Protein AF-A0A523PSL3-F1 (afdb_monomer_lite)

Foldseek 3Di:
DDDDDDDDDDDDDDDPPPPDDPVVVVVVVVVVLVVLCVVCPLPLVSLVVSLVVCVVVVNLVSSLVSLVSSCVSPVQPVVSLVSQQWDDDPNHTHSHPVRVVVVVVVVVVVVLVVLCWDDDPNDTHHPVCVVLVVVQWDQDPLRDTDHPVVVVQVVQVWDDDAPDTDHPVCVVLVVVQWDCQPPDTHHQVVVLVSCLDQLRFDFHDDSQATEGESHRVVLVVVLSVLQVVLQVLLCLQQVHFQSHHFYEYEHQDLVVLVCLCCDDDPGQRANQNQPCCSVQDQKDWRNQGARLVVLDRPTFIYGYQHPPDPVSNVLSSLGSLLRSLLRGLCSLQPLVVLSVVLSVQSPPCVPPDRSDHPVSVVSRQVSGLDAPLSSLLSSLLSNQQDQQPPPPPDRSRVSLVVLLCVQVVPPHADDLVCLRVLDADPVNPVNVNSSSNSVLLSSCLNPLPLVQLVVLSVVLSVCSSSVHRSNVSVVSNSVSCNVCVVSSCVSSVD

Secondary structure (DSSP, 8-state):
---------------------HHHHHHHHHHHHHHHHHHHTT-HHHHHHHHHHHHHTT-HHHHHHHHHHHHHH-TT-HHHHHHTT-EEETTEEESSHHHHHHHHHHHHHHHHHHTT-EEETTEEE-GGGHHHHHTTEEE-TTS-EEEHHHHHHHHTT-EEETTEEE-GGGHHHHHTT-EEETTEEE-HHHHHHHTTSGGG-EEEE-SSEEEEE-S-HHHHHHHHHHHHHHHHHHHHHHSS--SSPEEEEEESSHHHHHHHHH--TTSS-----SS-GGGTSSEEE-TT-EETTTTEE---EEEE---SSHHHHHHHHHHHHHHHHHHHHHHHS--HHHHHHHHHHHHHHTT-S-S--HHHHHHHHHT-SS-HHHHHHHHHHHHHT---TT-SSS-TTHHHHHHHHHHHTTT-PPPHHHHHH----TTSHHHHHHHHHHHHHHHHHHHS--HHHHHHHHHHHHHHHTT---HHHHHHHHHHHHHTHHHHHHHHT-

Radius of gyration: 36.55 Å; chains: 1; bounding box: 81×122×59 Å

Sequence (494 aa):
MISVFLLLPTLLPAAPHAVLAPALVRALGDEAYEERLARAGEDPEKLWELVIWCESTERDKEARTVLRRLVKLEPGHRRAHEKLGHVEHEDRWFPTRKKLESYLAKEKVRRAEAAGLVKFKGEWVQPEELPYLKRGLVRDDLGLWITKREYRWLSQGYVRQDLRWIPPAEIPQIAAGLWKCGDDWLPLDEANRFHADVDHMWRIPGRNLIVRTTCDRGIALRAIREMEGACDDLARIYGREPTNSIEVTVLRSAKQYDRFAAGRAGTSVPQTDITGLAARHHAFFTEGWVDVEADKYEGMGASFWDDSTEIKTRYGVCSVRHAVGLSFVEALDPSPKAIERALKIASHARGKGPLLDAAWVAVFLAEKRIPRWFRYGAASYVERYYHDNSVGGGDPWWTRKWSTENITSSRGLDTLDTIFEFELDDAGRESKHLLNEVGLVVAFVLDGDCKPVQERHEILMETIRKGEDPRSAFQALEEAIAKADDDLLEFAGL

Structure (mmCIF, N/CA/C/O backbone):
data_AF-A0A523PSL3-F1
#
_entry.id   AF-A0A523PSL3-F1
#
loop_
_atom_site.group_PDB
_atom_site.id
_atom_site.type_symbol
_atom_site.label_atom_id
_atom_site.label_alt_id
_atom_site.label_comp_id
_atom_site.label_asym_id
_atom_site.label_entity_id
_atom_site.label_seq_id
_atom_site.pdbx_PDB_ins_code
_atom_site.Cartn_x
_atom_site.Cartn_y
_atom_site.Cartn_z
_atom_site.occupancy
_atom_site.B_iso_or_equiv
_atom_site.auth_seq_id
_atom_site.auth_comp_id
_atom_site.auth_asym_id
_atom_site.auth_atom_id
_atom_site.pdbx_PDB_model_num
ATOM 1 N N . MET A 1 1 ? -24.666 -92.438 -16.344 1.00 43.53 1 MET A N 1
ATOM 2 C CA . MET A 1 1 ? -24.465 -93.721 -15.630 1.00 43.53 1 MET A CA 1
ATOM 3 C C . MET A 1 1 ? -24.222 -93.415 -14.162 1.00 43.53 1 MET A C 1
ATOM 5 O O . MET A 1 1 ? -23.607 -92.389 -13.911 1.00 43.53 1 MET A O 1
ATOM 9 N N . ILE A 1 2 ? -24.657 -94.311 -13.263 1.00 38.69 2 ILE A N 1
ATOM 10 C CA . ILE A 1 2 ? -24.659 -94.232 -11.781 1.00 38.69 2 ILE A CA 1
ATOM 11 C C . ILE A 1 2 ? -25.938 -93.543 -11.267 1.00 38.69 2 ILE A C 1
ATOM 13 O O . ILE A 1 2 ? -26.069 -92.331 -11.347 1.00 38.69 2 ILE A O 1
ATOM 17 N N . SER A 1 3 ? -27.033 -94.272 -11.037 1.00 35.75 3 SER A N 1
ATOM 18 C CA . SER A 1 3 ? -27.339 -95.278 -9.992 1.00 35.75 3 SER A CA 1
ATOM 19 C C . SER A 1 3 ? -28.017 -94.663 -8.768 1.00 35.75 3 SER A C 1
ATOM 21 O O . SER A 1 3 ? -27.383 -94.124 -7.870 1.00 35.75 3 SER A O 1
ATOM 23 N N . VAL A 1 4 ? -29.344 -94.795 -8.807 1.00 42.38 4 VAL A N 1
ATOM 24 C CA . VAL A 1 4 ? -30.299 -95.083 -7.728 1.00 42.38 4 VAL A CA 1
ATOM 25 C C . VAL A 1 4 ? -29.670 -95.425 -6.371 1.00 42.38 4 VAL A C 1
ATOM 27 O O . VAL A 1 4 ? -28.948 -96.412 -6.265 1.00 42.38 4 VAL A O 1
ATOM 30 N N . PHE A 1 5 ? -30.099 -94.719 -5.321 1.00 38.19 5 PHE A N 1
ATOM 31 C CA . PHE A 1 5 ? -30.348 -95.332 -4.014 1.00 38.19 5 PHE A CA 1
ATOM 32 C C . PHE A 1 5 ? -31.665 -94.803 -3.431 1.00 38.19 5 PHE A C 1
ATOM 34 O O . PHE A 1 5 ? -31.796 -93.641 -3.058 1.00 38.19 5 PHE A O 1
ATOM 41 N N . LEU A 1 6 ? -32.649 -95.702 -3.422 1.00 41.66 6 LEU A N 1
ATOM 42 C CA . LEU A 1 6 ? -33.911 -95.626 -2.696 1.00 41.66 6 LEU A CA 1
ATOM 43 C C . LEU A 1 6 ? -33.649 -95.857 -1.202 1.00 41.66 6 LEU A C 1
ATOM 45 O O . LEU A 1 6 ? -33.078 -96.885 -0.847 1.00 41.66 6 LEU A O 1
ATOM 49 N N . LEU A 1 7 ? -34.143 -94.961 -0.347 1.00 37.47 7 LEU A N 1
ATOM 50 C CA . LEU A 1 7 ? -34.344 -95.189 1.087 1.00 37.47 7 LEU A CA 1
ATOM 51 C C . LEU A 1 7 ? -35.655 -94.499 1.517 1.00 37.47 7 LEU A C 1
ATOM 53 O O . LEU A 1 7 ? -35.707 -93.290 1.713 1.00 37.47 7 LEU A O 1
ATOM 57 N N . LEU A 1 8 ? -36.724 -95.291 1.625 1.00 38.47 8 LEU A N 1
ATOM 58 C CA . LEU A 1 8 ? -37.804 -95.109 2.613 1.00 38.47 8 LEU A CA 1
ATOM 59 C C . LEU A 1 8 ? -37.431 -95.946 3.857 1.00 38.47 8 LEU A C 1
ATOM 61 O O . LEU A 1 8 ? -36.621 -96.862 3.692 1.00 38.47 8 LEU A O 1
ATOM 65 N N . PRO A 1 9 ? -38.065 -95.807 5.044 1.00 50.25 9 PRO A N 1
ATOM 66 C CA . PRO A 1 9 ? -39.075 -94.850 5.528 1.00 50.25 9 PRO A CA 1
ATOM 67 C C . PRO A 1 9 ? -38.649 -94.214 6.885 1.00 50.25 9 PRO A C 1
ATOM 69 O O . PRO A 1 9 ? -37.606 -94.535 7.442 1.00 50.25 9 PRO A O 1
ATOM 72 N N . THR A 1 10 ? -39.382 -93.269 7.472 1.00 39.81 10 THR A N 1
ATOM 73 C CA . THR A 1 10 ? -40.255 -93.552 8.632 1.00 39.81 10 THR A CA 1
ATOM 74 C C . THR A 1 10 ? -41.066 -92.296 8.953 1.00 39.81 10 THR A C 1
ATOM 76 O O . THR A 1 10 ? -40.523 -91.232 9.231 1.00 39.81 10 THR A O 1
ATOM 79 N N . LEU A 1 11 ? -42.390 -92.432 8.889 1.00 41.69 11 LEU A N 1
ATOM 80 C CA . LEU A 1 11 ? -43.350 -91.430 9.335 1.00 41.69 11 LEU A CA 1
ATOM 81 C C . LEU A 1 11 ? -43.453 -91.499 10.864 1.00 41.69 11 LEU A C 1
ATOM 83 O O . LEU A 1 11 ? -44.034 -92.438 11.403 1.00 41.69 11 LEU A O 1
ATOM 87 N N . LEU A 1 12 ? -42.904 -90.499 11.551 1.00 48.78 12 LEU A N 1
ATOM 88 C CA . LEU A 1 12 ? -43.312 -90.138 12.908 1.00 48.78 12 LEU A CA 1
ATOM 89 C C . LEU A 1 12 ? -44.435 -89.092 12.799 1.00 48.78 12 LEU A C 1
ATOM 91 O O . LEU A 1 12 ? -44.276 -88.127 12.047 1.00 48.78 12 LEU A O 1
ATOM 95 N N . PRO A 1 13 ? -45.561 -89.234 13.518 1.00 44.47 13 PRO A N 1
ATOM 96 C CA . PRO A 1 13 ? -46.572 -88.191 13.568 1.00 44.47 13 PRO A CA 1
ATOM 97 C C . PRO A 1 13 ? -46.037 -87.047 14.438 1.00 44.47 13 PRO A C 1
ATOM 99 O O . PRO A 1 13 ? -45.971 -87.162 15.661 1.00 44.47 13 PRO A O 1
ATOM 102 N N . ALA A 1 14 ? -45.632 -85.940 13.815 1.00 44.22 14 ALA A N 1
ATOM 103 C CA . ALA A 1 14 ? -45.429 -84.695 14.540 1.00 44.22 14 ALA A CA 1
ATOM 104 C C . ALA A 1 14 ? -46.801 -84.188 15.002 1.00 44.22 14 ALA A C 1
ATOM 106 O O . ALA A 1 14 ? -47.726 -84.040 14.201 1.00 44.22 14 ALA A O 1
ATOM 107 N N . ALA A 1 15 ? -46.932 -83.980 16.312 1.00 50.09 15 ALA A N 1
ATOM 108 C CA . ALA A 1 15 ? -48.103 -83.394 16.946 1.00 50.09 15 ALA A CA 1
ATOM 109 C C . ALA A 1 15 ? -48.529 -82.099 16.225 1.00 50.09 15 ALA A C 1
ATOM 111 O O . ALA A 1 15 ? -47.663 -81.376 15.726 1.00 50.09 15 ALA A O 1
ATOM 112 N N . PRO A 1 16 ? -49.831 -81.764 16.181 1.00 44.69 16 PRO A N 1
ATOM 113 C CA . PRO A 1 16 ? -50.269 -80.499 15.618 1.00 44.69 16 PRO A CA 1
ATOM 114 C C . PRO A 1 16 ? -49.695 -79.370 16.478 1.00 44.69 16 PRO A C 1
ATOM 116 O O . PRO A 1 16 ? -50.203 -79.061 17.555 1.00 44.69 16 PRO A O 1
ATOM 119 N N . HIS A 1 17 ? -48.614 -78.746 16.014 1.00 43.94 17 HIS A N 1
ATOM 120 C CA . HIS A 1 17 ? -48.268 -77.411 16.463 1.00 43.94 17 HIS A CA 1
ATOM 121 C C . HIS A 1 17 ? -49.416 -76.520 16.016 1.00 43.94 17 HIS A C 1
ATOM 123 O O . HIS A 1 17 ? -49.632 -76.320 14.821 1.00 43.94 17 HIS A O 1
ATOM 129 N N . ALA A 1 18 ? -50.203 -76.062 16.987 1.00 48.94 18 ALA A N 1
ATOM 130 C CA . ALA A 1 18 ? -51.202 -75.037 16.781 1.00 48.94 18 ALA A CA 1
ATOM 131 C C . ALA A 1 18 ? -50.487 -73.803 16.218 1.00 48.94 18 ALA A C 1
ATOM 133 O O . ALA A 1 18 ? -49.919 -73.000 16.956 1.00 48.94 18 ALA A O 1
ATOM 134 N N . VAL A 1 19 ? -50.466 -73.684 14.891 1.00 47.59 19 VAL A N 1
ATOM 135 C CA . VAL A 1 19 ? -50.078 -72.457 14.211 1.00 47.59 19 VAL A CA 1
ATOM 136 C C . VAL A 1 19 ? -51.209 -71.484 14.498 1.00 47.59 19 VAL A C 1
ATOM 138 O O . VAL A 1 19 ? -52.259 -71.512 13.857 1.00 47.59 19 VAL A O 1
ATOM 141 N N . LEU A 1 20 ? -51.018 -70.678 15.542 1.00 49.25 20 LEU A N 1
ATOM 142 C CA . LEU A 1 20 ? -51.844 -69.509 15.796 1.00 49.25 20 LEU A CA 1
ATOM 143 C C . LEU A 1 20 ? -51.926 -68.713 14.494 1.00 49.25 20 LEU A C 1
ATOM 145 O O . LEU A 1 20 ? -50.903 -68.413 13.876 1.00 49.25 20 LEU A O 1
ATOM 149 N N . ALA A 1 21 ? -53.152 -68.423 14.056 1.00 48.91 21 ALA A N 1
ATOM 150 C CA . ALA A 1 21 ? -53.390 -67.677 12.831 1.00 48.91 21 ALA A CA 1
ATOM 151 C C . ALA A 1 21 ? -52.532 -66.390 12.833 1.00 48.91 21 ALA A C 1
ATOM 153 O O . ALA A 1 21 ? -52.488 -65.712 13.864 1.00 48.91 21 ALA A O 1
ATOM 154 N N . PRO A 1 22 ? -51.890 -66.003 11.712 1.00 57.12 22 PRO A N 1
ATOM 155 C CA . PRO A 1 22 ? -51.013 -64.825 11.648 1.00 57.12 22 PRO A CA 1
ATOM 156 C C . PRO A 1 22 ? -51.665 -63.531 12.166 1.00 57.12 22 PRO A C 1
ATOM 158 O O . PRO A 1 22 ? -50.989 -62.651 12.690 1.00 57.12 22 PRO A O 1
ATOM 161 N N . ALA A 1 23 ? -52.994 -63.434 12.069 1.00 53.59 23 ALA A N 1
ATOM 162 C CA . ALA A 1 23 ? -53.783 -62.331 12.609 1.00 53.59 23 ALA A CA 1
ATOM 163 C C . ALA A 1 23 ? -53.839 -62.306 14.152 1.00 53.59 23 ALA A C 1
ATOM 165 O O . ALA A 1 23 ? -53.812 -61.226 14.733 1.00 53.59 23 ALA A O 1
ATOM 166 N N . LEU A 1 24 ? -53.872 -63.469 14.817 1.00 51.62 24 LEU A N 1
ATOM 167 C CA . LEU A 1 24 ? -53.901 -63.564 16.283 1.00 51.62 24 LEU A CA 1
ATOM 168 C C . LEU A 1 24 ? -52.522 -63.272 16.895 1.00 51.62 24 LEU A C 1
ATOM 170 O O . LEU A 1 24 ? -52.435 -62.610 17.922 1.00 51.62 24 LEU A O 1
ATOM 174 N N . VAL A 1 25 ? -51.442 -63.712 16.234 1.00 55.78 25 VAL A N 1
ATOM 175 C CA . VAL A 1 25 ? -50.054 -63.393 16.628 1.00 55.78 25 VAL A CA 1
ATOM 176 C C . VAL A 1 25 ? -49.788 -61.889 16.515 1.00 55.78 25 VAL A C 1
ATOM 178 O O . VAL A 1 25 ? -49.153 -61.304 17.389 1.00 55.78 25 VAL A O 1
ATOM 181 N N . ARG A 1 26 ? -50.332 -61.243 15.477 1.00 57.66 26 ARG A N 1
ATOM 182 C CA . ARG A 1 26 ? -50.249 -59.790 15.296 1.00 57.66 26 ARG A CA 1
ATOM 183 C C . ARG A 1 26 ? -51.057 -59.023 16.350 1.00 57.66 26 ARG A C 1
ATOM 185 O O . ARG A 1 26 ? -50.515 -58.099 16.939 1.00 57.66 26 ARG A O 1
ATOM 192 N N . ALA A 1 27 ? -52.281 -59.464 16.658 1.00 59.97 27 ALA A N 1
ATOM 193 C CA . ALA A 1 27 ? -53.132 -58.849 17.683 1.00 59.97 27 ALA A CA 1
ATOM 194 C C . ALA A 1 27 ? -52.539 -58.946 19.105 1.00 59.97 27 ALA A C 1
ATOM 196 O O . ALA A 1 27 ? -52.483 -57.945 19.814 1.00 59.97 27 ALA A O 1
ATOM 197 N N . LEU A 1 28 ? -52.014 -60.117 19.494 1.00 60.25 28 LEU A N 1
ATOM 198 C CA . LEU A 1 28 ? -51.300 -60.297 20.770 1.00 60.25 28 LEU A CA 1
ATOM 199 C C . LEU A 1 28 ? -50.001 -59.481 20.819 1.00 60.25 28 LEU A C 1
ATOM 201 O O . LEU A 1 28 ? -49.610 -58.971 21.867 1.00 60.25 28 LEU A O 1
ATOM 205 N N . GLY A 1 29 ? -49.331 -59.338 19.674 1.00 63.34 29 GLY A N 1
ATOM 206 C CA . GLY A 1 29 ? -48.199 -58.436 19.532 1.00 63.34 29 GLY A CA 1
ATOM 207 C C . GLY A 1 29 ? -48.597 -56.978 19.762 1.00 63.34 29 GLY A C 1
ATOM 208 O O . GLY A 1 29 ? -47.876 -56.259 20.449 1.00 63.34 29 GLY A O 1
ATOM 209 N N . ASP A 1 30 ? -49.685 -56.498 19.163 1.00 71.19 30 ASP A N 1
ATOM 210 C CA . ASP A 1 30 ? -50.151 -55.105 19.266 1.00 71.19 30 ASP A CA 1
ATOM 211 C C . ASP A 1 30 ? -50.507 -54.734 20.721 1.00 71.19 30 ASP A C 1
ATOM 213 O O . ASP A 1 30 ? -50.021 -53.718 21.217 1.00 71.19 30 ASP A O 1
ATOM 217 N N . GLU A 1 31 ? -51.205 -55.604 21.461 1.00 74.06 31 GLU A N 1
ATOM 218 C CA . GLU A 1 31 ? -51.463 -55.413 22.904 1.00 74.06 31 GLU A CA 1
ATOM 219 C C . GLU A 1 31 ? -50.166 -55.366 23.731 1.00 74.06 31 GLU A C 1
ATOM 221 O O . GLU A 1 31 ? -49.976 -54.493 24.580 1.00 74.06 31 GLU A O 1
ATOM 226 N N . ALA A 1 32 ? -49.224 -56.266 23.435 1.00 78.25 32 ALA A N 1
ATOM 227 C CA . ALA A 1 32 ? -47.922 -56.328 24.092 1.00 78.25 32 ALA A CA 1
ATOM 228 C C . ALA A 1 32 ? -47.040 -55.090 23.825 1.00 78.25 32 ALA A C 1
ATOM 230 O O . ALA A 1 32 ? -46.185 -54.762 24.654 1.00 78.25 32 ALA A O 1
ATOM 231 N N . TYR A 1 33 ? -47.216 -54.421 22.682 1.00 84.38 33 TYR A N 1
ATOM 232 C CA . TYR A 1 33 ? -46.540 -53.165 22.350 1.00 84.38 33 TYR A CA 1
ATOM 233 C C . TYR A 1 33 ? -47.146 -51.989 23.121 1.00 84.38 33 TYR A C 1
ATOM 235 O O . TYR A 1 33 ? -46.399 -51.248 23.757 1.00 84.38 33 TYR A O 1
ATOM 243 N N . GLU A 1 34 ? -48.475 -51.855 23.132 1.00 84.38 34 GLU A N 1
ATOM 244 C CA . GLU A 1 34 ? -49.167 -50.772 23.845 1.00 84.38 34 GLU A CA 1
ATOM 245 C C . GLU A 1 34 ? -48.915 -50.825 25.359 1.00 84.38 34 GLU A C 1
ATOM 247 O O . GLU A 1 34 ? -48.645 -49.797 25.981 1.00 84.38 34 GLU A O 1
ATOM 252 N N . GLU A 1 35 ? -48.889 -52.020 25.961 1.00 85.69 35 GLU A N 1
ATOM 253 C CA . GLU A 1 35 ? -48.562 -52.175 27.384 1.00 85.69 35 GLU A CA 1
ATOM 254 C C . GLU A 1 35 ? -47.123 -51.730 27.694 1.00 85.69 35 GLU A C 1
ATOM 256 O O . GLU A 1 35 ? -46.868 -51.035 28.683 1.00 85.69 35 GLU A O 1
ATOM 261 N N . ARG A 1 36 ? -46.162 -52.097 26.835 1.00 85.94 36 ARG A N 1
ATOM 262 C CA . ARG A 1 36 ? -44.756 -51.695 26.998 1.00 85.94 36 ARG A CA 1
ATOM 263 C C . ARG A 1 36 ? -44.559 -50.206 26.737 1.00 85.94 36 ARG A C 1
ATOM 265 O O . ARG A 1 36 ? -43.778 -49.580 27.447 1.00 85.94 36 ARG A O 1
ATOM 272 N N . LEU A 1 37 ? -45.280 -49.628 25.778 1.00 87.00 37 LEU A N 1
ATOM 273 C CA . LEU A 1 37 ? -45.271 -48.193 25.501 1.00 87.00 37 LEU A CA 1
ATOM 274 C C . LEU A 1 37 ? -45.849 -47.395 26.678 1.00 87.00 37 LEU A C 1
ATOM 276 O O . LEU A 1 37 ? -45.255 -46.396 27.086 1.00 87.00 37 LEU A O 1
ATOM 280 N N . ALA A 1 38 ? -46.953 -47.861 27.267 1.00 85.56 38 ALA A N 1
ATOM 281 C CA . ALA A 1 38 ? -47.537 -47.274 28.471 1.00 85.56 38 ALA A CA 1
ATOM 282 C C . ALA A 1 38 ? -46.586 -47.375 29.675 1.00 85.56 38 ALA A C 1
ATOM 284 O O . ALA A 1 38 ? -46.438 -46.414 30.429 1.00 85.56 38 ALA A O 1
ATOM 285 N N . ARG A 1 39 ? -45.894 -48.512 29.828 1.00 85.75 39 ARG A N 1
ATOM 286 C CA . ARG A 1 39 ? -44.907 -48.742 30.895 1.00 85.75 39 ARG A CA 1
ATOM 287 C C . ARG A 1 39 ? -43.634 -47.907 30.731 1.00 85.75 39 ARG A C 1
ATOM 289 O O . ARG A 1 39 ? -43.052 -47.495 31.732 1.00 85.75 39 ARG A O 1
ATOM 296 N N . ALA A 1 40 ? -43.198 -47.675 29.493 1.00 86.12 40 ALA A N 1
ATOM 297 C CA . ALA A 1 40 ? -42.034 -46.848 29.192 1.00 86.12 40 ALA A CA 1
ATOM 298 C C . ALA A 1 40 ? -42.299 -45.357 29.456 1.00 86.12 40 ALA A C 1
ATOM 300 O O . ALA A 1 40 ? -41.410 -44.654 29.931 1.00 86.12 40 ALA A O 1
ATOM 301 N N . GLY A 1 41 ? -43.523 -44.874 29.213 1.00 87.44 41 GLY A N 1
ATOM 302 C CA . GLY A 1 41 ? -43.913 -43.499 29.534 1.00 87.44 41 GLY A CA 1
ATOM 303 C C . GLY A 1 41 ? -43.021 -42.452 28.853 1.00 87.44 41 GLY A C 1
ATOM 304 O O . GLY A 1 41 ? -42.948 -42.394 27.623 1.00 87.44 41 GLY A O 1
ATOM 305 N N . GLU A 1 42 ? -42.373 -41.605 29.657 1.00 87.75 42 GLU A N 1
ATOM 306 C CA . GLU A 1 42 ? -41.395 -40.591 29.220 1.00 87.75 42 GLU A CA 1
ATOM 307 C C . GLU A 1 42 ? -39.960 -40.909 29.681 1.00 87.75 42 GLU A C 1
ATOM 309 O O . GLU A 1 42 ? -39.096 -40.040 29.652 1.00 87.75 42 GLU A O 1
ATOM 314 N N . ASP A 1 43 ? -39.697 -42.144 30.112 1.00 89.75 43 ASP A N 1
ATOM 315 C CA . ASP A 1 43 ? -38.387 -42.587 30.597 1.00 89.75 43 ASP A CA 1
ATOM 316 C C . ASP A 1 43 ? -37.477 -42.981 29.410 1.00 89.75 43 ASP A C 1
ATOM 318 O O . ASP A 1 43 ? -37.797 -43.947 28.703 1.00 89.75 43 ASP A O 1
ATOM 322 N N . PRO A 1 44 ? -36.365 -42.260 29.150 1.00 86.94 44 PRO A N 1
ATOM 323 C CA . PRO A 1 44 ? -35.502 -42.502 27.992 1.00 86.94 44 PRO A CA 1
ATOM 324 C C . PRO A 1 44 ? -34.930 -43.925 27.917 1.00 86.94 44 PRO A C 1
ATOM 326 O O . PRO A 1 44 ? -34.915 -44.523 26.839 1.00 86.94 44 PRO A O 1
ATOM 329 N N . GLU A 1 45 ? -34.539 -44.504 29.055 1.00 88.44 45 GLU A N 1
ATOM 330 C CA . GLU A 1 45 ? -33.951 -45.849 29.117 1.00 88.44 45 GLU A CA 1
ATOM 331 C C . GLU A 1 45 ? -34.991 -46.921 28.773 1.00 88.44 45 GLU A C 1
ATOM 333 O O . GLU A 1 45 ? -34.756 -47.796 27.938 1.00 88.44 45 GLU A O 1
ATOM 338 N N . LYS A 1 46 ? -36.207 -46.807 29.322 1.00 90.00 46 LYS A N 1
ATOM 339 C CA . LYS A 1 46 ? -37.296 -47.752 29.013 1.00 90.00 46 LYS A CA 1
ATOM 340 C C . LYS A 1 46 ? -37.794 -47.619 27.578 1.00 90.00 46 LYS A C 1
ATOM 342 O O . LYS A 1 46 ? -38.214 -48.606 26.970 1.00 90.00 46 LYS A O 1
ATOM 347 N N . LEU A 1 47 ? -37.755 -46.411 27.015 1.00 89.75 47 LEU A N 1
ATOM 348 C CA . LEU A 1 47 ? -38.039 -46.194 25.597 1.00 89.75 47 LEU A CA 1
ATOM 349 C C . LEU A 1 47 ? -36.963 -46.845 24.718 1.00 89.75 47 LEU A C 1
ATOM 351 O O . LEU A 1 47 ? -37.304 -47.424 23.688 1.00 89.75 47 LEU A O 1
ATOM 355 N N . TRP A 1 48 ? -35.691 -46.820 25.120 1.00 91.62 48 TRP A N 1
ATOM 356 C CA . TRP A 1 48 ? -34.618 -47.525 24.416 1.00 91.62 48 TRP A CA 1
ATOM 357 C C . TRP A 1 48 ? -34.765 -49.054 24.493 1.00 91.62 48 TRP A C 1
ATOM 359 O O . TRP A 1 48 ? -34.650 -49.736 23.471 1.00 91.62 48 TRP A O 1
ATOM 369 N N . GLU A 1 49 ? -35.109 -49.603 25.659 1.00 90.75 49 GLU A N 1
ATOM 370 C CA . GLU A 1 49 ? -35.433 -51.031 25.812 1.00 90.75 49 GLU A CA 1
ATOM 371 C C . GLU A 1 49 ? -36.605 -51.455 24.914 1.00 90.75 49 GLU A C 1
ATOM 373 O O . GLU A 1 49 ? -36.563 -52.511 24.273 1.00 90.75 49 GLU A O 1
ATOM 378 N N . LEU A 1 50 ? -37.633 -50.607 24.802 1.00 90.31 50 LEU A N 1
ATOM 379 C CA . LEU A 1 50 ? -38.757 -50.830 23.896 1.00 90.31 50 LEU A CA 1
ATOM 380 C C . LEU A 1 50 ? -38.319 -50.833 22.424 1.00 90.31 50 LEU A C 1
ATOM 382 O O . LEU A 1 50 ? -38.824 -51.649 21.652 1.00 90.31 50 LEU A O 1
ATOM 386 N N . VAL A 1 51 ? -37.368 -49.981 22.026 1.00 89.38 51 VAL A N 1
ATOM 387 C CA . VAL A 1 51 ? -36.788 -50.008 20.669 1.00 89.38 51 VAL A CA 1
ATOM 388 C C . VAL A 1 51 ? -36.097 -51.344 20.402 1.00 89.38 51 VAL A C 1
ATOM 390 O O . VAL A 1 51 ? -36.366 -51.953 19.369 1.00 89.38 51 VAL A O 1
ATOM 393 N N . ILE A 1 52 ? -35.273 -51.837 21.334 1.00 90.62 52 ILE A N 1
ATOM 394 C CA . ILE A 1 52 ? -34.588 -53.136 21.200 1.00 90.62 52 ILE A CA 1
ATOM 395 C C . ILE A 1 52 ? -35.605 -54.278 21.047 1.00 90.62 52 ILE A C 1
ATOM 397 O O . ILE A 1 52 ? -35.425 -55.170 20.219 1.00 90.62 52 ILE A O 1
ATOM 401 N N . TRP A 1 53 ? -36.698 -54.245 21.814 1.00 90.25 53 TRP A N 1
ATOM 402 C CA . TRP A 1 53 ? -37.770 -55.237 21.704 1.00 90.25 53 TRP A CA 1
ATOM 403 C C . TRP A 1 53 ? -38.544 -55.143 20.381 1.00 90.25 53 TRP A C 1
ATOM 405 O O . TRP A 1 53 ? -38.892 -56.165 19.787 1.00 90.25 53 TRP A O 1
ATOM 415 N N . CYS A 1 54 ? -38.809 -53.931 19.887 1.00 89.00 54 CYS A N 1
ATOM 416 C CA . CYS A 1 54 ? -39.449 -53.753 18.584 1.00 89.00 54 CYS A CA 1
ATOM 417 C C . CYS A 1 54 ? -38.561 -54.298 17.453 1.00 89.00 54 CYS A C 1
ATOM 419 O O . CYS A 1 54 ? -39.071 -54.923 16.529 1.00 89.00 54 CYS A O 1
ATOM 421 N N . GLU A 1 55 ? -37.240 -54.131 17.542 1.00 87.00 55 GLU A N 1
ATOM 422 C CA . GLU A 1 55 ? -36.291 -54.688 16.568 1.00 87.00 55 GLU A CA 1
ATOM 423 C C . GLU A 1 55 ? -36.235 -56.221 16.614 1.00 87.00 55 GLU A C 1
ATOM 425 O O . GLU A 1 55 ? -36.239 -56.864 15.567 1.00 87.00 55 GLU A O 1
ATOM 430 N N . SER A 1 56 ? -36.251 -56.828 17.806 1.00 85.69 56 SER A N 1
ATOM 431 C CA . SER A 1 56 ? -36.237 -58.294 17.944 1.00 85.69 56 SER A CA 1
ATOM 432 C C . SER A 1 56 ? -37.543 -58.974 17.522 1.00 85.69 56 SER A C 1
ATOM 434 O O . SER A 1 56 ? -37.573 -60.191 17.349 1.00 85.69 56 SER A O 1
ATOM 436 N N . THR A 1 57 ? -38.614 -58.197 17.341 1.00 85.88 57 THR A N 1
ATOM 437 C CA . THR A 1 57 ? -39.933 -58.666 16.891 1.00 85.88 57 THR A CA 1
ATOM 438 C C . THR A 1 57 ? -40.277 -58.228 15.462 1.00 85.88 57 THR A C 1
ATOM 440 O O . THR A 1 57 ? -41.421 -58.395 15.045 1.00 85.88 57 THR A O 1
ATOM 443 N N . GLU A 1 58 ? -39.304 -57.695 14.709 1.00 83.69 58 GLU A N 1
ATOM 444 C CA . GLU A 1 58 ? -39.448 -57.226 13.316 1.00 83.69 58 GLU A CA 1
ATOM 445 C C . GLU A 1 58 ? -40.480 -56.085 13.136 1.00 83.69 58 GLU A C 1
ATOM 447 O O . GLU A 1 58 ? -41.186 -55.987 12.129 1.00 83.69 58 GLU A O 1
ATOM 452 N N . ARG A 1 59 ? -40.577 -55.183 14.123 1.00 87.31 59 ARG A N 1
ATOM 453 C CA . ARG A 1 59 ? -41.545 -54.065 14.180 1.00 87.31 59 ARG A CA 1
ATOM 454 C C . ARG A 1 59 ? -40.880 -52.720 13.928 1.00 87.31 59 ARG A C 1
ATOM 456 O O . ARG A 1 59 ? -40.849 -51.821 14.771 1.00 87.31 59 ARG A O 1
ATOM 463 N N . ASP A 1 60 ? -40.336 -52.572 12.727 1.00 85.06 60 ASP A N 1
ATOM 464 C CA . ASP A 1 60 ? -39.502 -51.423 12.357 1.00 85.06 60 ASP A CA 1
ATOM 465 C C . ASP A 1 60 ? -40.239 -50.070 12.397 1.00 85.06 60 ASP A C 1
ATOM 467 O O . ASP A 1 60 ? -39.626 -49.016 12.609 1.00 85.06 60 ASP A O 1
ATOM 471 N N . LYS A 1 61 ? -41.559 -50.054 12.160 1.00 86.06 61 LYS A N 1
ATOM 472 C CA . LYS A 1 61 ? -42.357 -48.812 12.135 1.00 86.06 61 LYS A CA 1
ATOM 473 C C . LYS A 1 61 ? -42.584 -48.273 13.543 1.00 86.06 61 LYS A C 1
ATOM 475 O O . LYS A 1 61 ? -42.459 -47.067 13.781 1.00 86.06 61 LYS A O 1
ATOM 480 N N . GLU A 1 62 ? -42.891 -49.175 14.457 1.00 88.19 62 GLU A N 1
ATOM 481 C CA . GLU A 1 62 ? -43.069 -48.946 15.879 1.00 88.19 62 GLU A CA 1
ATOM 482 C C . GLU A 1 62 ? -41.728 -48.536 16.499 1.00 88.19 62 GLU A C 1
ATOM 484 O O . GLU A 1 62 ? -41.648 -47.463 17.101 1.00 88.19 62 GLU A O 1
ATOM 489 N N . ALA A 1 63 ? -40.643 -49.267 16.205 1.00 88.50 63 ALA A N 1
ATOM 490 C CA . ALA A 1 63 ? -39.280 -48.920 16.621 1.00 88.50 63 ALA A CA 1
ATOM 491 C C . ALA A 1 63 ? -38.900 -47.485 16.214 1.00 88.50 63 ALA A C 1
ATOM 493 O O . ALA A 1 63 ? -38.464 -46.688 17.044 1.00 88.50 63 ALA A O 1
ATOM 494 N N . ARG A 1 64 ? -39.139 -47.098 14.952 1.00 90.06 64 ARG A N 1
ATOM 495 C CA . ARG A 1 64 ? -38.897 -45.723 14.466 1.00 90.06 64 ARG A CA 1
ATOM 496 C C . ARG A 1 64 ? -39.752 -44.669 15.168 1.00 90.06 64 ARG A C 1
ATOM 498 O O . ARG A 1 64 ? -39.308 -43.530 15.312 1.00 90.06 64 ARG A O 1
ATOM 505 N N . THR A 1 65 ? -40.971 -45.008 15.573 1.00 89.88 65 THR A N 1
ATOM 506 C CA . THR A 1 65 ? -41.873 -44.081 16.275 1.00 89.88 65 THR A CA 1
ATOM 507 C C . THR A 1 65 ? -41.394 -43.841 17.703 1.00 89.88 65 THR A C 1
ATOM 509 O O . THR A 1 65 ? -41.289 -42.686 18.124 1.00 89.88 65 THR A O 1
ATOM 512 N N . VAL A 1 66 ? -41.007 -44.909 18.405 1.00 89.69 66 VAL A N 1
ATOM 513 C CA . VAL A 1 66 ? -40.411 -44.838 19.745 1.00 89.69 66 VAL A CA 1
ATOM 514 C C . VAL A 1 66 ? -39.071 -44.093 19.705 1.00 89.69 66 VAL A C 1
ATOM 516 O O . VAL A 1 66 ? -38.863 -43.185 20.504 1.00 89.69 66 VAL A O 1
ATOM 519 N N . LEU A 1 67 ? -38.217 -44.352 18.707 1.00 89.56 67 LEU A N 1
ATOM 520 C CA . LEU A 1 67 ? -36.959 -43.622 18.487 1.00 89.56 67 LEU A CA 1
ATOM 521 C C . LEU A 1 67 ? -37.162 -42.107 18.303 1.00 89.56 67 LEU A C 1
ATOM 523 O O . LEU A 1 67 ? -36.414 -41.311 18.867 1.00 89.56 67 LEU A O 1
ATOM 527 N N . ARG A 1 68 ? -38.177 -41.674 17.539 1.00 91.81 68 ARG A N 1
ATOM 528 C CA . ARG A 1 68 ? -38.497 -40.237 17.391 1.00 91.81 68 ARG A CA 1
ATOM 529 C C . ARG A 1 68 ? -38.974 -39.616 18.701 1.00 91.81 68 ARG A C 1
ATOM 531 O O . ARG A 1 68 ? -38.671 -38.453 18.960 1.00 91.81 68 ARG A O 1
ATOM 538 N N . ARG A 1 69 ? -39.732 -40.367 19.507 1.00 90.75 69 ARG A N 1
ATOM 539 C CA . ARG A 1 69 ? -40.183 -39.925 20.833 1.00 90.75 69 ARG A CA 1
ATOM 540 C C . ARG A 1 69 ? -39.001 -39.777 21.791 1.00 90.75 69 ARG A C 1
ATOM 542 O O . ARG A 1 69 ? -38.912 -38.755 22.461 1.00 90.75 69 ARG A O 1
ATOM 549 N N . LEU A 1 70 ? -38.077 -40.734 21.775 1.00 91.25 70 LEU A N 1
ATOM 550 C CA . LEU A 1 70 ? -36.840 -40.713 22.554 1.00 91.25 70 LEU A CA 1
ATOM 551 C C . LEU A 1 70 ? -35.976 -39.485 22.221 1.00 91.25 70 LEU A C 1
ATOM 553 O O . LEU A 1 70 ? -35.649 -38.719 23.116 1.00 91.25 70 LEU A O 1
ATOM 557 N N . VAL A 1 71 ? -35.719 -39.216 20.936 1.00 91.94 71 VAL A N 1
ATOM 558 C CA . VAL A 1 71 ? -34.966 -38.021 20.491 1.00 91.94 71 VAL A CA 1
ATOM 559 C C . VAL A 1 71 ? -35.648 -36.700 20.879 1.00 91.94 71 VAL A C 1
ATOM 561 O O . VAL A 1 71 ? -34.983 -35.686 21.067 1.00 91.94 71 VAL A O 1
ATOM 564 N N . LYS A 1 72 ? -36.981 -36.678 21.006 1.00 90.88 72 LYS A N 1
ATOM 565 C CA . LYS A 1 72 ? -37.708 -35.480 21.454 1.00 90.88 72 LYS A CA 1
ATOM 566 C C . LYS A 1 72 ? -37.506 -35.202 22.950 1.00 90.88 72 LYS A C 1
ATOM 568 O O . LYS A 1 72 ? -37.498 -34.037 23.334 1.00 90.88 72 LYS A O 1
ATOM 573 N N . LEU A 1 73 ? -37.388 -36.250 23.766 1.00 89.56 73 LEU A N 1
ATOM 574 C CA . LEU A 1 73 ? -37.162 -36.149 25.213 1.00 89.56 73 LEU A CA 1
ATOM 575 C C . LEU A 1 73 ? -35.687 -35.892 25.531 1.00 89.56 73 LEU A C 1
ATOM 577 O O . LEU A 1 73 ? -35.377 -35.064 26.381 1.00 89.56 73 LEU A O 1
ATOM 581 N N . GLU A 1 74 ? -34.788 -36.547 24.797 1.00 89.31 74 GLU A N 1
ATOM 582 C CA . GLU A 1 74 ? -33.343 -36.412 24.946 1.00 89.31 74 GLU A CA 1
ATOM 583 C C . GLU A 1 74 ? -32.688 -36.112 23.583 1.00 89.31 74 GLU A C 1
ATOM 585 O O . GLU A 1 74 ? -32.259 -37.024 22.867 1.00 89.31 74 GLU A O 1
ATOM 590 N N . PRO A 1 75 ? -32.577 -34.822 23.204 1.00 88.12 75 PRO A N 1
ATOM 591 C CA . PRO A 1 75 ? -32.019 -34.407 21.911 1.00 88.12 75 PRO A CA 1
ATOM 592 C C . PRO A 1 75 ? -30.553 -34.804 21.669 1.00 88.12 75 PRO A C 1
ATOM 594 O O . PRO A 1 75 ? -30.072 -34.696 20.544 1.00 88.12 75 PRO A O 1
ATOM 597 N N . GLY A 1 76 ? -29.835 -35.223 22.717 1.00 87.25 76 GLY A N 1
ATOM 598 C CA . GLY A 1 76 ? -28.447 -35.689 22.661 1.00 87.25 76 GLY A CA 1
ATOM 599 C C . GLY A 1 76 ? -28.288 -37.211 22.585 1.00 87.25 76 GLY A C 1
ATOM 600 O O . GLY A 1 76 ? -27.154 -37.689 22.565 1.00 87.25 76 GLY A O 1
ATOM 601 N N . HIS A 1 77 ? -29.378 -37.992 22.538 1.00 90.00 77 HIS A N 1
ATOM 602 C CA . HIS A 1 77 ? -29.321 -39.456 22.608 1.00 90.00 77 HIS A CA 1
ATOM 603 C C . HIS A 1 77 ? -28.745 -40.079 21.318 1.00 90.00 77 HIS A C 1
ATOM 605 O O . HIS A 1 77 ? -29.462 -40.565 20.430 1.00 90.00 77 HIS A O 1
ATOM 611 N N . ARG A 1 78 ? -27.412 -40.096 21.215 1.00 89.12 78 ARG A N 1
ATOM 612 C CA . ARG A 1 78 ? -26.625 -40.470 20.027 1.00 89.12 78 ARG A CA 1
ATOM 613 C C . ARG A 1 78 ? -27.073 -41.770 19.358 1.00 89.12 78 ARG A C 1
ATOM 615 O O . ARG A 1 78 ? -27.305 -41.798 18.152 1.00 89.12 78 ARG A O 1
ATOM 622 N N . ARG A 1 79 ? -27.283 -42.836 20.137 1.00 88.19 79 ARG A N 1
ATOM 623 C CA . ARG A 1 79 ? -27.694 -44.152 19.609 1.00 88.19 79 ARG A CA 1
ATOM 624 C C . ARG A 1 79 ? -29.051 -44.119 18.896 1.00 88.19 79 ARG A C 1
ATOM 626 O O . ARG A 1 79 ? -29.279 -44.875 17.954 1.00 88.19 79 ARG A O 1
ATOM 633 N N . ALA A 1 80 ? -29.955 -43.241 19.333 1.00 89.94 80 ALA A N 1
ATOM 634 C CA . ALA A 1 80 ? -31.276 -43.103 18.727 1.00 89.94 80 ALA A CA 1
ATOM 635 C C . ALA A 1 80 ? -31.194 -42.327 17.409 1.00 89.94 80 ALA A C 1
ATOM 637 O O . ALA A 1 80 ? -31.835 -42.699 16.427 1.00 89.94 80 ALA A O 1
ATOM 638 N N . HIS A 1 81 ? -30.345 -41.302 17.363 1.00 90.94 81 HIS A N 1
ATOM 639 C CA . HIS A 1 81 ? -30.033 -40.573 16.142 1.00 90.94 81 HIS A CA 1
ATOM 640 C C . HIS A 1 81 ? -29.365 -41.455 15.080 1.00 90.94 81 HIS A C 1
ATOM 642 O O . HIS A 1 81 ? -29.807 -41.454 13.930 1.00 90.94 81 HIS A O 1
ATOM 648 N N . GLU A 1 82 ? -28.373 -42.261 15.465 1.00 88.75 82 GLU A N 1
ATOM 649 C CA . GLU A 1 82 ? -27.704 -43.213 14.568 1.00 88.75 82 GLU A CA 1
ATOM 650 C C . GLU A 1 82 ? -28.705 -44.216 13.971 1.00 88.75 82 GLU A C 1
ATOM 652 O O . GLU A 1 82 ? -28.739 -44.406 12.754 1.00 88.75 82 GLU A O 1
ATOM 657 N N . LYS A 1 83 ? -29.603 -44.785 14.793 1.00 88.88 83 LYS A N 1
ATOM 658 C CA . LYS A 1 83 ? -30.659 -45.703 14.322 1.00 88.88 83 LYS A CA 1
ATOM 659 C C . LYS A 1 83 ? -31.711 -45.036 13.429 1.00 88.88 83 LYS A C 1
ATOM 661 O O . LYS A 1 83 ? -32.266 -45.686 12.543 1.00 88.88 83 LYS A O 1
ATOM 666 N N . LEU A 1 84 ? -31.985 -43.746 13.618 1.00 89.69 84 LEU A N 1
ATOM 667 C CA . LEU A 1 84 ? -32.853 -42.972 12.723 1.00 89.69 84 LEU A CA 1
ATOM 668 C C . LEU A 1 84 ? -32.154 -42.560 11.415 1.00 89.69 84 LEU A C 1
ATOM 670 O O . LEU A 1 84 ? -32.810 -42.005 10.531 1.00 89.69 84 LEU A O 1
ATOM 674 N N . GLY A 1 85 ? -30.854 -42.839 11.267 1.00 87.25 85 GLY A N 1
ATOM 675 C CA . GLY A 1 85 ? -30.052 -42.407 10.122 1.00 87.25 85 GLY A CA 1
ATOM 676 C C . GLY A 1 85 ? -29.764 -40.904 10.123 1.00 87.25 85 GLY A C 1
ATOM 677 O O . GLY A 1 85 ? -29.493 -40.325 9.067 1.00 87.25 85 GLY A O 1
ATOM 678 N N . HIS A 1 86 ? -29.861 -40.260 11.289 1.00 91.31 86 HIS A N 1
ATOM 679 C CA . HIS A 1 86 ? -29.473 -38.869 11.462 1.00 91.31 86 HIS A CA 1
ATOM 680 C C . HIS A 1 86 ? -27.943 -38.745 11.407 1.00 91.31 86 HIS A C 1
ATOM 682 O O . HIS A 1 86 ? -27.216 -39.666 11.772 1.00 91.31 86 HIS A O 1
ATOM 688 N N . VAL A 1 87 ? -27.449 -37.597 10.951 1.00 88.94 87 VAL A N 1
ATOM 689 C CA . VAL A 1 87 ? -26.013 -37.310 10.820 1.00 88.94 87 VAL A CA 1
ATOM 690 C C . VAL A 1 87 ? -25.646 -36.171 11.761 1.00 88.94 87 VAL A C 1
ATOM 692 O O . VAL A 1 87 ? -26.319 -35.143 11.752 1.00 88.94 87 VAL A O 1
ATOM 695 N N . GLU A 1 88 ? -24.597 -36.349 12.555 1.00 90.25 88 GLU A N 1
ATOM 696 C CA . GLU A 1 88 ? -24.072 -35.331 13.469 1.00 90.25 88 GLU A CA 1
ATOM 697 C C . GLU A 1 88 ? -23.080 -34.405 12.752 1.00 90.25 88 GLU A C 1
ATOM 699 O O . GLU A 1 88 ? -22.225 -34.864 11.990 1.00 90.25 88 GLU A O 1
ATOM 704 N N . HIS A 1 89 ? -23.200 -33.097 12.977 1.00 85.69 89 HIS A N 1
ATOM 705 C CA . HIS A 1 89 ? -22.253 -32.087 12.509 1.00 85.69 89 HIS A CA 1
ATOM 706 C C . HIS A 1 89 ? -22.308 -30.846 13.411 1.00 85.69 89 HIS A C 1
ATOM 708 O O . HIS A 1 89 ? -23.393 -30.300 13.601 1.00 85.69 89 HIS A O 1
ATOM 714 N N . GLU A 1 90 ? -21.156 -30.400 13.931 1.00 81.19 90 GLU A N 1
ATOM 715 C CA . GLU A 1 90 ? -21.037 -29.245 14.850 1.00 81.19 90 GLU A CA 1
ATOM 716 C C . GLU A 1 90 ? -22.061 -29.311 16.009 1.00 81.19 90 GLU A C 1
ATOM 718 O O . GLU A 1 90 ? -22.857 -28.392 16.204 1.00 81.19 90 GLU A O 1
ATOM 723 N N . ASP A 1 91 ? -22.101 -30.445 16.723 1.00 83.38 91 ASP A N 1
ATOM 724 C CA . ASP A 1 91 ? -22.998 -30.703 17.867 1.00 83.38 91 ASP A CA 1
ATOM 725 C C . ASP A 1 91 ? -24.503 -30.597 17.546 1.00 83.38 91 ASP A C 1
ATOM 727 O O . ASP A 1 91 ? -25.352 -30.393 18.419 1.00 83.38 91 ASP A O 1
ATOM 731 N N . ARG A 1 92 ? -24.864 -30.737 16.263 1.00 86.19 92 ARG A N 1
ATOM 732 C CA . ARG A 1 92 ? -26.249 -30.745 15.781 1.00 86.19 92 ARG A CA 1
ATOM 733 C C . ARG A 1 92 ? -26.540 -31.985 14.956 1.00 86.19 92 ARG A C 1
ATOM 735 O O . ARG A 1 92 ? -25.750 -32.409 14.116 1.00 86.19 92 ARG A O 1
ATOM 742 N N . TRP A 1 93 ? -27.744 -32.517 15.133 1.00 90.00 93 TRP A N 1
ATOM 743 C CA . TRP A 1 93 ? -28.220 -33.678 14.394 1.00 90.00 93 TRP A CA 1
ATOM 744 C C . TRP A 1 93 ? -29.100 -33.294 13.208 1.00 90.00 93 TRP A C 1
ATOM 746 O O . TRP A 1 93 ? -30.088 -32.570 13.337 1.00 90.00 93 TRP A O 1
ATOM 756 N N . PHE A 1 94 ? -28.787 -33.860 12.047 1.00 90.94 94 PHE A N 1
ATOM 757 C CA . PHE A 1 94 ? -29.510 -33.641 10.802 1.00 90.94 94 PHE A CA 1
ATOM 758 C C . PHE A 1 94 ? -30.285 -34.896 10.405 1.00 90.94 94 PHE A C 1
ATOM 760 O O . PHE A 1 94 ? -29.681 -35.959 10.296 1.00 90.94 94 PHE A O 1
ATOM 767 N N . PRO A 1 95 ? -31.593 -34.798 10.093 1.00 87.50 95 PRO A N 1
ATOM 768 C CA . PRO A 1 95 ? -32.418 -35.969 9.791 1.00 87.50 95 PRO A CA 1
ATOM 769 C C . PRO A 1 95 ? -31.942 -36.826 8.614 1.00 87.50 95 PRO A C 1
ATOM 771 O O . PRO A 1 95 ? -32.291 -37.993 8.511 1.00 87.50 95 PRO A O 1
ATOM 774 N N . THR A 1 96 ? -31.202 -36.228 7.678 1.00 89.31 96 THR A N 1
ATOM 775 C CA . THR A 1 96 ? -30.640 -36.911 6.508 1.00 89.31 96 THR A CA 1
ATOM 776 C C . THR A 1 96 ? -29.355 -36.215 6.072 1.00 89.31 96 THR A C 1
ATOM 778 O O . THR A 1 96 ? -29.211 -35.002 6.251 1.00 89.31 96 THR A O 1
ATOM 781 N N . ARG A 1 97 ? -28.476 -36.943 5.374 1.00 83.88 97 ARG A N 1
ATOM 782 C CA . ARG A 1 97 ? -27.290 -36.370 4.715 1.00 83.88 97 ARG A CA 1
ATOM 783 C C . ARG A 1 97 ? -27.637 -35.212 3.769 1.00 83.88 97 ARG A C 1
ATOM 785 O O . ARG A 1 97 ? -26.972 -34.187 3.789 1.00 83.88 97 ARG A O 1
ATOM 792 N N . LYS A 1 98 ? -28.751 -35.309 3.034 1.00 87.12 98 LYS A N 1
ATOM 793 C CA . LYS A 1 98 ? -29.251 -34.232 2.158 1.00 87.12 98 LYS A CA 1
ATOM 794 C C . LYS A 1 98 ? -29.605 -32.952 2.929 1.00 87.12 98 LYS A C 1
ATOM 796 O O . LYS A 1 98 ? -29.418 -31.848 2.421 1.00 87.12 98 LYS A O 1
ATOM 801 N N . LYS A 1 99 ? -30.138 -33.074 4.152 1.00 86.94 99 LYS A N 1
ATOM 802 C CA . LYS A 1 99 ? -30.423 -31.917 5.021 1.00 86.94 99 LYS A CA 1
ATOM 803 C C . LYS A 1 99 ? -29.141 -31.293 5.565 1.00 86.94 99 LYS A C 1
ATOM 805 O O . LYS A 1 99 ? -29.076 -30.068 5.596 1.00 86.94 99 LYS A O 1
ATOM 810 N N . LEU A 1 100 ? -28.141 -32.104 5.913 1.00 86.81 100 LEU A N 1
ATOM 811 C CA . LEU A 1 100 ? -26.808 -31.615 6.265 1.00 86.81 100 LEU A CA 1
ATOM 812 C C . LEU A 1 100 ? -26.165 -30.869 5.087 1.00 86.81 100 LEU A C 1
ATOM 814 O O . LEU A 1 100 ? -25.756 -29.727 5.244 1.00 86.81 100 LEU A O 1
ATOM 818 N N . GLU A 1 101 ? -26.156 -31.447 3.885 1.00 85.81 101 GLU A N 1
ATOM 819 C CA . GLU A 1 101 ? -25.623 -30.791 2.680 1.00 85.81 101 GLU A CA 1
ATOM 820 C C . GLU A 1 101 ? -26.342 -29.470 2.378 1.00 85.81 101 GLU A C 1
ATOM 822 O O . GLU A 1 101 ? -25.702 -28.463 2.082 1.00 85.81 101 GLU A O 1
ATOM 827 N N . SER A 1 102 ? -27.673 -29.432 2.516 1.00 87.38 102 SER A N 1
ATOM 828 C CA . SER A 1 102 ? -28.439 -28.191 2.370 1.00 87.38 102 SER A CA 1
ATOM 829 C C . SER A 1 102 ? -28.112 -27.157 3.451 1.00 87.38 102 SER A C 1
ATOM 831 O O . SER A 1 102 ? -28.167 -25.964 3.151 1.00 87.38 102 SER A O 1
ATOM 833 N N . TYR A 1 103 ? -27.832 -27.580 4.685 1.00 87.88 103 TYR A N 1
ATOM 834 C CA . TYR A 1 103 ? -27.405 -26.692 5.766 1.00 87.88 103 TYR A CA 1
ATOM 835 C C . TYR A 1 103 ? -26.011 -26.135 5.484 1.00 87.88 103 TYR A C 1
ATOM 837 O O . TYR A 1 103 ? -25.852 -24.922 5.444 1.00 87.88 103 TYR A O 1
ATOM 845 N N . LEU A 1 104 ? -25.045 -26.996 5.163 1.00 85.62 104 LEU A N 1
ATOM 846 C CA . LEU A 1 104 ? -23.682 -26.611 4.792 1.00 85.62 104 LEU A CA 1
ATOM 847 C C . LEU A 1 104 ? -23.654 -25.662 3.593 1.00 85.62 104 LEU A C 1
ATOM 849 O O . LEU A 1 104 ? -22.895 -24.700 3.590 1.00 85.62 104 LEU A O 1
ATOM 853 N N . ALA A 1 105 ? -24.499 -25.889 2.584 1.00 85.06 105 ALA A N 1
ATOM 854 C CA . ALA A 1 105 ? -24.608 -24.992 1.438 1.00 85.06 105 ALA A CA 1
ATOM 855 C C . ALA A 1 105 ? -25.122 -23.601 1.842 1.00 85.06 105 ALA A C 1
ATOM 857 O O . ALA A 1 105 ? -24.569 -22.599 1.393 1.00 85.06 105 ALA A O 1
ATOM 858 N N . LYS A 1 106 ? -26.145 -23.528 2.706 1.00 87.12 106 LYS A N 1
ATOM 859 C CA . LYS A 1 106 ? -26.657 -22.255 3.241 1.00 87.12 106 LYS A CA 1
ATOM 860 C C . LYS A 1 106 ? -25.636 -21.563 4.133 1.00 87.12 106 LYS A C 1
ATOM 862 O O . LYS A 1 106 ? -25.466 -20.358 4.020 1.00 87.12 106 LYS A O 1
ATOM 867 N N . GLU A 1 107 ? -24.936 -22.317 4.969 1.00 84.62 107 GLU A N 1
ATOM 868 C CA . GLU A 1 107 ? -23.910 -21.773 5.849 1.00 84.62 107 GLU A CA 1
ATOM 869 C C . GLU A 1 107 ? -22.711 -21.273 5.041 1.00 84.62 107 GLU A C 1
ATOM 871 O O . GLU A 1 107 ? -22.185 -20.206 5.325 1.00 84.62 107 GLU A O 1
ATOM 876 N N . LYS A 1 108 ? -22.336 -21.966 3.959 1.00 80.25 108 LYS A N 1
ATOM 877 C CA . LYS A 1 108 ? -21.315 -21.498 3.014 1.00 80.25 108 LYS A CA 1
ATOM 878 C C . LYS A 1 108 ? -21.728 -20.197 2.323 1.00 80.25 108 LYS A C 1
ATOM 880 O O . LYS A 1 108 ? -20.891 -19.315 2.187 1.00 80.25 108 LYS A O 1
ATOM 885 N N . VAL A 1 109 ? -22.992 -20.069 1.908 1.00 83.06 109 VAL A N 1
ATOM 886 C CA . VAL A 1 109 ? -23.543 -18.815 1.355 1.00 83.06 109 VAL A CA 1
ATOM 887 C C . VAL A 1 109 ? -23.483 -17.710 2.407 1.00 83.06 109 VAL A C 1
ATOM 889 O O . VAL A 1 109 ? -22.895 -16.672 2.149 1.00 83.06 109 VAL A O 1
ATOM 892 N N . ARG A 1 110 ? -23.995 -17.964 3.615 1.00 82.81 110 ARG A N 1
ATOM 893 C CA . ARG A 1 110 ? -24.010 -16.994 4.715 1.00 82.81 110 ARG A CA 1
ATOM 894 C C . ARG A 1 110 ? -22.603 -16.547 5.110 1.00 82.81 110 ARG A C 1
ATOM 896 O O . ARG A 1 110 ? -22.388 -15.363 5.323 1.00 82.81 110 ARG A O 1
ATOM 903 N N . ARG A 1 111 ? -21.646 -17.475 5.205 1.00 77.62 111 ARG A N 1
ATOM 904 C CA . ARG A 1 111 ? -20.236 -17.166 5.491 1.00 77.62 111 ARG A CA 1
ATOM 905 C C . ARG A 1 111 ? -19.610 -16.3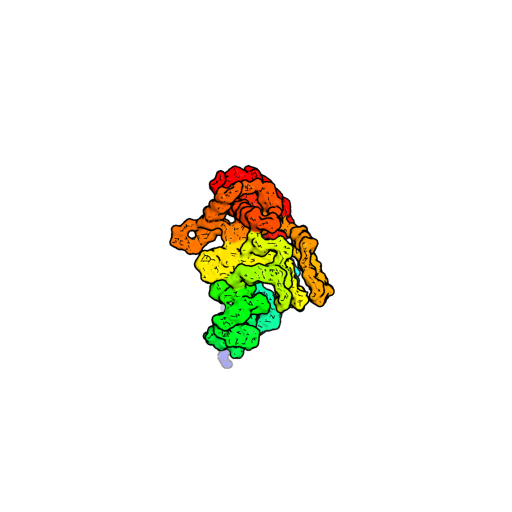50 4.360 1.00 77.62 111 ARG A C 1
ATOM 907 O O . ARG A 1 111 ? -18.870 -15.422 4.647 1.00 77.62 111 ARG A O 1
ATOM 914 N N . ALA A 1 112 ? -19.922 -16.663 3.102 1.00 79.50 112 ALA A N 1
ATOM 915 C CA . ALA A 1 112 ? -19.430 -15.897 1.959 1.00 79.50 112 ALA A CA 1
ATOM 916 C C . ALA A 1 112 ? -20.016 -14.475 1.918 1.00 79.50 112 ALA A C 1
ATOM 918 O O . ALA A 1 112 ? -19.265 -13.520 1.760 1.00 79.50 112 ALA A O 1
ATOM 919 N N . GLU A 1 113 ? -21.324 -14.326 2.134 1.00 79.69 113 GLU A N 1
ATOM 920 C CA . GLU A 1 113 ? -22.004 -13.027 2.216 1.00 79.69 113 GLU A CA 1
ATOM 921 C C . GLU A 1 113 ? -21.503 -12.200 3.409 1.00 79.69 113 GLU A C 1
ATOM 923 O O . GLU A 1 113 ? -21.229 -11.014 3.257 1.00 79.69 113 GLU A O 1
ATOM 928 N N . ALA A 1 114 ? -21.308 -12.823 4.576 1.00 75.94 114 ALA A N 1
ATOM 929 C CA . ALA A 1 114 ? -20.730 -12.167 5.751 1.00 75.94 114 ALA A CA 1
ATOM 930 C C . ALA A 1 114 ? -19.268 -11.737 5.537 1.00 75.94 114 ALA A C 1
ATOM 932 O O . ALA A 1 114 ? -18.827 -10.765 6.139 1.00 75.94 114 ALA A O 1
ATOM 933 N N . ALA A 1 115 ? -18.531 -12.437 4.671 1.00 71.50 115 ALA A N 1
ATOM 934 C CA . ALA A 1 115 ? -17.184 -12.065 4.246 1.00 71.50 115 ALA A CA 1
ATOM 935 C C . ALA A 1 115 ? -17.170 -11.048 3.084 1.00 71.50 115 ALA A C 1
ATOM 937 O O . ALA A 1 115 ? -16.104 -10.770 2.543 1.00 71.50 115 ALA A O 1
ATOM 938 N N . GLY A 1 116 ? -18.333 -10.528 2.668 1.00 78.31 116 GLY A N 1
ATOM 939 C CA . GLY A 1 116 ? -18.449 -9.542 1.589 1.00 78.31 116 GLY A CA 1
ATOM 940 C C . GLY A 1 116 ? -18.255 -10.103 0.175 1.00 78.31 116 GLY A C 1
ATOM 941 O O . GLY A 1 116 ? -18.162 -9.334 -0.780 1.00 78.31 116 GLY A O 1
ATOM 942 N N . LEU A 1 117 ? -18.210 -11.428 0.005 1.00 82.94 117 LEU A N 1
ATOM 943 C CA . LEU A 1 117 ? -17.996 -12.060 -1.296 1.00 82.94 117 LEU A CA 1
ATOM 944 C C . LEU A 1 117 ? -19.250 -11.987 -2.171 1.00 82.94 117 LEU A C 1
ATOM 946 O O . LEU A 1 117 ? -20.384 -12.135 -1.715 1.00 82.94 117 LEU A O 1
ATOM 950 N N . VAL A 1 118 ? -19.036 -11.867 -3.476 1.00 85.19 118 VAL A N 1
ATOM 951 C CA . VAL A 1 118 ? -20.087 -11.837 -4.496 1.00 85.19 118 VAL A CA 1
ATOM 952 C C . VAL A 1 118 ? -19.980 -13.045 -5.414 1.00 85.19 118 VAL A C 1
ATOM 954 O O . VAL A 1 118 ? -18.896 -13.535 -5.723 1.00 85.19 118 VAL A O 1
ATOM 957 N N . LYS A 1 119 ? -21.123 -13.558 -5.870 1.00 87.81 119 LYS A N 1
ATOM 958 C CA . LYS A 1 119 ? -21.149 -14.749 -6.721 1.00 87.81 119 LYS A CA 1
ATOM 959 C C . LYS A 1 119 ? -20.901 -14.386 -8.187 1.00 87.81 119 LYS A C 1
ATOM 961 O O . LYS A 1 119 ? -21.707 -13.684 -8.798 1.00 87.81 119 LYS A O 1
ATOM 966 N N . PHE A 1 120 ? -19.848 -14.931 -8.791 1.00 87.06 120 PHE A N 1
ATOM 967 C CA . PHE A 1 120 ? -19.529 -14.782 -10.212 1.00 87.06 120 PHE A CA 1
ATOM 968 C C . PHE A 1 120 ? -19.305 -16.148 -10.864 1.00 87.06 120 PHE A C 1
ATOM 970 O O . PHE A 1 120 ? -18.480 -16.936 -10.421 1.00 87.06 120 PHE A O 1
ATOM 977 N N . LYS A 1 121 ? -20.072 -16.460 -11.919 1.00 84.56 121 LYS A N 1
ATOM 978 C CA . LYS A 1 121 ? -20.002 -17.741 -12.662 1.00 84.56 121 LYS A CA 1
ATOM 979 C C . LYS A 1 121 ? -20.039 -19.013 -11.790 1.00 84.56 121 LYS A C 1
ATOM 981 O O . LYS A 1 121 ? -19.533 -20.052 -12.190 1.00 84.56 121 LYS A O 1
ATOM 986 N N . GLY A 1 122 ? -20.704 -18.950 -10.636 1.00 82.94 122 GLY A N 1
ATOM 987 C CA . GLY A 1 122 ? -20.847 -20.086 -9.719 1.00 82.94 122 GLY A CA 1
ATOM 988 C C . GLY A 1 122 ? -19.839 -20.107 -8.568 1.00 82.94 122 GLY A C 1
ATOM 989 O O . GLY A 1 122 ? -20.062 -20.852 -7.616 1.00 82.94 122 GLY A O 1
ATOM 990 N N . GLU A 1 123 ? -18.818 -19.253 -8.606 1.00 84.69 123 GLU A N 1
ATOM 991 C CA . GLU A 1 123 ? -17.797 -19.106 -7.566 1.00 84.69 123 GLU A CA 1
ATOM 992 C C . GLU A 1 123 ? -18.034 -17.839 -6.737 1.00 84.69 123 GLU A C 1
ATOM 994 O O . GLU A 1 123 ? -18.699 -16.907 -7.190 1.00 84.69 123 GLU A O 1
ATOM 999 N N . TRP A 1 124 ? -17.531 -17.828 -5.505 1.00 85.12 124 TRP A N 1
ATOM 1000 C CA . TRP A 1 124 ? -17.553 -16.656 -4.631 1.00 85.12 124 TRP A CA 1
ATOM 1001 C C . TRP A 1 124 ? -16.232 -15.916 -4.789 1.00 85.12 124 TRP A C 1
ATOM 1003 O O . TRP A 1 124 ? -15.181 -16.514 -4.576 1.00 85.12 124 TRP A O 1
ATOM 1013 N N . VAL A 1 125 ? -16.299 -14.651 -5.187 1.00 85.50 125 VAL A N 1
ATOM 1014 C CA . VAL A 1 125 ? -15.135 -13.815 -5.498 1.00 85.50 125 VAL A CA 1
ATOM 1015 C C . VAL A 1 125 ? -15.244 -12.490 -4.763 1.00 85.50 125 VAL A C 1
ATOM 1017 O O . VAL A 1 125 ? -16.346 -12.079 -4.387 1.00 85.50 125 VAL A O 1
ATOM 1020 N N . GLN A 1 126 ? -14.117 -11.820 -4.556 1.00 82.06 126 GLN A N 1
ATOM 1021 C CA . GLN A 1 126 ? -14.138 -10.490 -3.955 1.00 82.06 126 GLN A CA 1
ATOM 1022 C C . GLN A 1 126 ? -14.770 -9.484 -4.942 1.00 82.06 126 GLN A C 1
ATOM 1024 O O . GLN A 1 126 ? -14.540 -9.596 -6.156 1.00 82.06 126 GLN A O 1
ATOM 1029 N N . PRO A 1 127 ? -15.584 -8.513 -4.485 1.00 80.25 127 PRO A N 1
ATOM 1030 C CA . PRO A 1 127 ? -16.198 -7.508 -5.359 1.00 80.25 127 PRO A CA 1
ATOM 1031 C C . PRO A 1 127 ? -15.194 -6.785 -6.266 1.00 80.25 127 PRO A C 1
ATOM 1033 O O . PRO A 1 127 ? -15.489 -6.528 -7.437 1.00 80.25 127 PRO A O 1
ATOM 1036 N N . GLU A 1 128 ? -13.989 -6.531 -5.761 1.00 76.44 128 GLU A N 1
ATOM 1037 C CA . GLU A 1 128 ? -12.890 -5.848 -6.449 1.00 76.44 128 GLU A CA 1
ATOM 1038 C C . GLU A 1 128 ? -12.297 -6.681 -7.598 1.00 76.44 128 GLU A C 1
ATOM 1040 O O . GLU A 1 128 ? -11.663 -6.135 -8.502 1.00 76.44 128 GLU A O 1
ATOM 1045 N N . GLU A 1 129 ? -12.524 -7.997 -7.612 1.00 81.38 129 GLU A N 1
ATOM 1046 C CA . GLU A 1 129 ? -12.050 -8.906 -8.663 1.00 81.38 129 GLU A CA 1
ATOM 1047 C C . GLU A 1 129 ? -13.012 -8.982 -9.854 1.00 81.38 129 GLU A C 1
ATOM 1049 O O . GLU A 1 129 ? -12.618 -9.361 -10.965 1.00 81.38 129 GLU A O 1
ATOM 1054 N N . LEU A 1 130 ? -14.278 -8.589 -9.662 1.00 81.69 130 LEU A N 1
ATOM 1055 C CA . LEU A 1 130 ? -15.301 -8.644 -10.707 1.00 81.69 130 LEU A CA 1
ATOM 1056 C C . LEU A 1 130 ? -14.893 -7.940 -12.010 1.00 81.69 130 LEU A C 1
ATOM 1058 O O . LEU A 1 130 ? -15.162 -8.514 -13.070 1.00 81.69 130 LEU A O 1
ATOM 1062 N N . PRO A 1 131 ? -14.273 -6.741 -12.008 1.00 80.12 131 PRO A N 1
ATOM 1063 C CA . PRO A 1 131 ? -13.830 -6.098 -13.243 1.00 80.12 131 PRO A CA 1
ATOM 1064 C C . PRO A 1 131 ? -12.849 -6.966 -14.046 1.00 80.12 131 PRO A C 1
ATOM 1066 O O . PRO A 1 131 ? -12.986 -7.079 -15.266 1.00 80.12 131 PRO A O 1
ATOM 1069 N N . TYR A 1 132 ? -11.910 -7.642 -13.381 1.00 83.44 132 TYR A N 1
ATOM 1070 C CA . TYR A 1 132 ? -10.902 -8.495 -14.022 1.00 83.44 132 TYR A CA 1
ATOM 1071 C C . TYR A 1 132 ? -11.512 -9.796 -14.551 1.00 83.44 132 TYR A C 1
ATOM 1073 O O . TYR A 1 132 ? -11.300 -10.177 -15.706 1.00 83.44 132 TYR A O 1
ATOM 1081 N N . LEU A 1 133 ? -12.357 -10.437 -13.746 1.00 86.44 133 LEU A N 1
ATOM 1082 C CA . LEU A 1 133 ? -13.036 -11.678 -14.116 1.00 86.44 133 LEU A CA 1
ATOM 1083 C C . LEU A 1 133 ? -14.052 -11.475 -15.251 1.00 86.44 133 LEU A C 1
ATOM 1085 O O . LEU A 1 133 ? -14.176 -12.325 -16.141 1.00 86.44 133 LEU A O 1
ATOM 1089 N N . LYS A 1 134 ? -14.747 -10.328 -15.280 1.00 86.44 134 LYS A N 1
ATOM 1090 C CA . LYS A 1 134 ? -15.610 -9.919 -16.404 1.00 86.44 134 LYS A CA 1
ATOM 1091 C C . LYS A 1 134 ? -14.810 -9.722 -17.692 1.00 86.44 134 LYS A C 1
ATOM 1093 O O . LYS A 1 134 ? -15.296 -10.098 -18.755 1.00 86.44 134 LYS A O 1
ATOM 1098 N N . ARG A 1 135 ? -13.572 -9.223 -17.593 1.00 83.56 135 ARG A N 1
ATOM 1099 C CA . ARG A 1 135 ? -12.612 -9.127 -18.711 1.00 83.56 135 ARG A CA 1
ATOM 1100 C C . ARG A 1 135 ? -11.990 -10.477 -19.100 1.00 83.56 135 ARG A C 1
ATOM 1102 O O . ARG A 1 135 ? -11.261 -10.549 -20.083 1.00 83.56 135 ARG A O 1
ATOM 1109 N N . GLY A 1 136 ? -12.298 -11.555 -18.373 1.00 85.31 136 GLY A N 1
ATOM 1110 C CA . GLY A 1 136 ? -11.816 -12.905 -18.665 1.00 85.31 136 GLY A CA 1
ATOM 1111 C C . GLY A 1 136 ? -10.362 -13.153 -18.265 1.00 85.31 136 GLY A C 1
ATOM 1112 O O . GLY A 1 136 ? -9.753 -14.081 -18.802 1.00 85.31 136 GLY A O 1
ATOM 1113 N N . LEU A 1 137 ? -9.823 -12.336 -17.360 1.00 87.88 137 LEU A N 1
ATOM 1114 C CA . LEU A 1 137 ? -8.503 -12.523 -16.765 1.00 87.88 137 LEU A CA 1
ATOM 1115 C C . LEU A 1 137 ? -8.555 -13.610 -15.680 1.00 87.88 137 LEU A C 1
ATOM 1117 O O . LEU A 1 137 ? -9.618 -13.897 -15.125 1.00 87.88 137 LEU A O 1
ATOM 1121 N N . VAL A 1 138 ? -7.409 -14.224 -15.405 1.00 87.88 138 VAL A N 1
ATOM 1122 C CA . VAL A 1 138 ? -7.197 -15.241 -14.366 1.00 87.88 138 VAL A CA 1
ATOM 1123 C C . VAL A 1 138 ? -5.943 -14.883 -13.574 1.00 87.88 138 VAL A C 1
ATOM 1125 O O . VAL A 1 138 ? -5.039 -14.270 -14.137 1.00 87.88 138 VAL A O 1
ATOM 1128 N N . ARG A 1 139 ? -5.877 -15.240 -12.290 1.00 84.06 139 ARG A N 1
ATOM 1129 C CA . ARG A 1 139 ? -4.649 -15.059 -11.504 1.00 84.06 139 ARG A CA 1
ATOM 1130 C C . ARG A 1 139 ? -3.621 -16.138 -11.852 1.00 84.06 139 ARG A C 1
ATOM 1132 O O . ARG A 1 139 ? -3.994 -17.293 -12.067 1.00 84.06 139 ARG A O 1
ATOM 1139 N N . ASP A 1 140 ? -2.354 -15.751 -11.922 1.00 82.56 140 ASP A N 1
ATOM 1140 C CA . ASP A 1 140 ? -1.223 -16.676 -11.989 1.00 82.56 140 ASP A CA 1
ATOM 1141 C C . ASP A 1 140 ? -0.724 -17.083 -10.590 1.00 82.56 140 ASP A C 1
ATOM 1143 O O . ASP A 1 140 ? -1.346 -16.776 -9.570 1.00 82.56 140 ASP A O 1
ATOM 1147 N N . ASP A 1 141 ? 0.381 -17.822 -10.551 1.00 76.31 141 ASP A N 1
ATOM 1148 C CA . ASP A 1 141 ? 1.059 -18.283 -9.337 1.00 76.31 141 ASP A CA 1
ATOM 1149 C C . ASP A 1 141 ? 1.658 -17.147 -8.494 1.00 76.31 141 ASP A C 1
ATOM 1151 O O . ASP A 1 141 ? 1.837 -17.312 -7.289 1.00 76.31 141 ASP A O 1
ATOM 1155 N N . LEU A 1 142 ? 1.904 -15.984 -9.101 1.00 71.44 142 LEU A N 1
ATOM 1156 C CA . LEU A 1 142 ? 2.334 -14.755 -8.432 1.00 71.44 142 LEU A CA 1
ATOM 1157 C C . LEU A 1 142 ? 1.147 -13.863 -8.029 1.00 71.44 142 LEU A C 1
ATOM 1159 O O . LEU A 1 142 ? 1.340 -12.741 -7.568 1.00 71.44 142 LEU A O 1
ATOM 1163 N N . GLY A 1 143 ? -0.091 -14.335 -8.215 1.00 75.75 143 GLY A N 1
ATOM 1164 C CA . GLY A 1 143 ? -1.306 -13.591 -7.890 1.00 75.75 143 GLY A CA 1
ATOM 1165 C C . GLY A 1 143 ? -1.639 -12.460 -8.868 1.00 75.75 143 GLY A C 1
ATOM 1166 O O . GLY A 1 143 ? -2.582 -11.707 -8.601 1.00 75.75 143 GLY A O 1
ATOM 1167 N N . LEU A 1 144 ? -0.924 -12.351 -9.993 1.00 81.81 144 LEU A N 1
ATOM 1168 C CA . LEU A 1 144 ? -1.113 -11.325 -11.017 1.00 81.81 144 LEU A CA 1
ATOM 1169 C C . LEU A 1 144 ? -2.219 -11.718 -11.998 1.00 81.81 144 LEU A C 1
ATOM 1171 O O . LEU A 1 144 ? -2.339 -12.868 -12.418 1.00 81.81 144 LEU A O 1
ATOM 1175 N N . TRP A 1 145 ? -3.020 -10.737 -12.413 1.00 84.38 145 TRP A N 1
ATOM 1176 C CA . TRP A 1 145 ? -4.074 -10.940 -13.405 1.00 84.38 145 TRP A CA 1
ATOM 1177 C C . TRP A 1 145 ? -3.494 -11.053 -14.814 1.00 84.38 145 TRP A C 1
ATOM 1179 O O . TRP A 1 145 ? -3.068 -10.060 -15.403 1.00 84.38 145 TRP A O 1
ATOM 1189 N N . ILE A 1 146 ? -3.552 -12.254 -15.381 1.00 87.19 146 ILE A N 1
ATOM 1190 C CA . ILE A 1 146 ? -3.115 -12.556 -16.742 1.00 87.19 146 ILE A CA 1
ATOM 1191 C C . ILE A 1 146 ? -4.291 -12.977 -17.623 1.00 87.19 146 ILE A C 1
ATOM 1193 O O . ILE A 1 146 ? -5.346 -13.433 -17.175 1.00 87.19 146 ILE A O 1
ATOM 1197 N N . THR A 1 147 ? -4.135 -12.824 -18.928 1.00 89.38 147 THR A N 1
ATOM 1198 C CA . THR A 1 147 ? -5.112 -13.301 -19.905 1.00 89.38 147 THR A CA 1
ATOM 1199 C C . THR A 1 147 ? -5.118 -14.828 -19.967 1.00 89.38 147 THR A C 1
ATOM 1201 O O . THR A 1 147 ? -4.106 -15.494 -19.756 1.00 89.38 147 THR A O 1
ATOM 1204 N N . LYS A 1 148 ? -6.237 -15.427 -20.398 1.00 88.00 148 LYS A N 1
ATOM 1205 C CA . LYS A 1 148 ? -6.277 -16.872 -20.710 1.00 88.00 148 LYS A CA 1
ATOM 1206 C C . LYS A 1 148 ? -5.225 -17.300 -21.734 1.00 88.00 148 LYS A C 1
ATOM 1208 O O . LYS A 1 148 ? -4.849 -18.467 -21.776 1.00 88.00 148 LYS A O 1
ATOM 1213 N N . ARG A 1 149 ? -4.793 -16.383 -22.608 1.00 89.50 149 ARG A N 1
ATOM 1214 C CA . ARG A 1 149 ? -3.729 -16.651 -23.578 1.00 89.50 149 ARG A CA 1
ATOM 1215 C C . ARG A 1 149 ? -2.389 -16.817 -22.869 1.00 89.50 149 ARG A C 1
ATOM 1217 O O . ARG A 1 149 ? -1.737 -17.821 -23.117 1.00 89.50 149 ARG A O 1
ATOM 1224 N N . GLU A 1 150 ? -2.036 -15.887 -21.990 1.00 88.75 150 GLU A N 1
ATOM 1225 C CA . GLU A 1 150 ? -0.828 -15.966 -21.159 1.00 88.75 150 GLU A CA 1
ATOM 1226 C C . GLU A 1 150 ? -0.860 -17.188 -20.245 1.00 88.75 150 GLU A C 1
ATOM 1228 O O . GLU A 1 150 ? 0.125 -17.907 -20.149 1.00 88.75 150 GLU A O 1
ATOM 1233 N N . TYR A 1 151 ? -2.020 -17.524 -19.679 1.00 87.00 151 TYR A N 1
ATOM 1234 C CA . TYR A 1 151 ? -2.155 -18.738 -18.874 1.00 87.00 151 TYR A CA 1
ATOM 1235 C C . TYR A 1 151 ? -1.812 -20.010 -19.672 1.00 87.00 151 TYR A C 1
ATOM 1237 O O . TYR A 1 151 ? -1.208 -20.941 -19.148 1.00 87.00 151 TYR A O 1
ATOM 1245 N N . ARG A 1 152 ? -2.128 -20.053 -20.976 1.00 89.69 152 ARG A N 1
ATOM 1246 C CA . ARG A 1 152 ? -1.712 -21.167 -21.848 1.00 89.69 152 ARG A CA 1
ATOM 1247 C C . ARG A 1 152 ? -0.209 -21.190 -22.114 1.00 89.69 152 ARG A C 1
ATOM 1249 O O . ARG A 1 152 ? 0.311 -22.274 -22.369 1.00 89.69 152 ARG A O 1
ATOM 1256 N N . TRP A 1 153 ? 0.491 -20.058 -22.046 1.00 92.12 153 TRP A N 1
ATOM 1257 C CA . TRP A 1 153 ? 1.944 -20.019 -22.239 1.00 92.12 153 TRP A CA 1
ATOM 1258 C C . TRP A 1 153 ? 2.689 -20.860 -21.199 1.00 92.12 153 TRP A C 1
ATOM 1260 O O . TRP A 1 153 ? 3.665 -21.517 -21.556 1.00 92.12 153 TRP A O 1
ATOM 1270 N N . LEU A 1 154 ? 2.158 -20.968 -19.975 1.00 86.25 154 LEU A N 1
ATOM 1271 C CA . LEU A 1 154 ? 2.672 -21.881 -18.946 1.00 86.25 154 LEU A CA 1
ATOM 1272 C C . LEU A 1 154 ? 2.722 -23.334 -19.445 1.00 86.25 154 LEU A C 1
ATOM 1274 O O . LEU A 1 154 ? 3.756 -23.991 -19.374 1.00 86.25 154 LEU A O 1
ATOM 1278 N N . SER A 1 155 ? 1.629 -23.821 -20.044 1.00 87.94 155 SER A N 1
ATOM 1279 C CA . SER A 1 155 ? 1.575 -25.177 -20.621 1.00 87.94 155 SER A CA 1
ATOM 1280 C C . SER A 1 155 ? 2.465 -25.362 -21.857 1.00 87.94 155 SER A C 1
ATOM 1282 O O . SER A 1 155 ? 2.760 -26.489 -22.243 1.00 87.94 155 SER A O 1
ATOM 1284 N N . GLN A 1 156 ? 2.893 -24.261 -22.478 1.00 92.44 156 GLN A N 1
ATOM 1285 C CA . GLN A 1 156 ? 3.777 -24.243 -23.646 1.00 92.44 156 GLN A CA 1
ATOM 1286 C C . GLN A 1 156 ? 5.255 -24.077 -23.261 1.00 92.44 156 GLN A C 1
ATOM 1288 O O . GLN A 1 156 ? 6.099 -23.953 -24.144 1.00 92.44 156 GLN A O 1
ATOM 1293 N N . GLY A 1 157 ? 5.576 -24.075 -21.963 1.00 92.62 157 GLY A N 1
ATOM 1294 C CA . GLY A 1 157 ? 6.945 -23.988 -21.457 1.00 92.62 157 GLY A CA 1
ATOM 1295 C C . GLY A 1 157 ? 7.537 -22.579 -21.455 1.00 92.62 157 GLY A C 1
ATOM 1296 O O . GLY A 1 157 ? 8.750 -22.446 -21.322 1.00 92.62 157 GLY A O 1
ATOM 1297 N N . TYR A 1 158 ? 6.725 -21.532 -21.622 1.00 94.62 158 TYR A N 1
ATOM 1298 C CA . TYR A 1 158 ? 7.201 -20.167 -21.402 1.00 94.62 158 TYR A CA 1
ATOM 1299 C C . TYR A 1 158 ? 7.526 -19.972 -19.923 1.00 94.62 158 TYR A C 1
ATOM 1301 O O . TYR A 1 158 ? 6.819 -20.473 -19.047 1.00 94.62 158 TYR A O 1
ATOM 1309 N N . VAL A 1 159 ? 8.559 -19.183 -19.655 1.00 93.00 159 VAL A N 1
ATOM 1310 C CA . VAL A 1 159 ? 8.948 -18.782 -18.298 1.00 93.00 159 VAL A CA 1
ATOM 1311 C C . VAL A 1 159 ? 8.883 -17.270 -18.169 1.00 93.00 159 VAL A C 1
ATOM 1313 O O . VAL A 1 159 ? 8.773 -16.559 -19.168 1.00 93.00 159 VAL A O 1
ATOM 1316 N N . ARG A 1 160 ? 8.956 -16.761 -16.942 1.00 91.12 160 ARG A N 1
ATOM 1317 C CA . ARG A 1 160 ? 9.015 -15.323 -16.695 1.00 91.12 160 ARG A CA 1
ATOM 1318 C C . ARG A 1 160 ? 10.421 -14.886 -16.326 1.00 91.12 160 ARG A C 1
ATOM 1320 O O . ARG A 1 160 ? 11.063 -15.499 -15.479 1.00 91.12 160 ARG A O 1
ATOM 1327 N N . GLN A 1 161 ? 10.857 -13.791 -16.935 1.00 92.94 161 GLN A N 1
ATOM 1328 C CA . GLN A 1 161 ? 11.915 -12.942 -16.405 1.00 92.94 161 GLN A CA 1
ATOM 1329 C C . GLN A 1 161 ? 11.230 -11.650 -15.950 1.00 92.94 161 GLN A C 1
ATOM 1331 O O . GLN A 1 161 ? 10.765 -10.860 -16.774 1.00 92.94 161 GLN A O 1
ATOM 1336 N N . ASP A 1 162 ? 11.080 -11.491 -14.634 1.00 91.75 162 ASP A N 1
ATOM 1337 C CA . ASP A 1 162 ? 10.209 -10.487 -14.010 1.00 91.75 162 ASP A CA 1
ATOM 1338 C C . ASP A 1 162 ? 8.771 -10.530 -14.566 1.00 91.75 162 ASP A C 1
ATOM 1340 O O . ASP A 1 162 ? 8.116 -11.574 -14.574 1.00 91.75 162 ASP A O 1
ATOM 1344 N N . LEU A 1 163 ? 8.249 -9.400 -15.054 1.00 90.06 163 LEU A N 1
ATOM 1345 C CA . LEU A 1 163 ? 6.914 -9.346 -15.641 1.00 90.06 163 LEU A CA 1
ATOM 1346 C C . LEU A 1 163 ? 6.856 -9.820 -17.101 1.00 90.06 163 LEU A C 1
ATOM 1348 O O . LEU A 1 163 ? 5.758 -9.910 -17.650 1.00 90.06 163 LEU A O 1
ATOM 1352 N N . ARG A 1 164 ? 7.995 -10.136 -17.730 1.00 91.38 164 ARG A N 1
ATOM 1353 C CA . ARG A 1 164 ? 8.073 -10.477 -19.153 1.00 91.38 164 ARG A CA 1
ATOM 1354 C C . ARG A 1 164 ? 8.047 -11.986 -19.376 1.00 91.38 164 ARG A C 1
ATOM 1356 O O . ARG A 1 164 ? 8.835 -12.727 -18.796 1.00 91.38 164 ARG A O 1
ATOM 1363 N N . TRP A 1 165 ? 7.173 -12.425 -20.277 1.00 92.44 165 TRP A N 1
ATOM 1364 C CA . TRP A 1 165 ? 7.132 -13.806 -20.752 1.00 92.44 165 TRP A CA 1
ATOM 1365 C C . TRP A 1 165 ? 8.248 -14.070 -21.762 1.00 92.44 165 TRP A C 1
ATOM 1367 O O . TRP A 1 165 ? 8.373 -13.354 -22.757 1.00 92.44 165 TRP A O 1
ATOM 1377 N N . ILE A 1 166 ? 9.030 -15.117 -21.514 1.00 95.56 166 ILE A N 1
ATOM 1378 C CA . ILE A 1 166 ? 10.158 -15.552 -22.333 1.00 95.56 166 ILE A CA 1
ATOM 1379 C C . ILE A 1 166 ? 9.810 -16.903 -22.972 1.00 95.56 166 ILE A C 1
ATOM 1381 O O . ILE A 1 166 ? 9.464 -17.847 -22.252 1.00 95.56 166 ILE A O 1
ATOM 1385 N N . PRO A 1 167 ? 9.866 -17.015 -24.312 1.00 95.62 167 PRO A N 1
ATOM 1386 C CA . PRO A 1 167 ? 9.567 -18.262 -25.003 1.00 95.62 167 PRO A CA 1
ATOM 1387 C C . PRO A 1 167 ? 10.623 -19.339 -24.716 1.00 95.62 167 PRO A C 1
ATOM 1389 O O . PRO A 1 167 ? 11.789 -18.999 -24.503 1.00 95.62 167 PRO A O 1
ATOM 1392 N N . PRO A 1 168 ? 10.265 -20.637 -24.815 1.00 96.69 168 PRO A N 1
ATOM 1393 C CA . PRO A 1 168 ? 11.182 -21.753 -24.573 1.00 96.69 168 PRO A CA 1
ATOM 1394 C C . PRO A 1 168 ? 12.532 -21.648 -25.294 1.00 96.69 168 PRO A C 1
ATOM 1396 O O . PRO A 1 168 ? 13.571 -21.969 -24.725 1.00 96.69 168 PRO A O 1
ATOM 1399 N N . ALA A 1 169 ? 12.521 -21.161 -26.538 1.00 96.75 169 ALA A N 1
ATOM 1400 C CA . ALA A 1 169 ? 13.717 -21.018 -27.366 1.00 96.75 169 ALA A CA 1
ATOM 1401 C C . ALA A 1 169 ? 14.723 -19.985 -26.828 1.00 96.75 169 ALA A C 1
ATOM 1403 O O . ALA A 1 169 ? 15.911 -20.086 -27.120 1.00 96.75 169 ALA A O 1
ATOM 1404 N N . GLU A 1 170 ? 14.266 -19.008 -26.042 1.00 96.94 170 GLU A N 1
ATOM 1405 C CA . GLU A 1 170 ? 15.112 -17.953 -25.477 1.00 96.94 170 GLU A CA 1
ATOM 1406 C C . GLU A 1 170 ? 15.501 -18.221 -24.010 1.00 96.94 170 GLU A C 1
ATOM 1408 O O . GLU A 1 170 ? 16.351 -17.521 -23.468 1.00 96.94 170 GLU A O 1
ATOM 1413 N N . ILE A 1 171 ? 14.965 -19.271 -23.371 1.00 96.69 171 ILE A N 1
ATOM 1414 C CA . ILE A 1 171 ? 15.315 -19.661 -21.989 1.00 96.69 171 ILE A CA 1
ATOM 1415 C C . ILE A 1 171 ? 16.827 -19.841 -21.767 1.00 96.69 171 ILE A C 1
ATOM 1417 O O . ILE A 1 171 ? 17.310 -19.406 -20.717 1.00 96.69 171 ILE A O 1
ATOM 1421 N N . PRO A 1 172 ? 17.612 -20.413 -22.707 1.00 97.75 172 PRO A N 1
ATOM 1422 C CA . PRO A 1 172 ? 19.059 -20.514 -22.531 1.00 97.75 172 PRO A CA 1
ATOM 1423 C C . PRO A 1 172 ? 19.753 -19.166 -22.281 1.00 97.75 172 PRO A C 1
ATOM 1425 O O . PRO A 1 172 ? 20.776 -19.139 -21.603 1.00 97.75 172 PRO A O 1
ATOM 1428 N N . GLN A 1 173 ? 19.184 -18.050 -22.753 1.00 97.94 173 GLN A N 1
ATOM 1429 C CA . GLN A 1 173 ? 19.736 -16.713 -22.511 1.00 97.94 173 GLN A CA 1
ATOM 1430 C C . GLN A 1 173 ? 19.614 -16.300 -21.041 1.00 97.94 173 GLN A C 1
ATOM 1432 O O . GLN A 1 173 ? 20.548 -15.733 -20.476 1.00 97.94 173 GLN A O 1
ATOM 1437 N N . ILE A 1 174 ? 18.505 -16.659 -20.385 1.00 96.12 174 ILE A N 1
ATOM 1438 C CA . ILE A 1 174 ? 18.334 -16.452 -18.940 1.00 96.12 174 ILE A CA 1
ATOM 1439 C C . ILE A 1 174 ? 19.376 -17.272 -18.175 1.00 96.12 174 ILE A C 1
ATOM 1441 O O . ILE A 1 174 ? 20.021 -16.758 -17.263 1.00 96.12 174 ILE A O 1
ATOM 1445 N N . ALA A 1 175 ? 19.573 -18.537 -18.562 1.00 94.44 175 ALA A N 1
ATOM 1446 C CA . ALA A 1 175 ? 20.568 -19.411 -17.938 1.00 94.44 175 ALA A CA 1
ATOM 1447 C C . ALA A 1 175 ? 22.009 -18.899 -18.132 1.00 94.44 175 ALA A C 1
ATOM 1449 O O . ALA A 1 175 ? 22.858 -19.127 -17.274 1.00 94.44 175 ALA A O 1
ATOM 1450 N N . ALA A 1 176 ? 22.271 -18.164 -19.218 1.00 96.94 176 ALA A N 1
ATOM 1451 C CA . ALA A 1 176 ? 23.529 -17.461 -19.464 1.00 96.94 176 ALA A CA 1
ATOM 1452 C C . ALA A 1 176 ? 23.676 -16.146 -18.665 1.00 96.94 176 ALA A C 1
ATOM 1454 O O . ALA A 1 176 ? 24.694 -15.468 -18.788 1.00 96.94 176 ALA A O 1
ATOM 1455 N N . GLY A 1 177 ? 22.685 -15.775 -17.846 1.00 96.12 177 GLY A N 1
ATOM 1456 C CA . GLY A 1 177 ? 22.700 -14.560 -17.028 1.00 96.12 177 GLY A CA 1
ATOM 1457 C C . GLY A 1 177 ? 22.337 -13.280 -17.785 1.00 96.12 177 GLY A C 1
ATOM 1458 O O . GLY A 1 177 ? 22.609 -12.187 -17.283 1.00 96.12 177 GLY A O 1
ATOM 1459 N N . LEU A 1 178 ? 21.739 -13.397 -18.975 1.00 97.88 178 LEU A N 1
ATOM 1460 C CA . LEU A 1 178 ? 21.330 -12.259 -19.793 1.00 97.88 178 LEU A CA 1
ATOM 1461 C C . LEU A 1 178 ? 19.906 -11.796 -19.460 1.00 97.88 178 LEU A C 1
ATOM 1463 O O . LEU A 1 178 ? 19.049 -12.560 -19.006 1.00 97.88 178 LEU A O 1
ATOM 1467 N N . TRP A 1 179 ? 19.651 -10.524 -19.740 1.00 97.44 179 TRP A N 1
ATOM 1468 C CA . TRP A 1 179 ? 18.400 -9.825 -19.478 1.00 97.44 179 TRP A CA 1
ATOM 1469 C C . TRP A 1 179 ? 17.794 -9.309 -20.771 1.00 97.44 179 TRP A C 1
ATOM 1471 O O . TRP A 1 179 ? 18.483 -8.704 -21.592 1.00 97.44 179 TRP A O 1
ATOM 1481 N N . LYS A 1 180 ? 16.497 -9.552 -20.957 1.00 96.31 180 LYS A N 1
ATOM 1482 C CA . LYS A 1 180 ? 15.787 -9.128 -22.159 1.00 96.31 180 LYS A CA 1
ATOM 1483 C C . LYS A 1 180 ? 15.415 -7.641 -22.080 1.00 96.31 180 LYS A C 1
ATOM 1485 O O . LYS A 1 180 ? 14.422 -7.280 -21.442 1.00 96.31 180 LYS A O 1
ATOM 1490 N N . CYS A 1 181 ? 16.139 -6.802 -22.812 1.00 95.19 181 CYS A N 1
ATOM 1491 C CA . CYS A 1 181 ? 15.955 -5.351 -22.887 1.00 95.19 181 CYS A CA 1
ATOM 1492 C C . CYS A 1 181 ? 15.486 -4.963 -24.296 1.00 95.19 181 CYS A C 1
ATOM 1494 O O . CYS A 1 181 ? 16.256 -5.016 -25.249 1.00 95.19 181 CYS A O 1
ATOM 1496 N N . GLY A 1 182 ? 14.202 -4.624 -24.461 1.00 90.31 182 GLY A N 1
ATOM 1497 C CA . GLY A 1 182 ? 13.625 -4.475 -25.804 1.00 90.31 182 GLY A CA 1
ATOM 1498 C C . GLY A 1 182 ? 13.721 -5.793 -26.580 1.00 90.31 182 GLY A C 1
ATOM 1499 O O . GLY A 1 182 ? 13.235 -6.820 -26.092 1.00 90.31 182 GLY A O 1
ATOM 1500 N N . ASP A 1 183 ? 14.361 -5.783 -27.744 1.00 92.44 183 ASP A N 1
ATOM 1501 C CA . ASP A 1 183 ? 14.602 -6.989 -28.546 1.00 92.44 183 ASP A CA 1
ATOM 1502 C C . ASP A 1 183 ? 15.938 -7.683 -28.224 1.00 92.44 183 ASP A C 1
ATOM 1504 O O . ASP A 1 183 ? 16.111 -8.863 -28.549 1.00 92.44 183 ASP A O 1
ATOM 1508 N N . ASP A 1 184 ? 16.822 -7.014 -27.485 1.00 96.81 184 ASP A N 1
ATOM 1509 C CA . ASP A 1 184 ? 18.177 -7.475 -27.193 1.00 96.81 184 ASP A CA 1
ATOM 1510 C C . ASP A 1 184 ? 18.270 -8.273 -25.884 1.00 96.81 184 ASP A C 1
ATOM 1512 O O . ASP A 1 184 ? 17.430 -8.167 -24.986 1.00 96.81 184 ASP A O 1
ATOM 1516 N N . TRP A 1 185 ? 19.320 -9.092 -25.782 1.00 97.94 185 TRP A N 1
ATOM 1517 C CA . TRP A 1 185 ? 19.713 -9.809 -24.569 1.00 97.94 185 TRP A CA 1
ATOM 1518 C C . TRP A 1 185 ? 21.038 -9.244 -24.071 1.00 97.94 185 TRP A C 1
ATOM 1520 O O . TRP A 1 185 ? 22.070 -9.438 -24.709 1.00 97.94 185 TRP A O 1
ATOM 1530 N N . LEU A 1 186 ? 21.001 -8.549 -22.940 1.00 98.25 186 LEU A N 1
ATOM 1531 C CA . LEU A 1 186 ? 22.137 -7.799 -22.415 1.00 98.25 186 LEU A CA 1
ATOM 1532 C C . LEU A 1 186 ? 22.656 -8.420 -21.110 1.00 98.25 186 LEU A C 1
ATOM 1534 O O . LEU A 1 186 ? 21.859 -8.916 -20.307 1.00 98.25 186 LEU A O 1
ATOM 1538 N N . PRO A 1 187 ? 23.972 -8.380 -20.841 1.00 98.25 187 PRO A N 1
ATOM 1539 C CA . PRO A 1 187 ? 24.505 -8.615 -19.502 1.00 98.25 187 PRO A CA 1
ATOM 1540 C C . PRO A 1 187 ? 23.892 -7.652 -18.475 1.00 98.25 187 PRO A C 1
ATOM 1542 O O . PRO A 1 187 ? 23.402 -6.578 -18.823 1.00 98.25 187 PRO A O 1
ATOM 1545 N N . LEU A 1 188 ? 23.921 -8.015 -17.189 1.00 97.94 188 LEU A N 1
ATOM 1546 C CA . LEU A 1 188 ? 23.231 -7.252 -16.140 1.00 97.94 188 LEU A CA 1
ATOM 1547 C C . LEU A 1 188 ? 23.662 -5.774 -16.054 1.00 97.94 188 LEU A C 1
ATOM 1549 O O . LEU A 1 188 ? 22.825 -4.915 -15.793 1.00 97.94 188 LEU A O 1
ATOM 1553 N N . ASP A 1 189 ? 24.940 -5.457 -16.255 1.00 98.00 189 ASP A N 1
ATOM 1554 C CA . ASP A 1 189 ? 25.436 -4.078 -16.188 1.00 98.00 189 ASP A CA 1
ATOM 1555 C C . ASP A 1 189 ? 24.954 -3.231 -17.380 1.00 98.00 189 ASP A C 1
ATOM 1557 O O . ASP A 1 189 ? 24.596 -2.065 -17.208 1.00 98.00 189 ASP A O 1
ATOM 1561 N N . GLU A 1 190 ? 24.894 -3.815 -18.577 1.00 98.31 190 GLU A N 1
ATOM 1562 C CA . GLU A 1 190 ? 24.296 -3.199 -19.766 1.00 98.31 190 GLU A CA 1
ATOM 1563 C C . GLU A 1 190 ? 22.783 -3.043 -19.618 1.00 98.31 190 GLU A C 1
ATOM 1565 O O . GLU A 1 190 ? 22.241 -1.981 -19.927 1.00 98.31 190 GLU A O 1
ATOM 1570 N N . ALA A 1 191 ? 22.110 -4.046 -19.057 1.00 98.19 191 ALA A N 1
ATOM 1571 C CA . ALA A 1 191 ? 20.692 -3.973 -18.741 1.00 98.19 191 ALA A CA 1
ATOM 1572 C C . ALA A 1 191 ? 20.399 -2.875 -17.703 1.00 98.19 191 ALA A C 1
ATOM 1574 O O . ALA A 1 191 ? 19.476 -2.087 -17.889 1.00 98.19 191 ALA A O 1
ATOM 1575 N N . ASN A 1 192 ? 21.219 -2.737 -16.654 1.00 98.38 192 ASN A N 1
ATOM 1576 C CA . ASN A 1 192 ? 21.104 -1.627 -15.700 1.00 98.38 192 ASN A CA 1
ATOM 1577 C C . ASN A 1 192 ? 21.254 -0.262 -16.387 1.00 98.38 192 ASN A C 1
ATOM 1579 O O . ASN A 1 192 ? 20.549 0.679 -16.025 1.00 98.38 192 ASN A O 1
ATOM 1583 N N . ARG A 1 193 ? 22.146 -0.140 -17.383 1.00 97.88 193 ARG A N 1
ATOM 1584 C CA . ARG A 1 193 ? 22.283 1.089 -18.184 1.00 97.88 193 ARG A CA 1
ATOM 1585 C C . ARG A 1 193 ? 21.047 1.346 -19.045 1.00 97.88 193 ARG A C 1
ATOM 1587 O O . ARG A 1 193 ? 20.584 2.481 -19.076 1.00 97.88 193 ARG A O 1
ATOM 1594 N N . PHE A 1 194 ? 20.500 0.318 -19.693 1.00 97.31 194 PHE A N 1
ATOM 1595 C CA . PHE A 1 194 ? 19.265 0.416 -20.478 1.00 97.31 194 PHE A CA 1
ATOM 1596 C C . PHE A 1 194 ? 18.082 0.874 -19.614 1.00 97.31 194 PHE A C 1
ATOM 1598 O O . PHE A 1 194 ? 17.375 1.816 -19.962 1.00 97.31 194 PHE A O 1
ATOM 1605 N N . HIS A 1 195 ? 17.915 0.258 -18.444 1.00 97.56 195 HIS A N 1
ATOM 1606 C CA . HIS A 1 195 ? 16.814 0.542 -17.528 1.00 97.56 195 HIS A CA 1
ATOM 1607 C C . HIS A 1 195 ? 17.023 1.797 -16.661 1.00 97.56 195 HIS A C 1
ATOM 1609 O O . HIS A 1 195 ? 16.161 2.139 -15.858 1.00 97.56 195 HIS A O 1
ATOM 1615 N N . ALA A 1 196 ? 18.138 2.519 -16.820 1.00 96.69 196 ALA A N 1
ATOM 1616 C CA . ALA A 1 196 ? 18.411 3.769 -16.106 1.00 96.69 196 ALA A CA 1
ATOM 1617 C C . ALA A 1 196 ? 17.502 4.939 -16.537 1.00 96.69 196 ALA A C 1
ATOM 1619 O O . ALA A 1 196 ? 17.485 5.986 -15.875 1.00 96.69 196 ALA A O 1
ATOM 1620 N N . ASP A 1 197 ? 16.783 4.778 -17.649 1.00 93.19 197 ASP A N 1
ATOM 1621 C CA . ASP A 1 197 ? 15.846 5.752 -18.196 1.00 93.19 197 ASP A CA 1
ATOM 1622 C C . ASP A 1 197 ? 14.420 5.529 -17.664 1.00 93.19 197 ASP A C 1
ATOM 1624 O O . ASP A 1 197 ? 13.968 4.397 -17.495 1.00 93.19 197 ASP A O 1
ATOM 1628 N N . VAL A 1 198 ? 13.694 6.622 -17.421 1.00 91.88 198 VAL A N 1
ATOM 1629 C CA . VAL A 1 198 ? 12.295 6.587 -16.972 1.00 91.88 198 VAL A CA 1
ATOM 1630 C C . VAL A 1 198 ? 11.365 6.003 -18.037 1.00 91.88 198 VAL A C 1
ATOM 1632 O O . VAL A 1 198 ? 10.367 5.383 -17.686 1.00 91.88 198 VAL A O 1
ATOM 1635 N N . ASP A 1 199 ? 11.713 6.114 -19.320 1.00 89.56 199 ASP A N 1
ATOM 1636 C CA . ASP A 1 199 ? 10.926 5.511 -20.405 1.00 89.56 199 ASP A CA 1
ATOM 1637 C C . ASP A 1 199 ? 11.140 3.984 -20.503 1.00 89.56 199 ASP A C 1
ATOM 1639 O O . ASP A 1 199 ? 10.382 3.269 -21.165 1.00 89.56 199 ASP A O 1
ATOM 1643 N N . HIS A 1 200 ? 12.166 3.455 -19.827 1.00 92.88 200 HIS A N 1
ATOM 1644 C CA . HIS A 1 200 ? 12.585 2.056 -19.907 1.00 92.88 200 HIS A CA 1
ATOM 1645 C C . HIS A 1 200 ? 12.811 1.430 -18.533 1.00 92.88 200 HIS A C 1
ATOM 1647 O O . HIS A 1 200 ? 13.648 0.552 -18.400 1.00 92.88 200 HIS A O 1
ATOM 1653 N N . MET A 1 201 ? 12.077 1.836 -17.500 1.00 95.94 201 MET A N 1
ATOM 1654 C CA . MET A 1 201 ? 12.284 1.328 -16.140 1.00 95.94 201 MET A CA 1
ATOM 1655 C C . MET A 1 201 ? 12.231 -0.201 -16.037 1.00 95.94 201 MET A C 1
ATOM 1657 O O . MET A 1 201 ? 11.428 -0.871 -16.695 1.00 95.94 201 MET A O 1
ATOM 1661 N N . TRP A 1 202 ? 13.042 -0.753 -15.134 1.00 97.44 202 TRP A N 1
ATOM 1662 C CA . TRP A 1 202 ? 12.813 -2.100 -14.624 1.00 97.44 202 TRP A CA 1
ATOM 1663 C C . TRP A 1 202 ? 11.397 -2.193 -14.052 1.00 97.44 202 TRP A C 1
ATOM 1665 O O . TRP A 1 202 ? 10.926 -1.251 -13.417 1.00 97.44 202 TRP A O 1
ATOM 1675 N N . ARG A 1 203 ? 10.739 -3.343 -14.222 1.00 96.25 203 ARG A N 1
ATOM 1676 C CA . ARG A 1 203 ? 9.476 -3.668 -13.546 1.00 96.25 203 ARG A CA 1
ATOM 1677 C C . ARG A 1 203 ? 9.640 -4.985 -12.814 1.00 96.25 203 ARG A C 1
ATOM 1679 O O . ARG A 1 203 ? 9.499 -6.044 -13.421 1.00 96.25 203 ARG A O 1
ATOM 1686 N N . ILE A 1 204 ? 9.983 -4.911 -11.535 1.00 96.69 204 ILE A N 1
ATOM 1687 C CA . ILE A 1 204 ? 10.399 -6.073 -10.749 1.00 96.69 204 ILE A CA 1
ATOM 1688 C C . ILE A 1 204 ? 9.279 -6.425 -9.766 1.00 96.69 204 ILE A C 1
ATOM 1690 O O . ILE A 1 204 ? 8.940 -5.587 -8.925 1.00 96.69 204 ILE A O 1
ATOM 1694 N N . PRO A 1 205 ? 8.678 -7.624 -9.864 1.00 95.44 205 PRO A N 1
ATOM 1695 C CA . PRO A 1 205 ? 7.665 -8.059 -8.913 1.00 95.44 205 PRO A CA 1
ATOM 1696 C C . PRO A 1 205 ? 8.291 -8.411 -7.556 1.00 95.44 205 PRO A C 1
ATOM 1698 O O . PRO A 1 205 ? 9.318 -9.088 -7.486 1.00 95.44 205 PRO A O 1
ATOM 1701 N N . GLY A 1 206 ? 7.649 -7.950 -6.488 1.00 93.69 206 GLY A N 1
ATOM 1702 C CA . GLY A 1 206 ? 7.771 -8.449 -5.122 1.00 93.69 206 GLY A CA 1
ATOM 1703 C C . GLY A 1 206 ? 6.635 -9.422 -4.786 1.00 93.69 206 GLY A C 1
ATOM 1704 O O . GLY A 1 206 ? 5.985 -9.970 -5.676 1.00 93.69 206 GLY A O 1
ATOM 1705 N N . ARG A 1 207 ? 6.396 -9.631 -3.491 1.00 89.75 207 ARG A N 1
ATOM 1706 C CA . ARG A 1 207 ? 5.287 -10.437 -2.959 1.00 89.75 207 ARG A CA 1
ATOM 1707 C C . ARG A 1 207 ? 3.974 -9.648 -3.005 1.00 89.75 207 ARG A C 1
ATOM 1709 O O . ARG A 1 207 ? 2.990 -10.143 -3.543 1.00 89.75 207 ARG A O 1
ATOM 1716 N N . ASN A 1 208 ? 3.976 -8.422 -2.487 1.00 90.12 208 ASN A N 1
ATOM 1717 C CA . ASN A 1 208 ? 2.800 -7.557 -2.359 1.00 90.12 208 ASN A CA 1
ATOM 1718 C C . ASN A 1 208 ? 2.823 -6.361 -3.323 1.00 90.12 208 ASN A C 1
ATOM 1720 O O . ASN A 1 208 ? 1.837 -5.632 -3.436 1.00 90.12 208 ASN A O 1
ATOM 1724 N N . LEU A 1 209 ? 3.933 -6.138 -4.026 1.00 95.12 209 LEU A N 1
ATOM 1725 C CA . LEU A 1 209 ? 4.134 -4.939 -4.837 1.00 95.12 209 LEU A CA 1
ATOM 1726 C C . LEU A 1 209 ? 4.901 -5.197 -6.135 1.00 95.12 209 LEU A C 1
ATOM 1728 O O . LEU A 1 209 ? 5.505 -6.247 -6.329 1.00 95.12 209 LEU A O 1
ATOM 1732 N N . ILE A 1 210 ? 4.895 -4.216 -7.031 1.00 97.00 210 ILE A N 1
ATOM 1733 C CA . ILE A 1 210 ? 5.722 -4.159 -8.238 1.00 97.00 210 ILE A CA 1
ATOM 1734 C C . ILE A 1 210 ? 6.528 -2.867 -8.184 1.00 97.00 210 ILE A C 1
ATOM 1736 O O . ILE A 1 210 ? 5.963 -1.778 -8.098 1.00 97.00 210 ILE A O 1
ATOM 1740 N N . VAL A 1 211 ? 7.848 -2.971 -8.304 1.00 98.38 211 VAL A N 1
ATOM 1741 C CA . VAL A 1 211 ? 8.720 -1.796 -8.356 1.00 98.38 211 VAL A CA 1
ATOM 1742 C C . VAL A 1 211 ? 9.003 -1.411 -9.796 1.00 98.38 211 VAL A C 1
ATOM 1744 O O . VAL A 1 211 ? 9.578 -2.202 -10.549 1.00 98.38 211 VAL A O 1
ATOM 1747 N N . ARG A 1 212 ? 8.651 -0.175 -10.154 1.00 98.00 212 ARG A N 1
ATOM 1748 C CA . ARG A 1 212 ? 9.147 0.517 -11.347 1.00 98.00 212 ARG A CA 1
ATOM 1749 C C . ARG A 1 212 ? 10.408 1.278 -10.971 1.00 98.00 212 ARG A C 1
ATOM 1751 O O . ARG A 1 212 ? 10.365 2.120 -10.081 1.00 98.00 212 ARG A O 1
ATOM 1758 N N . THR A 1 213 ? 11.550 0.982 -11.577 1.00 98.56 213 THR A N 1
ATOM 1759 C CA . THR A 1 213 ? 12.797 1.601 -11.111 1.00 98.56 213 THR A CA 1
ATOM 1760 C C . THR A 1 213 ? 13.847 1.809 -12.179 1.00 98.56 213 THR A C 1
ATOM 1762 O O . THR A 1 213 ? 13.993 1.013 -13.103 1.00 98.56 213 THR A O 1
ATOM 1765 N N . THR A 1 214 ? 14.601 2.891 -12.002 1.00 98.50 214 THR A N 1
ATOM 1766 C CA . THR A 1 214 ? 15.813 3.200 -12.767 1.00 98.50 214 THR A CA 1
ATOM 1767 C C . THR A 1 214 ? 17.098 2.900 -12.001 1.00 98.50 214 THR A C 1
ATOM 1769 O O . THR A 1 214 ? 18.202 3.141 -12.504 1.00 98.50 214 THR A O 1
ATOM 1772 N N . CYS A 1 215 ? 16.970 2.426 -10.761 1.00 98.44 215 CYS A N 1
ATOM 1773 C CA . CYS A 1 215 ? 18.092 1.961 -9.972 1.00 98.44 215 CYS A CA 1
ATOM 1774 C C . CYS A 1 215 ? 18.683 0.704 -10.606 1.00 98.44 215 CYS A C 1
ATOM 1776 O O . CYS A 1 215 ? 17.997 -0.090 -11.253 1.00 98.44 215 CYS A O 1
ATOM 1778 N N . ASP A 1 216 ? 19.961 0.481 -10.334 1.00 98.25 216 ASP A N 1
ATOM 1779 C CA . ASP A 1 216 ? 20.591 -0.793 -10.623 1.00 98.25 216 ASP A CA 1
ATOM 1780 C C . ASP A 1 216 ? 19.848 -1.924 -9.895 1.00 98.25 216 ASP A C 1
ATOM 1782 O O . ASP A 1 216 ? 19.400 -1.773 -8.751 1.00 98.25 216 ASP A O 1
ATOM 1786 N N . ARG A 1 217 ? 19.738 -3.088 -10.543 1.00 97.12 217 ARG A N 1
ATOM 1787 C CA . ARG A 1 217 ? 18.891 -4.191 -10.066 1.00 97.12 217 ARG A CA 1
ATOM 1788 C C . ARG A 1 217 ? 19.176 -4.615 -8.621 1.00 97.12 217 ARG A C 1
ATOM 1790 O O . ARG A 1 217 ? 18.254 -4.937 -7.878 1.00 97.12 217 ARG A O 1
ATOM 1797 N N . GLY A 1 218 ? 20.442 -4.599 -8.202 1.00 97.06 218 GLY A N 1
ATOM 1798 C CA . GLY A 1 218 ? 20.823 -4.925 -6.825 1.00 97.06 218 GLY A CA 1
ATOM 1799 C C . GLY A 1 218 ? 20.173 -3.992 -5.799 1.00 97.06 218 GLY A C 1
ATOM 1800 O O . GLY A 1 218 ? 19.655 -4.461 -4.788 1.00 97.06 218 GLY A O 1
ATOM 1801 N N . ILE A 1 219 ? 20.135 -2.689 -6.087 1.00 97.81 219 ILE A N 1
ATOM 1802 C CA . ILE A 1 219 ? 19.481 -1.671 -5.254 1.00 97.81 219 ILE A CA 1
ATOM 1803 C C . ILE A 1 219 ? 17.972 -1.873 -5.260 1.00 97.81 219 ILE A C 1
ATOM 1805 O O . ILE A 1 219 ? 17.361 -1.877 -4.194 1.00 97.81 219 ILE A O 1
ATOM 1809 N N . ALA A 1 220 ? 17.389 -2.127 -6.432 1.00 98.12 220 ALA A N 1
ATOM 1810 C CA . ALA A 1 220 ? 15.964 -2.397 -6.567 1.00 98.12 220 ALA A CA 1
ATOM 1811 C C . ALA A 1 220 ? 15.505 -3.584 -5.704 1.00 98.12 220 ALA A C 1
ATOM 1813 O O . ALA A 1 220 ? 14.498 -3.495 -5.008 1.00 98.12 220 ALA A O 1
ATOM 1814 N N . LEU A 1 221 ? 16.278 -4.675 -5.671 1.00 97.94 221 LEU A N 1
ATOM 1815 C CA . LEU A 1 221 ? 15.974 -5.833 -4.824 1.00 97.94 221 LEU A CA 1
ATOM 1816 C C . LEU A 1 221 ? 16.091 -5.526 -3.323 1.00 97.94 221 LEU A C 1
ATOM 1818 O O . LEU A 1 221 ? 15.399 -6.157 -2.526 1.00 97.94 221 LEU A O 1
ATOM 1822 N N . ARG A 1 222 ? 16.955 -4.584 -2.914 1.00 97.38 222 ARG A N 1
ATOM 1823 C CA . ARG A 1 222 ? 16.982 -4.089 -1.523 1.00 97.38 222 ARG A CA 1
ATOM 1824 C C . ARG A 1 222 ? 15.742 -3.254 -1.226 1.00 97.38 222 ARG A C 1
ATOM 1826 O O . ARG A 1 222 ? 15.083 -3.517 -0.231 1.00 97.38 222 ARG A O 1
ATOM 1833 N N . ALA A 1 223 ? 15.394 -2.333 -2.124 1.00 98.19 223 ALA A N 1
ATOM 1834 C CA . ALA A 1 223 ? 14.198 -1.508 -2.009 1.00 98.19 223 ALA A CA 1
ATOM 1835 C C . ALA A 1 223 ? 12.925 -2.350 -1.868 1.00 98.19 223 ALA A C 1
ATOM 1837 O O . ALA A 1 223 ? 12.115 -2.074 -0.991 1.00 98.19 223 ALA A O 1
ATOM 1838 N N . ILE A 1 224 ? 12.787 -3.415 -2.667 1.00 98.06 224 ILE A N 1
ATOM 1839 C CA . ILE A 1 224 ? 11.672 -4.364 -2.548 1.00 98.06 224 ILE A CA 1
ATOM 1840 C C . ILE A 1 224 ? 11.606 -4.948 -1.139 1.00 98.06 224 ILE A C 1
ATOM 1842 O O . ILE A 1 224 ? 10.539 -4.930 -0.545 1.00 98.06 224 ILE A O 1
ATOM 1846 N N . ARG A 1 225 ? 12.721 -5.425 -0.571 1.00 96.25 225 ARG A N 1
ATOM 1847 C CA . ARG A 1 225 ? 12.706 -6.007 0.783 1.00 96.25 225 ARG A CA 1
ATOM 1848 C C . ARG A 1 225 ? 12.265 -5.009 1.850 1.00 96.25 225 ARG A C 1
ATOM 1850 O O . ARG A 1 225 ? 11.465 -5.376 2.702 1.00 96.25 225 ARG A O 1
ATOM 1857 N N . GLU A 1 226 ? 12.751 -3.771 1.781 1.00 96.88 226 GLU A N 1
ATOM 1858 C CA . GLU A 1 226 ? 12.342 -2.718 2.720 1.00 96.88 226 GLU A CA 1
ATOM 1859 C C . GLU A 1 226 ? 10.849 -2.396 2.601 1.00 96.88 226 GLU A C 1
ATOM 1861 O O . GLU A 1 226 ? 10.149 -2.292 3.606 1.00 96.88 226 GLU A O 1
ATOM 1866 N N . MET A 1 227 ? 10.342 -2.281 1.371 1.00 98.12 227 MET A N 1
ATOM 1867 C CA . MET A 1 227 ? 8.929 -1.996 1.128 1.00 98.12 227 MET A CA 1
ATOM 1868 C C . MET A 1 227 ? 8.013 -3.166 1.504 1.00 98.12 227 MET A C 1
ATOM 1870 O O . MET A 1 227 ? 6.940 -2.941 2.047 1.00 98.12 227 MET A O 1
ATOM 1874 N N . GLU A 1 228 ? 8.431 -4.409 1.263 1.00 95.75 228 GLU A N 1
ATOM 1875 C CA . GLU A 1 228 ? 7.679 -5.602 1.671 1.00 95.75 228 GLU A CA 1
ATOM 1876 C C . GLU A 1 228 ? 7.550 -5.705 3.190 1.00 95.75 228 GLU A C 1
ATOM 1878 O O . GLU A 1 228 ? 6.473 -6.039 3.677 1.00 95.75 228 GLU A O 1
ATOM 1883 N N . GLY A 1 229 ? 8.614 -5.376 3.934 1.00 93.81 229 GLY A N 1
ATOM 1884 C CA . GLY A 1 229 ? 8.545 -5.282 5.392 1.00 93.81 229 GLY A CA 1
ATOM 1885 C C . GLY A 1 229 ? 7.592 -4.176 5.855 1.00 93.81 229 GLY A C 1
ATOM 1886 O O . GLY A 1 229 ? 6.817 -4.380 6.782 1.00 93.81 229 GLY A O 1
ATOM 1887 N N . ALA A 1 230 ? 7.587 -3.029 5.170 1.00 97.75 230 ALA A N 1
ATOM 1888 C CA . ALA A 1 230 ? 6.645 -1.947 5.453 1.00 97.75 230 ALA A CA 1
ATOM 1889 C C . ALA A 1 230 ? 5.182 -2.316 5.136 1.00 97.75 230 ALA A C 1
ATOM 1891 O O . ALA A 1 230 ? 4.285 -1.856 5.838 1.00 97.75 230 ALA A O 1
ATOM 1892 N N . CYS A 1 231 ? 4.913 -3.155 4.129 1.00 97.50 231 CYS A N 1
ATOM 1893 C CA . CYS A 1 231 ? 3.556 -3.635 3.837 1.00 97.50 231 CYS A CA 1
ATOM 1894 C C . CYS A 1 231 ? 2.931 -4.388 5.019 1.00 97.50 231 CYS A C 1
ATOM 1896 O O . CYS A 1 231 ? 1.741 -4.209 5.272 1.00 97.50 231 CYS A O 1
ATOM 1898 N N . ASP A 1 232 ? 3.718 -5.178 5.755 1.00 93.75 232 ASP A N 1
ATOM 1899 C CA . ASP A 1 232 ? 3.222 -5.918 6.922 1.00 93.75 232 ASP A CA 1
ATOM 1900 C C . ASP A 1 232 ? 2.782 -4.945 8.042 1.00 93.75 232 ASP A C 1
ATOM 1902 O O . ASP A 1 232 ? 1.710 -5.103 8.634 1.00 93.75 232 ASP A O 1
ATOM 1906 N N . ASP A 1 233 ? 3.556 -3.879 8.283 1.00 96.62 233 ASP A N 1
ATOM 1907 C CA . ASP A 1 233 ? 3.187 -2.807 9.220 1.00 96.62 233 ASP A CA 1
ATOM 1908 C C . ASP A 1 233 ? 1.953 -2.022 8.745 1.00 96.62 233 ASP A C 1
ATOM 1910 O O . ASP A 1 233 ? 1.045 -1.750 9.531 1.00 96.62 233 ASP A O 1
ATOM 1914 N N . LEU A 1 234 ? 1.865 -1.700 7.452 1.00 98.50 234 LEU A N 1
ATOM 1915 C CA . LEU A 1 234 ? 0.700 -1.018 6.874 1.00 98.50 234 LEU A CA 1
ATOM 1916 C C . LEU A 1 234 ? -0.567 -1.873 7.000 1.00 98.50 234 LEU A C 1
ATOM 1918 O O . LEU A 1 234 ? -1.636 -1.349 7.316 1.00 98.50 234 LEU A O 1
ATOM 1922 N N . ALA A 1 235 ? -0.461 -3.192 6.832 1.00 96.88 235 ALA A N 1
ATOM 1923 C CA . ALA A 1 235 ? -1.573 -4.110 7.056 1.00 96.88 235 ALA A CA 1
ATOM 1924 C C . ALA A 1 235 ? -2.042 -4.099 8.519 1.00 96.88 235 ALA A C 1
ATOM 1926 O O . ALA A 1 235 ? -3.249 -4.157 8.768 1.00 96.88 235 ALA A O 1
ATOM 1927 N N . ARG A 1 236 ? -1.117 -3.964 9.481 1.00 96.19 236 ARG A N 1
ATOM 1928 C CA . ARG A 1 236 ? -1.439 -3.772 10.906 1.00 96.19 236 ARG A CA 1
ATOM 1929 C C . ARG A 1 236 ? -2.100 -2.417 11.174 1.00 96.19 236 ARG A C 1
ATOM 1931 O O . ARG A 1 236 ? -3.004 -2.354 11.996 1.00 96.19 236 ARG A O 1
ATOM 1938 N N . ILE A 1 237 ? -1.712 -1.357 10.466 1.00 98.31 237 ILE A N 1
ATOM 1939 C CA . ILE A 1 237 ? -2.319 -0.021 10.603 1.00 98.31 237 ILE A CA 1
ATOM 1940 C C . ILE A 1 237 ? -3.742 0.018 10.040 1.00 98.31 237 ILE A C 1
ATOM 1942 O O . ILE A 1 237 ? -4.649 0.550 10.679 1.00 98.31 237 ILE A O 1
ATOM 1946 N N . TYR A 1 238 ? -3.958 -0.537 8.849 1.00 98.12 238 TYR A N 1
ATOM 1947 C CA . TYR A 1 238 ? -5.248 -0.451 8.155 1.00 98.12 238 TYR A CA 1
ATOM 1948 C C . TYR A 1 238 ? -6.178 -1.641 8.423 1.00 98.12 238 TYR A C 1
ATOM 1950 O O . TYR A 1 238 ? -7.350 -1.611 8.047 1.00 98.12 238 TYR A O 1
ATOM 1958 N N . GLY A 1 239 ? -5.675 -2.704 9.049 1.00 96.12 239 GLY A N 1
ATOM 1959 C CA . GLY A 1 239 ? -6.423 -3.925 9.348 1.00 96.12 239 GLY A CA 1
ATOM 1960 C C . GLY A 1 239 ? -6.605 -4.881 8.164 1.00 96.12 239 GLY A C 1
ATOM 1961 O O . GLY A 1 239 ? -7.268 -5.915 8.328 1.00 96.12 239 GLY A O 1
ATOM 1962 N N . ARG A 1 240 ? -6.053 -4.558 6.985 1.00 94.19 240 ARG A N 1
ATOM 1963 C CA . ARG A 1 240 ? -6.057 -5.394 5.773 1.00 94.19 240 ARG A CA 1
ATOM 1964 C C . ARG A 1 240 ? -4.965 -4.980 4.784 1.00 94.19 240 ARG A C 1
ATOM 1966 O O . ARG A 1 240 ? -4.538 -3.829 4.769 1.00 94.19 240 ARG A O 1
ATOM 1973 N N . GLU A 1 241 ? -4.613 -5.901 3.894 1.00 93.69 241 GLU A N 1
ATOM 1974 C CA . GLU A 1 241 ? -3.789 -5.637 2.711 1.00 93.69 241 GLU A CA 1
ATOM 1975 C C . GLU A 1 241 ? -4.650 -5.260 1.485 1.00 93.69 241 GLU A C 1
ATOM 1977 O O . GLU A 1 241 ? -5.825 -5.659 1.389 1.00 93.69 241 GLU A O 1
ATOM 1982 N N . PRO A 1 242 ? -4.083 -4.518 0.515 1.00 92.38 242 PRO A N 1
ATOM 1983 C CA . PRO A 1 242 ? -4.641 -4.392 -0.822 1.00 92.38 242 PRO A CA 1
ATOM 1984 C C . PRO A 1 242 ? -4.821 -5.758 -1.492 1.00 92.38 242 PRO A C 1
ATOM 1986 O O . PRO A 1 242 ? -3.972 -6.638 -1.418 1.00 92.38 242 PRO A O 1
ATOM 1989 N N . THR A 1 243 ? -5.933 -5.937 -2.203 1.00 85.06 243 THR A N 1
ATOM 1990 C CA . THR A 1 243 ? -6.266 -7.216 -2.861 1.00 85.06 243 THR A CA 1
ATOM 1991 C C . THR A 1 243 ? -5.428 -7.495 -4.119 1.00 85.06 243 THR A C 1
ATOM 1993 O O . THR A 1 243 ? -5.345 -8.639 -4.581 1.00 85.06 243 THR A O 1
ATOM 1996 N N . ASN A 1 244 ? -4.838 -6.448 -4.696 1.00 85.12 244 ASN A N 1
ATOM 1997 C CA . ASN A 1 244 ? -3.964 -6.509 -5.862 1.00 85.12 244 ASN A CA 1
ATOM 1998 C C . ASN A 1 244 ? -2.599 -5.930 -5.490 1.00 85.12 244 ASN A C 1
ATOM 2000 O O . ASN A 1 244 ? -2.529 -5.044 -4.639 1.00 85.12 244 ASN A O 1
ATOM 2004 N N . SER A 1 245 ? -1.545 -6.383 -6.170 1.00 89.50 245 SER A N 1
ATOM 2005 C CA . SER A 1 245 ? -0.210 -5.825 -5.980 1.00 89.50 245 SER A CA 1
ATOM 2006 C C . SER A 1 245 ? -0.205 -4.325 -6.259 1.00 89.50 245 SER A C 1
ATOM 2008 O O . SER A 1 245 ? -0.715 -3.880 -7.292 1.00 89.50 245 SER A O 1
ATOM 2010 N N . ILE A 1 246 ? 0.388 -3.559 -5.351 1.00 95.25 246 ILE A N 1
ATOM 2011 C CA . ILE A 1 246 ? 0.559 -2.114 -5.515 1.00 95.25 246 ILE A CA 1
ATOM 2012 C C . ILE A 1 246 ? 1.803 -1.825 -6.356 1.00 95.25 246 ILE A C 1
ATOM 2014 O O . ILE A 1 246 ? 2.793 -2.547 -6.275 1.00 95.25 246 ILE A O 1
ATOM 2018 N N . GLU A 1 247 ? 1.773 -0.789 -7.187 1.00 96.50 247 GLU A N 1
ATOM 2019 C CA . GLU A 1 247 ? 2.966 -0.346 -7.917 1.00 96.50 247 GLU A CA 1
ATOM 2020 C C . GLU A 1 247 ? 3.660 0.771 -7.123 1.00 96.50 247 GLU A C 1
ATOM 2022 O O . GLU A 1 247 ? 2.985 1.567 -6.478 1.00 96.50 247 GLU A O 1
ATOM 2027 N N . VAL A 1 248 ? 4.995 0.818 -7.143 1.00 98.56 248 VAL A N 1
ATOM 2028 C CA . VAL A 1 248 ? 5.801 1.885 -6.518 1.00 98.56 248 VAL A CA 1
ATOM 2029 C C . VAL A 1 248 ? 6.941 2.262 -7.458 1.00 98.56 248 VAL A C 1
ATOM 2031 O O . VAL A 1 248 ? 7.582 1.384 -8.040 1.00 98.56 248 VAL A O 1
ATOM 2034 N N . THR A 1 249 ? 7.227 3.555 -7.600 1.00 98.62 249 THR A N 1
ATOM 2035 C CA . THR A 1 249 ? 8.354 4.048 -8.403 1.00 98.62 249 THR A CA 1
ATOM 2036 C C . THR A 1 249 ? 9.563 4.382 -7.531 1.00 98.62 249 THR A C 1
ATOM 2038 O O . THR A 1 249 ? 9.451 5.142 -6.575 1.00 98.62 249 THR A O 1
ATOM 2041 N N . VAL A 1 250 ? 10.743 3.861 -7.880 1.00 98.69 250 VAL A N 1
ATOM 2042 C CA . VAL A 1 250 ? 12.009 4.147 -7.184 1.00 98.69 250 VAL A CA 1
ATOM 2043 C C . VAL A 1 250 ? 13.060 4.609 -8.187 1.00 98.69 250 VAL A C 1
ATOM 2045 O O . VAL A 1 250 ? 13.541 3.841 -9.017 1.00 98.69 250 VAL A O 1
ATOM 2048 N N . LEU A 1 251 ? 13.437 5.877 -8.118 1.00 98.38 251 LEU A N 1
ATOM 2049 C CA . LEU A 1 251 ? 14.378 6.497 -9.046 1.00 98.38 251 LEU A CA 1
ATOM 2050 C C . LEU A 1 251 ? 15.806 6.444 -8.497 1.00 98.38 251 LEU A C 1
ATOM 2052 O O . LEU A 1 251 ? 16.033 6.434 -7.291 1.00 98.38 251 LEU A O 1
ATOM 2056 N N . ARG A 1 252 ? 16.809 6.447 -9.374 1.00 97.50 252 ARG A N 1
ATOM 2057 C CA . ARG A 1 252 ? 18.208 6.235 -8.957 1.00 97.50 252 ARG A CA 1
ATOM 2058 C C . ARG A 1 252 ? 18.883 7.425 -8.280 1.00 97.50 252 ARG A C 1
ATOM 2060 O O . ARG A 1 252 ? 20.014 7.319 -7.826 1.00 97.50 252 ARG A O 1
ATOM 2067 N N . SER A 1 253 ? 18.264 8.603 -8.321 1.00 96.31 253 SER A N 1
ATOM 2068 C CA . SER A 1 253 ? 18.863 9.832 -7.792 1.00 96.31 253 SER A CA 1
ATOM 2069 C C . SER A 1 253 ? 17.819 10.914 -7.559 1.00 96.31 253 SER A C 1
ATOM 2071 O O . SER A 1 253 ? 16.824 10.976 -8.285 1.00 96.31 253 SER A O 1
ATOM 2073 N N . ALA A 1 254 ? 18.122 11.840 -6.646 1.00 95.25 254 ALA A N 1
ATOM 2074 C CA . ALA A 1 254 ? 17.324 13.046 -6.420 1.00 95.25 254 ALA A CA 1
ATOM 2075 C C . ALA A 1 254 ? 17.104 13.846 -7.721 1.00 95.25 254 ALA A C 1
ATOM 2077 O O . ALA A 1 254 ? 15.988 14.211 -8.056 1.00 95.25 254 ALA A O 1
ATOM 2078 N N . LYS A 1 255 ? 18.142 13.997 -8.558 1.00 94.75 255 LYS A N 1
ATOM 2079 C CA . LYS A 1 255 ? 18.021 14.694 -9.854 1.00 94.75 255 LYS A CA 1
ATOM 2080 C C . LYS A 1 255 ? 17.016 14.034 -10.806 1.00 94.75 255 LYS A C 1
ATOM 2082 O O . LYS A 1 255 ? 16.439 14.699 -11.666 1.00 94.75 255 LYS A O 1
ATOM 2087 N N . GLN A 1 256 ? 16.887 12.710 -10.778 1.00 95.19 256 GLN A N 1
ATOM 2088 C CA . GLN A 1 256 ? 15.889 12.029 -11.603 1.00 95.19 256 GLN A CA 1
ATOM 2089 C C . GLN A 1 256 ? 14.500 12.136 -10.984 1.00 95.19 256 GLN A C 1
ATOM 2091 O O . GLN A 1 256 ? 13.552 12.337 -11.729 1.00 95.19 256 GLN A O 1
ATOM 2096 N N . TYR A 1 257 ? 14.414 12.084 -9.659 1.00 96.62 257 TYR A N 1
ATOM 2097 C CA . TYR A 1 257 ? 13.199 12.336 -8.894 1.00 96.62 257 TYR A CA 1
ATOM 2098 C C . TYR A 1 257 ? 12.593 13.712 -9.164 1.00 96.62 257 TYR A C 1
ATOM 2100 O O . TYR A 1 257 ? 11.452 13.774 -9.610 1.00 96.62 257 TYR A O 1
ATOM 2108 N N . ASP A 1 258 ? 13.376 14.786 -9.070 1.00 94.75 258 ASP A N 1
ATOM 2109 C CA . ASP A 1 258 ? 12.890 16.144 -9.352 1.00 94.75 258 ASP A CA 1
ATOM 2110 C C . ASP A 1 258 ? 12.386 16.281 -10.799 1.00 94.75 258 ASP A C 1
ATOM 2112 O O . ASP A 1 258 ? 11.355 16.895 -11.069 1.00 94.75 258 ASP A O 1
ATOM 2116 N N . ARG A 1 259 ? 13.103 15.671 -11.756 1.00 93.12 259 ARG A N 1
ATOM 2117 C CA . ARG A 1 259 ? 12.703 15.664 -13.175 1.00 93.12 259 ARG A CA 1
ATOM 2118 C C . ARG A 1 259 ? 11.432 14.862 -13.420 1.00 93.12 259 ARG A C 1
ATOM 2120 O O . ARG A 1 259 ? 10.648 15.230 -14.286 1.00 93.12 259 ARG A O 1
ATOM 2127 N N . PHE A 1 260 ? 11.270 13.754 -12.712 1.00 94.12 260 PHE A N 1
ATOM 2128 C CA . PHE A 1 260 ? 10.105 12.893 -12.823 1.00 94.12 260 PHE A CA 1
ATOM 2129 C C . PHE A 1 260 ? 8.864 13.573 -12.230 1.00 94.12 260 PHE A C 1
ATOM 2131 O O . PHE A 1 260 ? 7.816 13.583 -12.870 1.00 94.12 260 PHE A O 1
ATOM 2138 N N . ALA A 1 261 ? 9.009 14.232 -11.076 1.00 94.44 261 ALA A N 1
ATOM 2139 C CA . ALA A 1 261 ? 7.972 15.046 -10.445 1.00 94.44 261 ALA A CA 1
ATOM 2140 C C . ALA A 1 261 ? 7.491 16.182 -11.364 1.00 94.44 261 ALA A C 1
ATOM 2142 O O . ALA A 1 261 ? 6.300 16.285 -11.664 1.00 94.44 261 ALA A O 1
ATOM 2143 N N . ALA A 1 262 ? 8.428 16.984 -11.881 1.00 91.12 262 ALA A N 1
ATOM 2144 C CA . ALA A 1 262 ? 8.123 18.112 -12.762 1.00 91.12 262 ALA A CA 1
ATOM 2145 C C . ALA A 1 262 ? 7.579 17.695 -14.142 1.00 91.12 262 ALA A C 1
ATOM 2147 O O . ALA A 1 262 ? 6.937 18.496 -14.823 1.00 91.12 262 ALA A O 1
ATOM 2148 N N . GLY A 1 263 ? 7.852 16.459 -14.570 1.00 85.81 263 GLY A N 1
ATOM 2149 C CA . GLY A 1 263 ? 7.705 16.043 -15.960 1.00 85.81 263 GLY A CA 1
ATOM 2150 C C . GLY A 1 263 ? 8.750 16.704 -16.866 1.00 85.81 263 GLY A C 1
ATOM 2151 O O . GLY A 1 263 ? 9.380 17.713 -16.528 1.00 85.81 263 GLY A O 1
ATOM 2152 N N . ARG A 1 264 ? 8.971 16.141 -18.057 1.00 72.50 264 ARG A N 1
ATOM 2153 C CA . ARG A 1 264 ? 9.925 16.702 -19.023 1.00 72.50 264 ARG A CA 1
ATOM 2154 C C . ARG A 1 264 ? 9.342 16.732 -20.428 1.00 72.50 264 ARG A C 1
ATOM 2156 O O . ARG A 1 264 ? 8.807 15.749 -20.923 1.00 72.50 264 ARG A O 1
ATOM 2163 N N . ALA A 1 265 ? 9.537 17.854 -21.121 1.00 62.88 265 ALA A N 1
ATOM 2164 C CA . ALA A 1 265 ? 9.265 17.929 -22.551 1.00 62.88 265 ALA A CA 1
ATOM 2165 C C . ALA A 1 265 ? 10.119 16.892 -23.309 1.00 62.88 265 ALA A C 1
ATOM 2167 O O . ALA A 1 265 ? 11.351 16.941 -23.251 1.00 62.88 265 ALA A O 1
ATOM 2168 N N . GLY A 1 266 ? 9.458 15.970 -24.013 1.00 65.12 266 GLY A N 1
ATOM 2169 C CA . GLY A 1 266 ? 10.096 14.934 -24.830 1.00 65.12 266 GLY A CA 1
ATOM 2170 C C . GLY A 1 266 ? 10.265 13.560 -24.170 1.00 65.12 266 GLY A C 1
ATOM 2171 O O . GLY A 1 266 ? 10.811 12.683 -24.829 1.00 65.12 266 GLY A O 1
ATOM 2172 N N . THR A 1 267 ? 9.816 13.357 -22.926 1.00 71.12 267 THR A N 1
ATOM 2173 C CA . THR A 1 267 ? 9.652 12.015 -22.319 1.00 71.12 267 THR A CA 1
ATOM 2174 C C . THR A 1 267 ? 8.186 11.591 -22.362 1.00 71.12 267 THR A C 1
ATOM 2176 O O . THR A 1 267 ? 7.316 12.454 -22.509 1.00 71.12 267 THR A O 1
ATOM 2179 N N . SER A 1 268 ? 7.887 10.299 -22.187 1.00 73.12 268 SER A N 1
ATOM 2180 C CA . SER A 1 268 ? 6.488 9.839 -22.080 1.00 73.12 268 SER A CA 1
ATOM 2181 C C . SER A 1 268 ? 5.848 10.201 -20.733 1.00 73.12 268 SER A C 1
ATOM 2183 O O . SER A 1 268 ? 4.626 10.224 -20.601 1.00 73.12 268 SER A O 1
ATOM 2185 N N . VAL A 1 269 ? 6.674 10.528 -19.735 1.00 80.25 269 VAL A N 1
ATOM 2186 C CA . VAL A 1 269 ? 6.226 10.887 -18.388 1.00 80.25 269 VAL A CA 1
ATOM 2187 C C . VAL A 1 269 ? 5.713 12.341 -18.345 1.00 80.25 269 VAL A C 1
ATOM 2189 O O . VAL A 1 269 ? 6.498 13.262 -18.609 1.00 80.25 269 VAL A O 1
ATOM 2192 N N . PRO A 1 270 ? 4.429 12.574 -17.997 1.00 85.38 270 PRO A N 1
ATOM 2193 C CA . PRO A 1 270 ? 3.873 13.914 -17.804 1.00 85.38 270 PRO A CA 1
ATOM 2194 C C . PRO A 1 270 ? 4.379 14.549 -16.497 1.00 85.38 270 PRO A C 1
ATOM 2196 O O . PRO A 1 270 ? 5.188 13.967 -15.781 1.00 85.38 270 PRO A O 1
ATOM 2199 N N . GLN A 1 271 ? 3.897 15.746 -16.152 1.00 89.50 271 GLN A N 1
ATOM 2200 C CA . GLN A 1 271 ? 4.047 16.238 -14.780 1.00 89.50 271 GLN A CA 1
ATOM 2201 C C . GLN A 1 271 ? 3.328 15.270 -13.831 1.00 89.50 271 GLN A C 1
ATOM 2203 O O . GLN A 1 271 ? 2.128 15.042 -13.988 1.00 89.50 271 GLN A O 1
ATOM 2208 N N . THR A 1 272 ? 4.056 14.687 -12.878 1.00 92.75 272 THR A N 1
ATOM 2209 C CA . THR A 1 272 ? 3.510 13.658 -11.978 1.00 92.75 272 THR A CA 1
ATOM 2210 C C . THR A 1 272 ? 3.174 14.197 -10.595 1.00 92.75 272 THR A C 1
ATOM 2212 O O . THR A 1 272 ? 2.236 13.694 -9.982 1.00 92.75 272 THR A O 1
ATOM 2215 N N . ASP A 1 273 ? 3.882 15.228 -10.131 1.00 93.50 273 ASP A N 1
ATOM 2216 C CA . ASP A 1 273 ? 3.620 15.912 -8.865 1.00 93.50 273 ASP A CA 1
ATOM 2217 C C . ASP A 1 273 ? 2.838 17.205 -9.119 1.00 93.50 273 ASP A C 1
ATOM 2219 O O . ASP A 1 273 ? 3.377 18.196 -9.628 1.00 93.50 273 ASP A O 1
ATOM 2223 N N . ILE A 1 274 ? 1.546 17.188 -8.798 1.00 90.94 274 ILE A N 1
ATOM 2224 C CA . ILE A 1 274 ? 0.689 18.376 -8.927 1.00 90.94 274 ILE A CA 1
ATOM 2225 C C . ILE A 1 274 ? 0.680 19.166 -7.615 1.00 90.94 274 ILE A C 1
ATOM 2227 O O . ILE A 1 274 ? 0.527 20.387 -7.630 1.00 90.94 274 ILE A O 1
ATOM 2231 N N . THR A 1 275 ? 0.844 18.479 -6.483 1.00 88.44 275 THR A N 1
ATOM 2232 C CA . THR A 1 275 ? 0.775 19.080 -5.144 1.00 88.44 275 THR A CA 1
ATOM 2233 C C . THR A 1 275 ? 2.081 19.752 -4.720 1.00 88.44 275 THR A C 1
ATOM 2235 O O . THR A 1 275 ? 2.087 20.546 -3.781 1.00 88.44 275 THR A O 1
ATOM 2238 N N . GLY A 1 276 ? 3.180 19.481 -5.425 1.00 89.25 276 GLY A N 1
ATOM 2239 C CA . GLY A 1 276 ? 4.501 20.036 -5.138 1.00 89.25 276 GLY A CA 1
ATOM 2240 C C . GLY A 1 276 ? 5.195 19.351 -3.960 1.00 89.25 276 GLY A C 1
ATOM 2241 O O . GLY A 1 276 ? 6.138 19.913 -3.392 1.00 89.25 276 GLY A O 1
ATOM 2242 N N . LEU A 1 277 ? 4.733 18.162 -3.562 1.00 90.44 277 LEU A N 1
ATOM 2243 C CA . LEU A 1 277 ? 5.272 17.430 -2.422 1.00 90.44 277 LEU A CA 1
ATOM 2244 C C . LEU A 1 277 ? 6.704 16.940 -2.675 1.00 90.44 277 LEU A C 1
ATOM 2246 O O . LEU A 1 277 ? 7.492 16.866 -1.732 1.00 90.44 277 LEU A O 1
ATOM 2250 N N . ALA A 1 278 ? 7.091 16.689 -3.925 1.00 92.75 278 ALA A N 1
ATOM 2251 C CA . ALA A 1 278 ? 8.435 16.243 -4.272 1.00 92.75 278 ALA A CA 1
ATOM 2252 C C . ALA A 1 278 ? 9.518 17.263 -3.887 1.00 92.75 278 ALA A C 1
ATOM 2254 O O . ALA A 1 278 ? 10.624 16.888 -3.510 1.00 92.75 278 ALA A O 1
ATOM 2255 N N . ALA A 1 279 ? 9.203 18.560 -3.901 1.00 89.88 279 ALA A N 1
ATOM 2256 C CA . ALA A 1 279 ? 10.133 19.592 -3.440 1.00 89.88 279 ALA A CA 1
ATOM 2257 C C . ALA A 1 279 ? 10.292 19.617 -1.905 1.00 89.88 279 ALA A C 1
ATOM 2259 O O . ALA A 1 279 ? 11.280 20.141 -1.384 1.00 89.88 279 ALA A O 1
ATOM 2260 N N . ARG A 1 280 ? 9.317 19.067 -1.172 1.00 87.81 280 ARG A N 1
ATOM 2261 C CA . ARG A 1 280 ? 9.204 19.147 0.294 1.00 87.81 280 ARG A CA 1
ATOM 2262 C C . ARG A 1 280 ? 9.627 17.845 0.964 1.00 87.81 280 ARG A C 1
ATOM 2264 O O . ARG A 1 280 ? 10.154 17.871 2.073 1.00 87.81 280 ARG A O 1
ATOM 2271 N N . HIS A 1 281 ? 9.457 16.717 0.286 1.00 93.00 281 HIS A N 1
ATOM 2272 C CA . HIS A 1 281 ? 9.729 15.386 0.803 1.00 93.00 281 HIS A CA 1
ATOM 2273 C C . HIS A 1 281 ? 10.470 14.520 -0.221 1.00 93.00 281 HIS A C 1
ATOM 2275 O O . HIS A 1 281 ? 10.467 14.781 -1.419 1.00 93.00 281 HIS A O 1
ATOM 2281 N N . HIS A 1 282 ? 11.119 13.461 0.253 1.00 94.31 282 HIS A N 1
ATOM 2282 C CA . HIS A 1 282 ? 11.881 12.523 -0.578 1.00 94.31 282 HIS A CA 1
ATOM 2283 C C . HIS A 1 282 ? 11.012 11.381 -1.157 1.00 94.31 282 HIS A C 1
ATOM 2285 O O . HIS A 1 282 ? 11.528 10.430 -1.752 1.00 94.31 282 HIS A O 1
ATOM 2291 N N . ALA A 1 283 ? 9.697 11.478 -0.962 1.00 97.25 283 ALA A N 1
ATOM 2292 C CA . ALA A 1 283 ? 8.675 10.636 -1.559 1.00 97.25 283 ALA A CA 1
ATOM 2293 C C . ALA A 1 283 ? 7.393 11.458 -1.768 1.00 97.25 283 ALA A C 1
ATOM 2295 O O . ALA A 1 283 ? 7.109 12.347 -0.965 1.00 97.25 283 ALA A O 1
ATOM 2296 N N . PHE A 1 284 ? 6.620 11.147 -2.806 1.00 96.75 284 PHE A N 1
ATOM 2297 C CA . PHE A 1 284 ? 5.317 11.759 -3.086 1.00 96.75 284 PHE A CA 1
ATOM 2298 C C . PHE A 1 284 ? 4.387 10.761 -3.781 1.00 96.75 284 PHE A C 1
ATOM 2300 O O . PHE A 1 284 ? 4.832 9.696 -4.213 1.00 96.75 284 PHE A O 1
ATOM 2307 N N . PHE A 1 285 ? 3.099 11.081 -3.891 1.00 97.12 285 PHE A N 1
ATOM 2308 C CA . PHE A 1 285 ? 2.161 10.305 -4.697 1.00 97.12 285 PHE A CA 1
ATOM 2309 C C . PHE A 1 285 ? 2.023 10.947 -6.080 1.00 97.12 285 PHE A C 1
ATOM 2311 O O . PHE A 1 285 ? 1.866 12.151 -6.195 1.00 97.12 285 PHE A O 1
ATOM 2318 N N . THR A 1 286 ? 2.098 10.161 -7.148 1.00 95.62 286 THR A N 1
ATOM 2319 C CA . THR A 1 286 ? 2.126 10.671 -8.530 1.00 95.62 286 THR A CA 1
ATOM 2320 C C . THR A 1 286 ? 0.724 10.986 -9.053 1.00 95.62 286 THR A C 1
ATOM 2322 O O . THR A 1 286 ? 0.222 10.342 -9.976 1.00 95.62 286 THR A O 1
ATOM 2325 N N . GLU A 1 287 ? 0.071 11.995 -8.470 1.00 93.12 287 GLU A N 1
ATOM 2326 C CA . GLU A 1 287 ? -1.300 12.385 -8.818 1.00 93.12 287 GLU A CA 1
ATOM 2327 C C . GLU A 1 287 ? -1.500 12.603 -10.321 1.00 93.12 287 GLU A C 1
ATOM 2329 O O . GLU A 1 287 ? -2.546 12.244 -10.861 1.00 93.12 287 GLU A O 1
ATOM 2334 N N . GLY A 1 288 ? -0.501 13.192 -10.984 1.00 89.88 288 GLY A N 1
ATOM 2335 C CA . GLY A 1 288 ? -0.568 13.621 -12.378 1.00 89.88 288 GLY A CA 1
ATOM 2336 C C . GLY A 1 288 ? -0.267 12.544 -13.416 1.00 89.88 288 GLY A C 1
ATOM 2337 O O . GLY A 1 288 ? -0.332 12.820 -14.617 1.00 89.88 288 GLY A O 1
ATOM 2338 N N . TRP A 1 289 ? 0.071 11.322 -13.000 1.00 91.25 289 TRP A N 1
ATOM 2339 C CA . TRP A 1 289 ? 0.565 10.319 -13.938 1.00 91.25 289 TRP A CA 1
ATOM 2340 C C . TRP A 1 289 ? -0.567 9.586 -14.664 1.00 91.25 289 TRP A C 1
ATOM 2342 O O . TRP A 1 289 ? -1.123 8.597 -14.188 1.00 91.25 289 TRP A O 1
ATOM 2352 N N . VAL A 1 290 ? -0.898 10.074 -15.859 1.00 87.94 290 VAL A N 1
ATOM 2353 C CA . VAL A 1 290 ? -1.826 9.427 -16.796 1.00 87.94 290 VAL A CA 1
ATOM 2354 C C . VAL A 1 290 ? -1.063 9.011 -18.048 1.00 87.94 290 VAL A C 1
ATOM 2356 O O . VAL A 1 290 ? -0.481 9.855 -18.728 1.00 87.94 290 VAL A O 1
ATOM 2359 N N . ASP A 1 291 ? -1.105 7.723 -18.375 1.00 84.69 291 ASP A N 1
ATOM 2360 C CA . ASP A 1 291 ? -0.670 7.196 -19.663 1.00 84.69 291 ASP A CA 1
ATOM 2361 C C . ASP A 1 291 ? -1.832 7.300 -20.660 1.00 84.69 291 ASP A C 1
ATOM 2363 O O . ASP A 1 291 ? -2.807 6.544 -20.617 1.00 84.69 291 ASP A O 1
ATOM 2367 N N . VAL A 1 292 ? -1.735 8.293 -21.542 1.00 78.06 292 VAL A N 1
ATOM 2368 C CA . VAL A 1 292 ? -2.766 8.591 -22.544 1.00 78.06 292 VAL A CA 1
ATOM 2369 C C . VAL A 1 292 ? -2.829 7.517 -23.627 1.00 78.06 292 VAL A C 1
ATOM 2371 O O . VAL A 1 292 ? -3.910 7.240 -24.142 1.00 78.06 292 VAL A O 1
ATOM 2374 N N . GLU A 1 293 ? -1.695 6.913 -23.984 1.00 79.81 293 GLU A N 1
ATOM 2375 C CA . GLU A 1 293 ? -1.643 5.894 -25.036 1.00 79.81 293 GLU A CA 1
ATOM 2376 C C . GLU A 1 293 ? -2.238 4.575 -24.546 1.00 79.81 293 GLU A C 1
ATOM 2378 O O . GLU A 1 293 ? -2.958 3.901 -25.288 1.00 79.81 293 GLU A O 1
ATOM 2383 N N . ALA A 1 294 ? -1.988 4.234 -23.281 1.00 81.62 294 ALA A N 1
ATOM 2384 C CA . ALA A 1 294 ? -2.542 3.047 -22.644 1.00 81.62 294 ALA A CA 1
ATOM 2385 C C . ALA A 1 294 ? -3.958 3.244 -22.068 1.00 81.62 294 ALA A C 1
ATOM 2387 O O . ALA A 1 294 ? -4.525 2.272 -21.563 1.00 81.62 294 ALA A O 1
ATOM 2388 N N . ASP A 1 295 ? -4.518 4.462 -22.121 1.00 82.19 295 ASP A N 1
ATOM 2389 C CA . ASP A 1 295 ? -5.771 4.851 -21.447 1.00 82.19 295 ASP A CA 1
ATOM 2390 C C . ASP A 1 295 ? -5.777 4.410 -19.970 1.00 82.19 295 ASP A C 1
ATOM 2392 O O . ASP A 1 295 ? -6.709 3.772 -19.469 1.00 82.19 295 ASP A O 1
ATOM 2396 N N . LYS A 1 296 ? -4.664 4.683 -19.276 1.00 86.94 296 LYS A N 1
ATOM 2397 C CA . LYS A 1 296 ? -4.395 4.162 -17.934 1.00 86.94 296 LYS A CA 1
ATOM 2398 C C . LYS A 1 296 ? -3.947 5.265 -16.982 1.00 86.94 296 LYS A C 1
ATOM 2400 O O . LYS A 1 296 ? -3.076 6.069 -17.287 1.00 86.94 296 LYS A O 1
ATOM 2405 N N . TYR A 1 297 ? -4.519 5.258 -15.782 1.00 90.31 297 TYR A N 1
ATOM 2406 C CA . TYR A 1 297 ? -3.996 6.026 -14.659 1.00 90.31 297 TYR A CA 1
ATOM 2407 C C . TYR A 1 297 ? -2.883 5.235 -13.971 1.00 90.31 297 TYR A C 1
ATOM 2409 O O . TYR A 1 297 ? -3.083 4.072 -13.616 1.00 90.31 297 TYR A O 1
ATOM 2417 N N . GLU A 1 298 ? -1.724 5.860 -13.808 1.00 91.44 298 GLU A N 1
ATOM 2418 C CA . GLU A 1 298 ? -0.495 5.261 -13.277 1.00 91.44 298 GLU A CA 1
ATOM 2419 C C . GLU A 1 298 ? -0.127 5.829 -11.898 1.00 91.44 298 GLU A C 1
ATOM 2421 O O . GLU A 1 298 ? 1.015 5.708 -11.465 1.00 91.44 298 GLU A O 1
ATOM 2426 N N . GLY A 1 299 ? -1.085 6.446 -11.197 1.00 93.12 299 GLY A N 1
ATOM 2427 C CA . GLY A 1 299 ? -0.859 7.016 -9.872 1.00 93.12 299 GLY A CA 1
ATOM 2428 C C . GLY A 1 299 ? -0.336 5.984 -8.874 1.00 93.12 299 GLY A C 1
ATOM 2429 O O . GLY A 1 299 ? -0.977 4.971 -8.593 1.00 93.12 299 GLY A O 1
ATOM 2430 N N . MET A 1 300 ? 0.843 6.269 -8.339 1.00 96.94 300 MET A N 1
ATOM 2431 C CA . MET A 1 300 ? 1.565 5.476 -7.350 1.00 96.94 300 MET A CA 1
ATOM 2432 C C . MET A 1 300 ? 2.506 6.347 -6.517 1.00 96.94 300 MET A C 1
ATOM 2434 O O . MET A 1 300 ? 2.877 7.449 -6.922 1.00 96.94 300 MET A O 1
ATOM 2438 N N . GLY A 1 301 ? 2.950 5.840 -5.375 1.00 98.38 301 GLY A N 1
ATOM 2439 C CA . GLY A 1 301 ? 4.051 6.439 -4.633 1.00 98.38 301 GLY A CA 1
ATOM 2440 C C . GLY A 1 301 ? 5.343 6.408 -5.447 1.00 98.38 301 GLY A C 1
ATOM 2441 O O . GLY A 1 301 ? 5.676 5.404 -6.081 1.00 98.38 301 GLY A O 1
ATOM 2442 N N . ALA A 1 302 ? 6.076 7.512 -5.425 1.00 98.50 302 ALA A N 1
ATOM 2443 C CA . ALA A 1 302 ? 7.368 7.667 -6.065 1.00 98.50 302 ALA A CA 1
ATOM 2444 C C . ALA A 1 302 ? 8.399 8.173 -5.058 1.00 98.50 302 ALA A C 1
ATOM 2446 O O . ALA A 1 302 ? 8.112 9.048 -4.244 1.00 98.50 302 ALA A O 1
ATOM 2447 N N . SER A 1 303 ? 9.611 7.639 -5.134 1.00 98.56 303 SER A N 1
ATOM 2448 C CA . SER A 1 303 ? 10.757 8.068 -4.336 1.00 98.56 303 SER A CA 1
ATOM 2449 C C . SER A 1 303 ? 12.064 7.852 -5.091 1.00 98.56 303 SER A C 1
ATOM 2451 O O . SER A 1 303 ? 12.071 7.564 -6.292 1.00 98.56 303 SER A O 1
ATOM 2453 N N . PHE A 1 304 ? 13.197 8.009 -4.406 1.00 98.25 304 PHE A N 1
ATOM 2454 C CA . PHE A 1 304 ? 14.503 7.672 -4.951 1.00 98.25 304 PHE A CA 1
ATOM 2455 C C . PHE A 1 304 ? 15.405 6.973 -3.936 1.00 98.25 304 PHE A C 1
ATOM 2457 O O . PHE A 1 304 ? 15.304 7.192 -2.729 1.00 98.25 304 PHE A O 1
ATOM 2464 N N . TRP A 1 305 ? 16.341 6.182 -4.456 1.00 98.19 305 TRP A N 1
ATOM 2465 C CA . TRP A 1 305 ? 17.428 5.580 -3.695 1.00 98.19 305 TRP A CA 1
ATOM 2466 C C . TRP A 1 305 ? 18.757 5.924 -4.370 1.00 98.19 305 TRP A C 1
ATOM 2468 O O . TRP A 1 305 ? 19.139 5.311 -5.366 1.00 98.19 305 TRP A O 1
ATOM 2478 N N . ASP A 1 306 ? 19.453 6.921 -3.820 1.00 94.94 306 ASP A N 1
ATOM 2479 C CA . ASP A 1 306 ? 20.788 7.327 -4.269 1.00 94.94 306 ASP A CA 1
ATOM 2480 C C . ASP A 1 306 ? 21.848 6.527 -3.498 1.00 94.94 306 ASP A C 1
ATOM 2482 O O . ASP A 1 306 ? 22.046 6.720 -2.297 1.00 94.94 306 ASP A O 1
ATOM 2486 N N . ASP A 1 307 ? 22.515 5.607 -4.189 1.00 94.19 307 ASP A N 1
ATOM 2487 C CA . ASP A 1 307 ? 23.531 4.718 -3.627 1.00 94.19 307 ASP A CA 1
ATOM 2488 C C . ASP A 1 307 ? 24.969 5.240 -3.787 1.00 94.19 307 ASP A C 1
ATOM 2490 O O . ASP A 1 307 ? 25.926 4.533 -3.473 1.00 94.19 307 ASP A O 1
ATOM 2494 N N . SER A 1 308 ? 25.141 6.500 -4.209 1.00 94.12 308 SER A N 1
ATOM 2495 C CA . SER A 1 308 ? 26.468 7.098 -4.439 1.00 94.12 308 SER A CA 1
ATOM 2496 C C . SER A 1 308 ? 27.311 7.267 -3.174 1.00 94.12 308 SER A C 1
ATOM 2498 O O . SER A 1 308 ? 28.532 7.388 -3.262 1.00 94.12 308 SER A O 1
ATOM 2500 N N . THR A 1 309 ? 26.684 7.295 -1.996 1.00 94.38 309 THR A N 1
ATOM 2501 C CA . THR A 1 309 ? 27.374 7.315 -0.701 1.00 94.38 309 THR A CA 1
ATOM 2502 C C . THR A 1 309 ? 26.643 6.443 0.314 1.00 94.38 309 THR A C 1
ATOM 2504 O O . THR A 1 309 ? 25.443 6.181 0.190 1.00 94.38 309 THR A O 1
ATOM 2507 N N . GLU A 1 310 ? 27.350 6.022 1.364 1.00 91.62 310 GLU A N 1
ATOM 2508 C CA . GLU A 1 310 ? 26.753 5.240 2.451 1.00 91.62 310 GLU A CA 1
ATOM 2509 C C . GLU A 1 310 ? 25.634 6.013 3.165 1.00 91.62 310 GLU A C 1
ATOM 2511 O O . GLU A 1 310 ? 24.565 5.464 3.420 1.00 91.62 310 GLU A O 1
ATOM 2516 N N . ILE A 1 311 ? 25.841 7.309 3.425 1.00 90.69 311 ILE A N 1
ATOM 2517 C CA . ILE A 1 311 ? 24.843 8.166 4.080 1.00 90.69 311 ILE A CA 1
ATOM 2518 C C . ILE A 1 311 ? 23.561 8.227 3.244 1.00 90.69 311 ILE A C 1
ATOM 2520 O O . ILE A 1 311 ? 22.476 7.985 3.764 1.00 90.69 311 ILE A O 1
ATOM 2524 N N . LYS A 1 312 ? 23.671 8.507 1.941 1.00 91.25 312 LYS A N 1
ATOM 2525 C CA . LYS A 1 312 ? 22.504 8.578 1.052 1.00 91.25 312 LYS A CA 1
ATOM 2526 C C . LYS A 1 312 ? 21.811 7.225 0.894 1.00 91.25 312 LYS A C 1
ATOM 2528 O O . LYS A 1 312 ? 20.585 7.173 0.872 1.00 91.25 312 LYS A O 1
ATOM 2533 N N . THR A 1 313 ? 22.586 6.138 0.882 1.00 91.88 313 THR A N 1
ATOM 2534 C CA . THR A 1 313 ? 22.050 4.772 0.855 1.00 91.88 313 THR A CA 1
ATOM 2535 C C . THR A 1 313 ? 21.133 4.506 2.046 1.00 91.88 313 THR A C 1
ATOM 2537 O O . THR A 1 313 ? 20.091 3.885 1.860 1.00 91.88 313 THR A O 1
ATOM 2540 N N . ARG A 1 314 ? 21.486 4.982 3.249 1.00 90.38 314 ARG A N 1
ATOM 2541 C CA . ARG A 1 314 ? 20.649 4.815 4.451 1.00 90.38 314 ARG A CA 1
ATOM 2542 C C . ARG A 1 314 ? 19.322 5.568 4.329 1.00 90.38 314 ARG A C 1
ATOM 2544 O O . ARG A 1 314 ? 18.283 5.007 4.652 1.00 90.38 314 ARG A O 1
ATOM 2551 N N . TYR A 1 315 ? 19.336 6.787 3.787 1.00 92.56 315 TYR A N 1
ATOM 2552 C CA . TYR A 1 315 ? 18.103 7.548 3.547 1.00 92.56 315 TYR A CA 1
ATOM 2553 C C . TYR A 1 315 ? 17.209 6.930 2.465 1.00 92.56 315 TYR A C 1
ATOM 2555 O O . TYR A 1 315 ? 15.996 7.090 2.529 1.00 92.56 315 TYR A O 1
ATOM 2563 N N . GLY A 1 316 ? 17.773 6.177 1.514 1.00 96.06 316 GLY A N 1
ATOM 2564 C CA . GLY A 1 316 ? 16.989 5.432 0.525 1.00 96.06 316 GLY A CA 1
ATOM 2565 C C . GLY A 1 316 ? 15.975 4.469 1.154 1.00 96.06 316 GLY A C 1
ATOM 2566 O O . GLY A 1 316 ? 14.878 4.328 0.619 1.00 96.06 316 GLY A O 1
ATOM 2567 N N . VAL A 1 317 ? 16.299 3.883 2.316 1.00 95.62 317 VAL A N 1
ATOM 2568 C CA . VAL A 1 317 ? 15.382 3.028 3.094 1.00 95.62 317 VAL A CA 1
ATOM 2569 C C . VAL A 1 317 ? 14.140 3.810 3.515 1.00 95.62 317 VAL A C 1
ATOM 2571 O O . VAL A 1 317 ? 13.025 3.368 3.252 1.00 95.62 317 VAL A O 1
ATOM 2574 N N . CYS A 1 318 ? 14.331 4.995 4.104 1.00 95.69 318 CYS A N 1
ATOM 2575 C CA . CYS A 1 318 ? 13.233 5.879 4.505 1.00 95.69 318 CYS A CA 1
ATOM 2576 C C . CYS A 1 318 ? 12.359 6.200 3.281 1.00 95.69 318 CYS A C 1
ATOM 2578 O O . CYS A 1 318 ? 11.151 5.957 3.277 1.00 95.69 318 CYS A O 1
ATOM 2580 N N . SER A 1 319 ? 12.997 6.608 2.181 1.00 97.69 319 SER A N 1
ATOM 2581 C CA . SER A 1 319 ? 12.282 7.054 0.992 1.00 97.69 319 SER A CA 1
ATOM 2582 C C . SER A 1 319 ? 11.384 6.009 0.353 1.00 97.69 319 SER A C 1
ATOM 2584 O O . SER A 1 319 ? 10.266 6.320 -0.069 1.00 97.69 319 SER A O 1
ATOM 2586 N N . VAL A 1 320 ? 11.842 4.764 0.255 1.00 98.56 320 VAL A N 1
ATOM 2587 C CA . VAL A 1 320 ? 11.021 3.707 -0.346 1.00 98.56 320 VAL A CA 1
ATOM 2588 C C . VAL A 1 320 ? 9.904 3.254 0.586 1.00 98.56 320 VAL A C 1
ATOM 2590 O O . VAL A 1 320 ? 8.801 2.991 0.107 1.00 98.56 320 VAL A O 1
ATOM 2593 N N . ARG A 1 321 ? 10.142 3.237 1.905 1.00 98.44 321 ARG A N 1
ATOM 2594 C CA . ARG A 1 321 ? 9.123 2.875 2.901 1.00 98.44 321 ARG A CA 1
ATOM 2595 C C . ARG A 1 321 ? 7.981 3.896 2.932 1.00 98.44 321 ARG A C 1
ATOM 2597 O O . ARG A 1 321 ? 6.817 3.501 2.923 1.00 98.44 321 ARG A O 1
ATOM 2604 N N . HIS A 1 322 ? 8.282 5.191 2.825 1.00 98.69 322 HIS A N 1
ATOM 2605 C CA . HIS A 1 322 ? 7.237 6.211 2.695 1.00 98.69 322 HIS A CA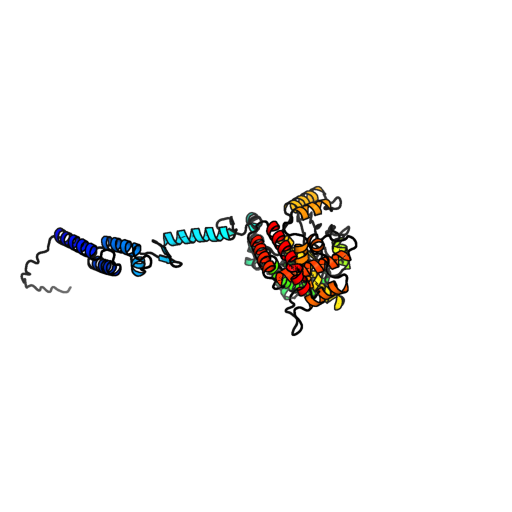 1
ATOM 2606 C C . HIS A 1 322 ? 6.427 6.045 1.394 1.00 98.69 322 HIS A C 1
ATOM 2608 O O . HIS A 1 322 ? 5.195 6.044 1.410 1.00 98.69 322 HIS A O 1
ATOM 2614 N N . ALA A 1 323 ? 7.099 5.854 0.251 1.00 98.75 323 ALA A N 1
ATOM 2615 C CA . ALA A 1 323 ? 6.427 5.712 -1.045 1.00 98.75 323 ALA A CA 1
ATOM 2616 C C . ALA A 1 323 ? 5.498 4.488 -1.121 1.00 98.75 323 ALA A C 1
ATOM 2618 O O . ALA A 1 323 ? 4.412 4.574 -1.708 1.00 98.75 323 ALA A O 1
ATOM 2619 N N . VAL A 1 324 ? 5.880 3.357 -0.516 1.00 98.81 324 VAL A N 1
ATOM 2620 C CA . VAL A 1 324 ? 4.972 2.203 -0.441 1.00 98.81 324 VAL A CA 1
ATOM 2621 C C . VAL A 1 324 ? 3.768 2.502 0.450 1.00 98.81 324 VAL A C 1
ATOM 2623 O O . VAL A 1 324 ? 2.662 2.141 0.063 1.00 98.81 324 VAL A O 1
ATOM 2626 N N . GLY A 1 325 ? 3.931 3.252 1.548 1.00 98.69 325 GLY A N 1
ATOM 2627 C CA . GLY A 1 325 ? 2.817 3.724 2.380 1.00 98.69 325 GLY A CA 1
ATOM 2628 C C . GLY A 1 325 ? 1.769 4.508 1.589 1.00 98.69 325 GLY A C 1
ATOM 2629 O O . GLY A 1 325 ? 0.577 4.199 1.657 1.00 98.69 325 GLY A O 1
ATOM 2630 N N . LEU A 1 326 ? 2.214 5.451 0.752 1.00 98.50 326 LEU A N 1
ATOM 2631 C CA . LEU A 1 326 ? 1.327 6.228 -0.124 1.00 98.50 326 LEU A CA 1
ATOM 2632 C C . LEU A 1 326 ? 0.599 5.348 -1.153 1.00 98.50 326 LEU A C 1
ATOM 2634 O O . LEU A 1 326 ? -0.595 5.521 -1.392 1.00 98.50 326 LEU A O 1
ATOM 2638 N N . SER A 1 327 ? 1.300 4.378 -1.742 1.00 98.62 327 SER A N 1
ATOM 2639 C CA . SER A 1 327 ? 0.716 3.451 -2.727 1.00 98.62 327 SER A CA 1
ATOM 2640 C C . SER A 1 327 ? -0.283 2.485 -2.087 1.00 98.62 327 SER A C 1
ATOM 2642 O O . SER A 1 327 ? -1.320 2.172 -2.671 1.00 98.62 327 SER A O 1
ATOM 2644 N N . PHE A 1 328 ? 0.019 2.027 -0.874 1.00 98.56 328 PHE A N 1
ATOM 2645 C CA . PHE A 1 328 ? -0.801 1.095 -0.112 1.00 98.56 328 PHE A CA 1
ATOM 2646 C C . PHE A 1 328 ? -2.144 1.721 0.247 1.00 98.56 328 PHE A C 1
ATOM 2648 O O . PHE A 1 328 ? -3.191 1.139 -0.038 1.00 98.56 328 PHE A O 1
ATOM 2655 N N . VAL A 1 329 ? -2.131 2.928 0.822 1.00 97.94 329 VAL A N 1
ATOM 2656 C CA . VAL A 1 329 ? -3.374 3.600 1.212 1.00 97.94 329 VAL A CA 1
ATOM 2657 C C . VAL A 1 329 ? -4.210 4.006 0.004 1.00 97.94 329 VAL A C 1
ATOM 2659 O O . VAL A 1 329 ? -5.437 3.928 0.057 1.00 97.94 329 VAL A O 1
ATOM 2662 N N . GLU A 1 330 ? -3.576 4.366 -1.113 1.00 97.25 330 GLU A N 1
ATOM 2663 C CA . GLU A 1 330 ? -4.312 4.641 -2.344 1.00 97.25 330 GLU A CA 1
ATOM 2664 C C . GLU A 1 330 ? -5.014 3.395 -2.890 1.00 97.25 330 GLU A C 1
ATOM 2666 O O . GLU A 1 330 ? -6.147 3.481 -3.359 1.00 97.25 330 GLU A O 1
ATOM 2671 N N . ALA A 1 331 ? -4.384 2.225 -2.790 1.00 95.81 331 ALA A N 1
ATOM 2672 C CA . ALA A 1 331 ? -5.005 0.976 -3.210 1.00 95.81 331 ALA A CA 1
ATOM 2673 C C . ALA A 1 331 ? -6.194 0.563 -2.320 1.00 95.81 331 ALA A C 1
ATOM 2675 O O . ALA A 1 331 ? -7.090 -0.138 -2.795 1.00 95.81 331 ALA A O 1
ATOM 2676 N N . LEU A 1 332 ? -6.221 0.996 -1.054 1.00 95.50 332 LEU A N 1
ATOM 2677 C CA . LEU A 1 332 ? -7.347 0.776 -0.138 1.00 95.50 332 LEU A CA 1
ATOM 2678 C C . LEU A 1 332 ? -8.478 1.798 -0.306 1.00 95.50 332 LEU A C 1
ATOM 2680 O O . LEU A 1 332 ? -9.648 1.449 -0.153 1.00 95.50 332 LEU A O 1
ATOM 2684 N N . ASP A 1 333 ? -8.138 3.048 -0.611 1.00 96.06 333 ASP A N 1
ATOM 2685 C CA . ASP A 1 333 ? -9.071 4.173 -0.710 1.00 96.06 333 ASP A CA 1
ATOM 2686 C C . ASP A 1 333 ? -8.833 4.962 -2.020 1.00 96.06 333 ASP A C 1
ATOM 2688 O O . ASP A 1 333 ? -8.343 6.104 -2.005 1.00 96.06 333 ASP A O 1
ATOM 2692 N N . PRO A 1 334 ? -9.129 4.338 -3.182 1.00 94.44 334 PRO A N 1
ATOM 2693 C CA . PRO A 1 334 ? -8.916 4.945 -4.492 1.00 94.44 334 PRO A CA 1
ATOM 2694 C C . PRO A 1 334 ? -9.963 6.027 -4.794 1.00 94.44 334 PRO A C 1
ATOM 2696 O O . PRO A 1 334 ? -11.046 6.037 -4.213 1.00 94.44 334 PRO A O 1
ATOM 2699 N N . SER A 1 335 ? -9.684 6.896 -5.773 1.00 95.19 335 SER A N 1
ATOM 2700 C CA . SER A 1 335 ? -10.642 7.911 -6.271 1.00 95.19 335 SER A CA 1
ATOM 2701 C C . SER A 1 335 ? -11.181 7.562 -7.664 1.00 95.19 335 SER A C 1
ATOM 2703 O O . SER A 1 335 ? -10.759 8.158 -8.661 1.00 95.19 335 SER A O 1
ATOM 2705 N N . PRO A 1 336 ? -12.085 6.572 -7.797 1.00 93.44 336 PRO A N 1
ATOM 2706 C CA . PRO A 1 336 ? -12.488 6.051 -9.099 1.00 93.44 336 PRO A CA 1
ATOM 2707 C C . PRO A 1 336 ? -13.157 7.100 -9.996 1.00 93.44 336 PRO A C 1
ATOM 2709 O O . PRO A 1 336 ? -12.954 7.054 -11.210 1.00 93.44 336 PRO A O 1
ATOM 2712 N N . LYS A 1 337 ? -13.918 8.063 -9.450 1.00 93.44 337 LYS A N 1
ATOM 2713 C CA . LYS A 1 337 ? -14.592 9.080 -10.280 1.00 93.44 337 LYS A CA 1
ATOM 2714 C C . LYS A 1 337 ? -13.602 10.131 -10.780 1.00 93.44 337 LYS A C 1
ATOM 2716 O O . LYS A 1 337 ? -13.690 10.551 -11.935 1.00 93.44 337 LYS A O 1
ATOM 2721 N N . ALA A 1 338 ? -12.651 10.543 -9.946 1.00 93.44 338 ALA A N 1
ATOM 2722 C CA . ALA A 1 338 ? -11.569 11.444 -10.318 1.00 93.44 338 ALA A CA 1
ATOM 2723 C C . ALA A 1 338 ? -10.670 10.805 -11.383 1.00 93.44 338 ALA A C 1
ATOM 2725 O O . ALA A 1 338 ? -10.334 11.467 -12.367 1.00 93.44 338 ALA A O 1
ATOM 2726 N N . ILE A 1 339 ? -10.360 9.513 -11.241 1.00 92.50 339 ILE A N 1
ATOM 2727 C CA . ILE A 1 339 ? -9.600 8.733 -12.226 1.00 92.50 339 ILE A CA 1
ATOM 2728 C C . ILE A 1 339 ? -10.368 8.625 -13.550 1.00 92.50 339 ILE A C 1
ATOM 2730 O O . ILE A 1 339 ? -9.816 8.935 -14.604 1.00 92.50 339 ILE A O 1
ATOM 2734 N N . GLU A 1 340 ? -11.657 8.272 -13.525 1.00 90.56 340 GLU A N 1
ATOM 2735 C CA . GLU A 1 340 ? -12.487 8.232 -14.739 1.00 90.56 340 GLU A CA 1
ATOM 2736 C C . GLU A 1 340 ? -12.516 9.602 -15.439 1.00 90.56 340 GLU A C 1
ATOM 2738 O O . GLU A 1 340 ? -12.427 9.698 -16.666 1.00 90.56 340 GLU A O 1
ATOM 2743 N N . ARG A 1 341 ? -12.603 10.686 -14.661 1.00 89.06 341 ARG A N 1
ATOM 2744 C CA . ARG A 1 341 ? -12.530 12.053 -15.181 1.00 89.06 341 ARG A CA 1
ATOM 2745 C C . ARG A 1 341 ? -11.160 12.363 -15.788 1.00 89.06 341 ARG A C 1
ATOM 2747 O O . ARG A 1 341 ? -11.130 12.971 -16.855 1.00 89.06 341 ARG A O 1
ATOM 2754 N N . ALA A 1 342 ? -10.062 11.952 -15.156 1.00 87.38 342 ALA A N 1
ATOM 2755 C CA . ALA A 1 342 ? -8.709 12.128 -15.687 1.00 87.38 342 ALA A CA 1
ATOM 2756 C C . ALA A 1 342 ? -8.545 11.442 -17.050 1.00 87.38 342 ALA A C 1
ATOM 2758 O O . ALA A 1 342 ? -8.106 12.083 -18.003 1.00 87.38 342 ALA A O 1
ATOM 2759 N N . LEU A 1 343 ? -8.988 10.188 -17.181 1.00 87.69 343 LEU A N 1
ATOM 2760 C CA . LEU A 1 343 ? -8.938 9.438 -18.445 1.00 87.69 343 LEU A CA 1
ATOM 2761 C C . LEU A 1 343 ? -9.798 10.090 -19.541 1.00 87.69 343 LEU A C 1
ATOM 2763 O O . LEU A 1 343 ? -9.379 10.236 -20.694 1.00 87.69 343 LEU A O 1
ATOM 2767 N N . LYS A 1 344 ? -10.986 10.594 -19.182 1.00 86.06 344 LYS A N 1
ATOM 2768 C CA . LYS A 1 344 ? -11.810 11.390 -20.106 1.00 86.06 344 LYS A CA 1
ATOM 2769 C C . LYS A 1 344 ? -11.093 12.662 -20.553 1.00 86.06 344 LYS A C 1
ATOM 2771 O O . LYS A 1 344 ? -11.106 12.959 -21.741 1.00 86.06 344 LYS A O 1
ATOM 2776 N N . ILE A 1 345 ? -10.453 13.407 -19.655 1.00 82.75 345 ILE A N 1
ATOM 2777 C CA . ILE A 1 345 ? -9.702 14.616 -20.033 1.00 82.75 345 ILE A CA 1
ATOM 2778 C C . ILE A 1 345 ? -8.538 14.250 -20.966 1.00 82.75 345 ILE A C 1
ATOM 2780 O O . ILE A 1 345 ? -8.400 14.849 -22.035 1.00 82.75 345 ILE A O 1
ATOM 2784 N N . ALA A 1 346 ? -7.767 13.221 -20.615 1.00 79.75 346 ALA A N 1
ATOM 2785 C CA . ALA A 1 346 ? -6.636 12.732 -21.397 1.00 79.75 346 ALA A CA 1
ATOM 2786 C C . ALA A 1 346 ? -7.022 12.331 -22.828 1.00 79.75 346 ALA A C 1
ATOM 2788 O O . ALA A 1 346 ? -6.408 12.803 -23.789 1.00 79.75 346 ALA A O 1
ATOM 2789 N N . SER A 1 347 ? -8.095 11.551 -22.989 1.00 79.06 347 SER A N 1
ATOM 2790 C CA . SER A 1 347 ? -8.599 11.144 -24.310 1.00 79.06 347 SER A CA 1
ATOM 2791 C C . SER A 1 347 ? -9.046 12.327 -25.187 1.00 79.06 347 SER A C 1
ATOM 2793 O O . SER A 1 347 ? -8.913 12.273 -26.412 1.00 79.06 347 SER A O 1
ATOM 2795 N N . HIS A 1 348 ? -9.525 13.427 -24.592 1.00 77.50 348 HIS A N 1
ATOM 2796 C CA . HIS A 1 348 ? -9.939 14.626 -25.333 1.00 77.50 348 HIS A CA 1
ATOM 2797 C C . HIS A 1 348 ? -8.776 15.575 -25.647 1.00 77.50 348 HIS A C 1
ATOM 2799 O O . HIS A 1 348 ? -8.813 16.265 -26.669 1.00 77.50 348 HIS A O 1
ATOM 2805 N N . ALA A 1 349 ? -7.744 15.611 -24.802 1.00 72.44 349 ALA A N 1
ATOM 2806 C CA . ALA A 1 349 ? -6.648 16.569 -24.914 1.00 72.44 349 ALA A CA 1
ATOM 2807 C C . ALA A 1 349 ? -5.775 16.366 -26.167 1.00 72.44 349 ALA A C 1
ATOM 2809 O O . ALA A 1 349 ? -5.165 17.329 -26.632 1.00 72.44 349 ALA A O 1
ATOM 2810 N N . ARG A 1 350 ? -5.715 15.154 -26.748 1.00 65.75 350 ARG A N 1
ATOM 2811 C CA . ARG A 1 350 ? -4.888 14.821 -27.937 1.00 65.75 350 ARG A CA 1
ATOM 2812 C C . ARG A 1 350 ? -3.450 15.383 -27.859 1.00 65.75 350 ARG A C 1
ATOM 2814 O O . ARG A 1 350 ? -2.929 15.883 -28.855 1.00 65.75 350 ARG A O 1
ATOM 2821 N N . GLY A 1 351 ? -2.841 15.373 -26.671 1.00 58.69 351 GLY A N 1
ATOM 2822 C CA . GLY A 1 351 ? -1.486 15.895 -26.443 1.00 58.69 351 GLY A CA 1
ATOM 2823 C C . GLY A 1 351 ? -1.362 17.421 -26.299 1.00 58.69 351 GLY A C 1
ATOM 2824 O O . GLY A 1 351 ? -0.261 17.951 -26.428 1.00 58.69 351 GLY A O 1
ATOM 2825 N N . LYS A 1 352 ? -2.456 18.158 -26.056 1.00 55.06 352 LYS A N 1
ATOM 2826 C CA . LYS A 1 352 ? -2.425 19.614 -25.829 1.00 55.06 352 LYS A CA 1
ATOM 2827 C C . LYS A 1 352 ? -2.447 19.957 -24.331 1.00 55.06 352 LYS A C 1
ATOM 2829 O O . LYS A 1 352 ? -3.512 19.948 -23.726 1.00 55.06 352 LYS A O 1
ATOM 2834 N N . GLY A 1 353 ? -1.295 20.355 -23.786 1.00 56.66 353 GLY A N 1
ATOM 2835 C CA . GLY A 1 353 ? -1.165 20.991 -22.462 1.00 56.66 353 GLY A CA 1
ATOM 2836 C C . GLY A 1 353 ? -1.115 20.036 -21.256 1.00 56.66 353 GLY A C 1
ATOM 2837 O O . GLY A 1 353 ? -1.238 18.823 -21.433 1.00 56.66 353 GLY A O 1
ATOM 2838 N N . PRO A 1 354 ? -0.897 20.573 -20.035 1.00 61.22 354 PRO A N 1
ATOM 2839 C CA . PRO A 1 354 ? -0.942 19.784 -18.806 1.00 61.22 354 PRO A CA 1
ATOM 2840 C C . PRO A 1 354 ? -2.344 19.191 -18.621 1.00 61.22 354 PRO A C 1
ATOM 2842 O O . PRO A 1 354 ? -3.344 19.901 -18.705 1.00 61.22 354 PRO A O 1
ATOM 2845 N N . LEU A 1 355 ? -2.404 17.873 -18.423 1.00 72.69 355 LEU A N 1
ATOM 2846 C CA . LEU A 1 355 ? -3.656 17.110 -18.412 1.00 72.69 355 LEU A CA 1
ATOM 2847 C C . LEU A 1 355 ? -4.479 17.334 -17.143 1.00 72.69 355 LEU A C 1
ATOM 2849 O O . LEU A 1 355 ? -5.706 17.309 -17.199 1.00 72.69 355 LEU A O 1
ATOM 2853 N N . LEU A 1 356 ? -3.802 17.513 -16.011 1.00 84.56 356 LEU A N 1
ATOM 2854 C CA . LEU A 1 356 ? -4.388 17.562 -14.677 1.00 84.56 356 LEU A CA 1
ATOM 2855 C C . LEU A 1 356 ? -3.823 18.771 -13.921 1.00 84.56 356 LEU A C 1
ATOM 2857 O O . LEU A 1 356 ? -2.666 19.142 -14.113 1.00 84.56 356 LEU A O 1
ATOM 2861 N N . ASP A 1 357 ? -4.652 19.387 -13.082 1.00 86.50 357 ASP A N 1
ATOM 2862 C CA . ASP A 1 357 ? -4.346 20.612 -12.343 1.00 86.50 357 ASP A CA 1
ATOM 2863 C C . ASP A 1 357 ? -4.813 20.526 -10.877 1.00 86.50 357 ASP A C 1
ATOM 2865 O O . ASP A 1 357 ? -5.347 19.510 -10.422 1.00 86.50 357 ASP A O 1
ATOM 2869 N N . ALA A 1 358 ? -4.634 21.614 -10.123 1.00 87.06 358 ALA A N 1
ATOM 2870 C CA . ALA A 1 358 ? -5.045 21.695 -8.722 1.00 87.06 358 ALA A CA 1
ATOM 2871 C C . ALA A 1 358 ? -6.559 21.475 -8.516 1.00 87.06 358 ALA A C 1
ATOM 2873 O O . ALA A 1 358 ? -6.971 20.920 -7.496 1.00 87.06 358 ALA A O 1
ATOM 2874 N N . ALA A 1 359 ? -7.402 21.860 -9.482 1.00 89.19 359 ALA A N 1
ATOM 2875 C CA . ALA A 1 359 ? -8.844 21.643 -9.389 1.00 89.19 359 ALA A CA 1
ATOM 2876 C C . ALA A 1 359 ? -9.193 20.156 -9.523 1.00 89.19 359 ALA A C 1
ATOM 2878 O O . ALA A 1 359 ? -10.094 19.665 -8.837 1.00 89.19 359 ALA A O 1
ATOM 2879 N N . TRP A 1 360 ? -8.473 19.417 -10.371 1.00 90.75 360 TRP A N 1
ATOM 2880 C CA . TRP A 1 360 ? -8.586 17.962 -10.413 1.00 90.75 360 TRP A CA 1
ATOM 2881 C C . TRP A 1 360 ? -8.116 17.320 -9.103 1.00 90.75 360 TRP A C 1
ATOM 2883 O O . TRP A 1 360 ? -8.829 16.466 -8.575 1.00 90.75 360 TRP A O 1
ATOM 2893 N N . VAL A 1 361 ? -6.988 17.767 -8.539 1.00 90.62 361 VAL A N 1
ATOM 2894 C CA . VAL A 1 361 ? -6.481 17.248 -7.254 1.00 90.62 361 VAL A CA 1
ATOM 2895 C C . VAL A 1 361 ? -7.503 17.440 -6.136 1.00 90.62 361 VAL A C 1
ATOM 2897 O O . VAL A 1 361 ? -7.735 16.516 -5.364 1.00 90.62 361 VAL A O 1
ATOM 2900 N N . ALA A 1 362 ? -8.183 18.586 -6.075 1.00 90.56 362 ALA A N 1
ATOM 2901 C CA . ALA A 1 362 ? -9.244 18.805 -5.092 1.00 90.56 362 ALA A CA 1
ATOM 2902 C C . ALA A 1 362 ? -10.376 17.766 -5.213 1.00 90.56 362 ALA A C 1
ATOM 2904 O O . ALA A 1 362 ? -10.865 17.262 -4.205 1.00 90.56 362 ALA A O 1
ATOM 2905 N N . VAL A 1 363 ? -10.763 17.389 -6.437 1.00 92.88 363 VAL A N 1
ATOM 2906 C CA . VAL A 1 363 ? -11.761 16.329 -6.676 1.00 92.88 363 VAL A CA 1
ATOM 2907 C C . VAL A 1 363 ? -11.215 14.955 -6.293 1.00 92.88 363 VAL A C 1
ATOM 2909 O O . VAL A 1 363 ? -11.929 14.172 -5.672 1.00 92.88 363 VAL A O 1
ATOM 2912 N N . PHE A 1 364 ? -9.957 14.671 -6.635 1.00 94.12 364 PHE A N 1
ATOM 2913 C CA . PHE A 1 364 ? -9.274 13.439 -6.247 1.00 94.12 364 PHE A CA 1
ATOM 2914 C C . PHE A 1 364 ? -9.235 13.278 -4.724 1.00 94.12 364 PHE A C 1
ATOM 2916 O O . PHE A 1 364 ? -9.570 12.207 -4.217 1.00 94.12 364 PHE A O 1
ATOM 2923 N N . LEU A 1 365 ? -8.896 14.343 -3.996 1.00 92.75 365 LEU A N 1
ATOM 2924 C CA . LEU A 1 365 ? -8.833 14.348 -2.537 1.00 92.75 365 LEU A CA 1
ATOM 2925 C C . LEU A 1 365 ? -10.221 14.309 -1.880 1.00 92.75 365 LEU A C 1
ATOM 2927 O O . LEU A 1 365 ? -10.384 13.671 -0.845 1.00 92.75 365 LEU A O 1
ATOM 2931 N N . ALA A 1 366 ? -11.239 14.921 -2.489 1.00 94.56 366 ALA A N 1
ATOM 2932 C CA . ALA A 1 366 ? -12.604 14.929 -1.956 1.00 94.56 366 ALA A CA 1
ATOM 2933 C C . ALA A 1 366 ? -13.283 13.546 -1.950 1.00 94.56 366 ALA A C 1
ATOM 2935 O O . ALA A 1 366 ? -14.255 13.344 -1.222 1.00 94.56 366 ALA A O 1
ATOM 2936 N N . GLU A 1 367 ? -12.804 12.594 -2.757 1.00 95.94 367 GLU A N 1
ATOM 2937 C CA . GLU A 1 367 ? -13.285 11.207 -2.715 1.00 95.94 367 GLU A CA 1
ATOM 2938 C C . GLU A 1 367 ? -12.675 10.385 -1.575 1.00 95.94 367 GLU A C 1
ATOM 2940 O O . GLU A 1 367 ? -13.199 9.310 -1.277 1.00 95.94 367 GLU A O 1
ATOM 2945 N N . LYS A 1 368 ? -11.600 10.867 -0.934 1.00 96.38 368 LYS A N 1
ATOM 2946 C CA . LYS A 1 368 ? -10.902 10.090 0.091 1.00 96.38 368 LYS A CA 1
ATOM 2947 C C . LYS A 1 368 ? -11.762 9.930 1.331 1.00 96.38 368 LYS A C 1
ATOM 2949 O O . LYS A 1 368 ? -12.350 10.884 1.843 1.00 96.38 368 LYS A O 1
ATOM 2954 N N . ARG A 1 369 ? -11.806 8.702 1.832 1.00 97.31 369 ARG A N 1
ATOM 2955 C CA . ARG A 1 369 ? -12.473 8.342 3.086 1.00 97.31 369 ARG A CA 1
ATOM 2956 C C . ARG A 1 369 ? -11.496 8.290 4.253 1.00 97.31 369 ARG A C 1
ATOM 2958 O O . ARG A 1 369 ? -11.921 8.453 5.393 1.00 97.31 369 ARG A O 1
ATOM 2965 N N . ILE A 1 370 ? -10.216 8.056 3.971 1.00 98.06 370 ILE A N 1
ATOM 2966 C CA . ILE A 1 370 ? -9.135 8.072 4.960 1.00 98.06 370 ILE A CA 1
ATOM 2967 C C . ILE A 1 370 ? -8.562 9.499 5.028 1.00 98.06 370 ILE A C 1
ATOM 2969 O O . ILE A 1 370 ? -8.132 10.010 3.986 1.00 98.06 370 ILE A O 1
ATOM 2973 N N . PRO A 1 371 ? -8.538 10.145 6.211 1.00 97.56 371 PRO A N 1
ATOM 2974 C CA . PRO A 1 371 ? -8.081 11.523 6.359 1.00 97.56 371 PRO A CA 1
ATOM 2975 C C . PRO A 1 371 ? -6.586 11.656 6.062 1.00 97.56 371 PRO A C 1
ATOM 2977 O O . PRO A 1 371 ? -5.808 10.710 6.217 1.00 97.56 371 PRO A O 1
ATOM 2980 N N . ARG A 1 372 ? -6.171 12.853 5.627 1.00 95.94 372 ARG A N 1
ATOM 2981 C CA . ARG A 1 372 ? -4.792 13.106 5.182 1.00 95.94 372 ARG A CA 1
ATOM 2982 C C . ARG A 1 372 ? -3.769 12.832 6.282 1.00 95.94 372 ARG A C 1
ATOM 2984 O O . ARG A 1 372 ? -2.789 12.152 5.989 1.00 95.94 372 ARG A O 1
ATOM 2991 N N . TRP A 1 373 ? -4.018 13.281 7.514 1.00 98.00 373 TRP A N 1
ATOM 2992 C CA . TRP A 1 373 ? -3.102 13.054 8.635 1.00 98.00 373 TRP A CA 1
ATOM 2993 C C . TRP A 1 373 ? -2.809 11.561 8.830 1.00 98.00 373 TRP A C 1
ATOM 2995 O O . TRP A 1 373 ? -1.662 11.185 9.022 1.00 98.00 373 TRP A O 1
ATOM 3005 N N . PHE A 1 374 ? -3.808 10.684 8.671 1.00 98.56 374 PHE A N 1
ATOM 3006 C CA . PHE A 1 374 ? -3.621 9.241 8.828 1.00 98.56 374 PHE A CA 1
ATOM 3007 C C . PHE A 1 374 ? -2.991 8.589 7.591 1.00 98.56 374 PHE A C 1
ATOM 3009 O O . PHE A 1 374 ? -2.183 7.672 7.722 1.00 98.56 374 PHE A O 1
ATOM 3016 N N . ARG A 1 375 ? -3.313 9.064 6.375 1.00 97.88 375 ARG A N 1
ATOM 3017 C CA . ARG A 1 375 ? -2.655 8.618 5.127 1.00 97.88 375 ARG A CA 1
ATOM 3018 C C . ARG A 1 375 ? -1.145 8.840 5.190 1.00 97.88 375 ARG A C 1
ATOM 3020 O O . ARG A 1 375 ? -0.368 7.915 4.972 1.00 97.88 375 ARG A O 1
ATOM 3027 N N . TYR A 1 376 ? -0.750 10.073 5.490 1.00 98.06 376 TYR A N 1
ATOM 3028 C CA . TYR A 1 376 ? 0.653 10.462 5.571 1.00 98.06 376 TYR A CA 1
ATOM 3029 C C . TYR A 1 376 ? 1.299 9.987 6.872 1.00 98.06 376 TYR A C 1
ATOM 3031 O O . TYR A 1 376 ? 2.450 9.579 6.846 1.00 98.06 376 TYR A O 1
ATOM 3039 N N . GLY A 1 377 ? 0.554 9.932 7.976 1.00 98.56 377 GLY A N 1
ATOM 3040 C CA . GLY A 1 377 ? 1.016 9.376 9.246 1.00 98.56 377 GLY A CA 1
ATOM 3041 C C . GLY A 1 377 ? 1.381 7.903 9.150 1.00 98.56 377 GLY A C 1
ATOM 3042 O O . GLY A 1 377 ? 2.431 7.512 9.644 1.00 98.56 377 GLY A O 1
ATOM 3043 N N . ALA A 1 378 ? 0.596 7.086 8.443 1.00 98.75 378 ALA A N 1
ATOM 3044 C CA . ALA A 1 378 ? 0.944 5.686 8.211 1.00 98.75 378 ALA A CA 1
ATOM 3045 C C . ALA A 1 378 ? 2.202 5.535 7.340 1.00 98.75 378 ALA A C 1
ATOM 3047 O O . ALA A 1 378 ? 3.059 4.705 7.642 1.00 98.75 378 ALA A O 1
ATOM 3048 N N . ALA A 1 379 ? 2.343 6.355 6.292 1.00 98.62 379 ALA A N 1
ATOM 3049 C CA . ALA A 1 379 ? 3.547 6.381 5.460 1.00 98.62 379 ALA A CA 1
ATOM 3050 C C . ALA A 1 379 ? 4.788 6.824 6.259 1.00 98.62 379 ALA A C 1
ATOM 3052 O O . ALA A 1 379 ? 5.829 6.169 6.198 1.00 98.62 379 ALA A O 1
ATOM 3053 N N . SER A 1 380 ? 4.655 7.867 7.079 1.00 98.38 380 SER A N 1
ATOM 3054 C CA . SER A 1 380 ? 5.692 8.331 8.001 1.00 98.38 380 SER A CA 1
ATOM 3055 C C . SER A 1 380 ? 5.992 7.317 9.106 1.00 98.38 380 SER A C 1
ATOM 3057 O O . SER A 1 380 ? 7.144 7.187 9.506 1.00 98.38 380 SER A O 1
ATOM 3059 N N . TYR A 1 381 ? 5.006 6.557 9.590 1.00 98.69 381 TYR A N 1
ATOM 3060 C CA . TYR A 1 381 ? 5.227 5.497 10.575 1.00 98.69 381 TYR A CA 1
ATOM 3061 C C . TYR A 1 381 ? 6.183 4.448 10.015 1.00 98.69 381 TYR A C 1
ATOM 3063 O O . TYR A 1 381 ? 7.229 4.174 10.605 1.00 98.69 381 TYR A O 1
ATOM 3071 N N . VAL A 1 382 ? 5.869 3.903 8.836 1.00 98.19 382 VAL A N 1
ATOM 3072 C CA . VAL A 1 382 ? 6.724 2.877 8.232 1.00 98.19 382 VAL A CA 1
ATOM 3073 C C . VAL A 1 382 ? 8.051 3.428 7.734 1.00 98.19 382 VAL A C 1
ATOM 3075 O O . VAL A 1 382 ? 8.981 2.653 7.554 1.00 98.19 382 VAL A O 1
ATOM 3078 N N . GLU A 1 383 ? 8.177 4.736 7.540 1.00 97.56 383 GLU A N 1
ATOM 3079 C CA . GLU A 1 383 ? 9.447 5.406 7.262 1.00 97.56 383 GLU A CA 1
ATOM 3080 C C . GLU A 1 383 ? 10.306 5.584 8.526 1.00 97.56 383 GLU A C 1
ATOM 3082 O O . GLU A 1 383 ? 11.515 5.361 8.479 1.00 97.56 383 GLU A O 1
ATOM 3087 N N . ARG A 1 384 ? 9.701 6.009 9.643 1.00 96.44 384 ARG A N 1
ATOM 3088 C CA . ARG A 1 384 ? 10.414 6.676 10.749 1.00 96.44 384 ARG A CA 1
ATOM 3089 C C . ARG A 1 384 ? 10.192 6.082 12.135 1.00 96.44 384 ARG A C 1
ATOM 3091 O O . ARG A 1 384 ? 10.976 6.367 13.034 1.00 96.44 384 ARG A O 1
ATOM 3098 N N . TYR A 1 385 ? 9.158 5.271 12.314 1.00 97.44 385 TYR A N 1
ATOM 3099 C CA . TYR A 1 385 ? 8.727 4.742 13.612 1.00 97.44 385 TYR A CA 1
ATOM 3100 C C . TYR A 1 385 ? 8.628 3.215 13.640 1.00 97.44 385 TYR A C 1
ATOM 3102 O O . TYR A 1 385 ? 8.191 2.663 14.644 1.00 97.44 385 TYR A O 1
ATOM 3110 N N . TYR A 1 386 ? 9.036 2.536 12.567 1.00 94.81 386 TYR A N 1
ATOM 3111 C CA . TYR A 1 386 ? 8.954 1.084 12.439 1.00 94.81 386 TYR A CA 1
ATOM 3112 C C . TYR A 1 386 ? 9.915 0.342 13.377 1.00 94.81 386 TYR A C 1
ATOM 3114 O O . TYR A 1 386 ? 10.986 0.845 13.721 1.00 94.81 386 TYR A O 1
ATOM 3122 N N . HIS A 1 387 ? 9.558 -0.897 13.716 1.00 92.94 387 HIS A N 1
ATOM 3123 C CA . HIS A 1 387 ? 10.432 -1.812 14.446 1.00 92.94 387 HIS A CA 1
ATOM 3124 C C . HIS A 1 387 ? 11.460 -2.441 13.496 1.00 92.94 387 HIS A C 1
ATOM 3126 O O . HIS A 1 387 ? 11.115 -3.230 12.609 1.00 92.94 387 HIS A O 1
ATOM 3132 N N . ASP A 1 388 ? 12.738 -2.124 13.672 1.00 91.12 388 ASP A N 1
ATOM 3133 C CA . ASP A 1 388 ? 13.805 -2.649 12.827 1.00 91.12 388 ASP A CA 1
ATOM 3134 C C . ASP A 1 388 ? 14.254 -4.040 13.297 1.00 91.12 388 ASP A C 1
ATOM 3136 O O . ASP A 1 388 ? 15.091 -4.189 14.183 1.00 91.12 388 ASP A O 1
ATOM 3140 N N . ASN A 1 389 ? 13.718 -5.088 12.669 1.00 85.81 389 ASN A N 1
ATOM 3141 C CA . ASN A 1 389 ? 14.095 -6.477 12.958 1.00 85.81 389 ASN A CA 1
ATOM 3142 C C . ASN A 1 389 ? 15.497 -6.867 12.452 1.00 85.81 389 ASN A C 1
ATOM 3144 O O . ASN A 1 389 ? 15.931 -7.998 12.678 1.00 85.81 389 ASN A O 1
ATOM 3148 N N . SER A 1 390 ? 16.198 -5.985 11.734 1.00 84.31 390 SER A N 1
ATOM 3149 C CA . SER A 1 390 ? 17.500 -6.296 11.133 1.00 84.31 390 SER A CA 1
ATOM 3150 C C . SER A 1 390 ? 18.694 -5.970 12.036 1.00 84.31 390 SER A C 1
ATOM 3152 O O . SER A 1 390 ? 19.812 -6.420 11.763 1.00 84.31 390 SER A O 1
ATOM 3154 N N . VAL A 1 391 ? 18.485 -5.230 13.132 1.00 85.00 391 VAL A N 1
ATOM 3155 C CA . VAL A 1 391 ? 19.572 -4.855 14.044 1.00 85.00 391 VAL A CA 1
ATOM 3156 C C . VAL A 1 391 ? 19.991 -6.052 14.905 1.00 85.00 391 VAL A C 1
ATOM 3158 O O . VAL A 1 391 ? 19.310 -6.465 15.838 1.00 85.00 391 VAL A O 1
ATOM 3161 N N . GLY A 1 392 ? 21.150 -6.638 14.597 1.00 67.50 392 GLY A N 1
ATOM 3162 C CA . GLY A 1 392 ? 21.712 -7.797 15.305 1.00 67.50 392 GLY A CA 1
ATOM 3163 C C . GLY A 1 392 ? 22.270 -7.465 16.695 1.00 67.50 392 GLY A C 1
ATOM 3164 O O . GLY A 1 392 ? 23.472 -7.598 16.911 1.00 67.50 392 GLY A O 1
ATOM 3165 N N . GLY A 1 393 ? 21.414 -7.017 17.621 1.00 77.81 393 GLY A N 1
ATOM 3166 C CA . GLY A 1 393 ? 21.757 -6.650 19.006 1.00 77.81 393 GLY A CA 1
ATOM 3167 C C . GLY A 1 393 ? 21.725 -5.146 19.313 1.00 77.81 393 GLY A C 1
ATOM 3168 O O . GLY A 1 393 ? 22.045 -4.752 20.432 1.00 77.81 393 GLY A O 1
ATOM 3169 N N . GLY A 1 394 ? 21.357 -4.314 18.333 1.00 88.62 394 GLY A N 1
ATOM 3170 C CA . GLY A 1 394 ? 21.046 -2.898 18.547 1.00 88.62 394 GLY A CA 1
ATOM 3171 C C . GLY A 1 394 ? 19.636 -2.697 19.107 1.00 88.62 394 GLY A C 1
ATOM 3172 O O . GLY A 1 394 ? 18.885 -3.652 19.279 1.00 88.62 394 GLY A O 1
ATOM 3173 N N . ASP A 1 395 ? 19.275 -1.444 19.374 1.00 92.12 395 ASP A N 1
ATOM 3174 C CA . ASP A 1 395 ? 17.904 -1.089 19.741 1.00 92.12 395 ASP A CA 1
ATOM 3175 C C . ASP A 1 395 ? 16.992 -1.169 18.503 1.00 92.12 395 ASP A C 1
ATOM 3177 O O . ASP A 1 395 ? 17.184 -0.372 17.581 1.00 92.12 395 ASP A O 1
ATOM 3181 N N . PRO A 1 396 ? 16.011 -2.086 18.442 1.00 92.75 396 PRO A N 1
ATOM 3182 C CA . PRO A 1 396 ? 15.115 -2.195 17.291 1.00 92.75 396 PRO A CA 1
ATOM 3183 C C . PRO A 1 396 ? 14.183 -0.986 17.125 1.00 92.75 396 PRO A C 1
ATOM 3185 O O . PRO A 1 396 ? 13.604 -0.811 16.056 1.00 92.75 396 PRO A O 1
ATOM 3188 N N . TRP A 1 397 ? 14.068 -0.119 18.137 1.00 93.75 397 TRP A N 1
ATOM 3189 C CA . TRP A 1 397 ? 13.307 1.134 18.086 1.00 93.75 397 TRP A CA 1
ATOM 3190 C C . TRP A 1 397 ? 14.190 2.373 17.891 1.00 93.75 397 TRP A C 1
ATOM 3192 O O . TRP A 1 397 ? 13.773 3.497 18.185 1.00 93.75 397 TRP A O 1
ATOM 3202 N N . TRP A 1 398 ? 15.413 2.200 17.378 1.00 94.19 398 TRP A N 1
ATOM 3203 C CA . TRP A 1 398 ? 16.328 3.316 17.121 1.00 94.19 398 TRP A CA 1
ATOM 3204 C C . TRP A 1 398 ? 15.707 4.403 16.224 1.00 94.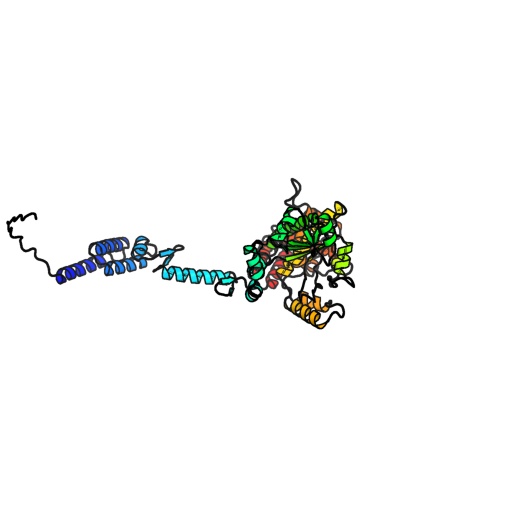19 398 TRP A C 1
ATOM 3206 O O . TRP A 1 398 ? 15.951 5.589 16.438 1.00 94.19 398 TRP A O 1
ATOM 3216 N N . THR A 1 399 ? 14.879 4.010 15.252 1.00 94.69 399 THR A N 1
ATOM 3217 C CA . THR A 1 399 ? 14.167 4.897 14.315 1.00 94.69 399 THR A CA 1
ATOM 3218 C C . THR A 1 399 ? 13.207 5.829 15.045 1.00 94.69 399 THR A C 1
ATOM 3220 O O . THR A 1 399 ? 13.224 7.039 14.812 1.00 94.69 399 THR A O 1
ATOM 3223 N N . ARG A 1 400 ? 12.428 5.283 15.989 1.00 95.25 400 ARG A N 1
ATOM 3224 C CA . ARG A 1 400 ? 11.497 6.033 16.837 1.00 95.25 400 ARG A CA 1
ATOM 3225 C C . ARG A 1 400 ? 12.239 7.079 17.655 1.00 95.25 400 ARG A C 1
ATOM 3227 O O . ARG A 1 400 ? 11.846 8.238 17.620 1.00 95.25 400 ARG A O 1
ATOM 3234 N N . LYS A 1 401 ? 13.324 6.687 18.333 1.00 94.19 401 LYS A N 1
ATOM 3235 C CA . LYS A 1 401 ? 14.146 7.608 19.139 1.00 94.19 401 LYS A CA 1
ATOM 3236 C C . LYS A 1 401 ? 14.720 8.738 18.294 1.00 94.19 401 LYS A C 1
ATOM 3238 O O . LYS A 1 401 ? 14.557 9.902 18.629 1.00 94.19 401 LYS A O 1
ATOM 3243 N N . TRP A 1 402 ? 15.315 8.399 17.152 1.00 95.00 402 TRP A N 1
ATOM 3244 C CA . TRP A 1 402 ? 15.811 9.392 16.201 1.00 95.00 402 TRP A CA 1
ATOM 3245 C C . TRP A 1 402 ? 14.703 10.350 15.736 1.00 95.00 402 TRP A C 1
ATOM 3247 O O . TRP A 1 402 ? 14.925 11.548 15.550 1.00 95.00 402 TRP A O 1
ATOM 3257 N N . SER A 1 403 ? 13.487 9.841 15.554 1.00 96.38 403 SER A N 1
ATOM 3258 C CA . SER A 1 403 ? 12.376 10.638 15.050 1.00 96.38 403 SER A CA 1
ATOM 3259 C C . SER A 1 403 ? 11.745 11.544 16.094 1.00 96.38 403 SER A C 1
ATOM 3261 O O . SER A 1 403 ? 11.454 12.694 15.755 1.00 96.38 403 SER A O 1
ATOM 3263 N N . THR A 1 404 ? 11.613 11.096 17.344 1.00 96.00 404 THR A N 1
ATOM 3264 C CA . THR A 1 404 ? 11.191 11.953 18.459 1.00 96.00 404 THR A CA 1
ATOM 3265 C C . THR A 1 404 ? 12.253 13.003 18.781 1.00 96.00 404 THR A C 1
ATOM 3267 O O . THR A 1 404 ? 11.907 14.173 18.918 1.00 96.00 404 THR A O 1
ATOM 3270 N N . GLU A 1 405 ? 13.544 12.655 18.761 1.00 95.25 405 GLU A N 1
ATOM 3271 C CA . GLU A 1 405 ? 14.651 13.618 18.895 1.00 95.25 405 GLU A CA 1
ATOM 3272 C C . GLU A 1 405 ? 14.598 14.732 17.831 1.00 95.25 405 GLU A C 1
ATOM 3274 O O . GLU A 1 405 ? 14.882 15.894 18.122 1.00 95.25 405 GLU A O 1
ATOM 3279 N N . ASN A 1 406 ? 14.189 14.428 16.595 1.00 94.25 406 ASN A N 1
ATOM 3280 C CA . ASN A 1 406 ? 14.011 15.449 15.553 1.00 94.25 406 ASN A CA 1
ATOM 3281 C C . ASN A 1 406 ? 12.814 16.388 15.827 1.00 94.25 406 ASN A C 1
ATOM 3283 O O . ASN A 1 406 ? 12.853 17.554 15.427 1.00 94.25 406 ASN A O 1
ATOM 3287 N N . ILE A 1 407 ? 11.762 15.913 16.504 1.00 94.62 407 ILE A N 1
ATOM 3288 C CA . ILE A 1 407 ? 10.634 16.760 16.944 1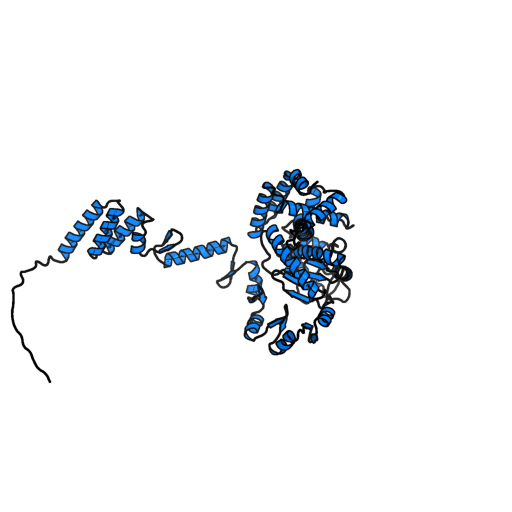.00 94.62 407 ILE A CA 1
ATOM 3289 C C . ILE A 1 407 ? 11.098 17.665 18.089 1.00 94.62 407 ILE A C 1
ATOM 3291 O O . ILE A 1 407 ? 10.907 18.879 18.043 1.00 94.62 407 ILE A O 1
ATOM 3295 N N . THR A 1 408 ? 11.775 17.094 19.087 1.00 91.38 408 THR A N 1
ATOM 3296 C CA . THR A 1 408 ? 12.197 17.830 20.288 1.00 91.38 408 THR A CA 1
ATOM 3297 C C . THR A 1 408 ? 13.281 18.868 19.988 1.00 91.38 408 THR A C 1
ATOM 3299 O O . THR A 1 408 ? 13.255 19.967 20.536 1.00 91.38 408 THR A O 1
ATOM 3302 N N . SER A 1 409 ? 14.215 18.558 19.084 1.00 90.19 409 SER A N 1
ATOM 3303 C CA . SER A 1 409 ? 15.316 19.457 18.703 1.00 90.19 409 SER A CA 1
ATOM 3304 C C . SER A 1 409 ? 14.918 20.589 17.752 1.00 90.19 409 SER A C 1
ATOM 3306 O O . SER A 1 409 ? 15.720 21.498 17.524 1.00 90.19 409 SER A O 1
ATOM 3308 N N . SER A 1 410 ? 13.711 20.547 17.184 1.00 86.06 410 SER A N 1
ATOM 3309 C CA . SER A 1 410 ? 13.202 21.576 16.277 1.00 86.06 410 SER A CA 1
ATOM 3310 C C . SER A 1 410 ? 12.340 22.599 17.021 1.00 86.06 410 SER A C 1
ATOM 3312 O O . SER A 1 410 ? 12.888 23.542 17.592 1.00 86.06 410 SER A O 1
ATOM 3314 N N . ARG A 1 411 ? 11.010 22.451 17.009 1.00 88.62 411 ARG A N 1
ATOM 3315 C CA . ARG A 1 411 ? 10.066 23.354 17.694 1.00 88.62 411 ARG A CA 1
ATOM 3316 C C . ARG A 1 411 ? 9.159 22.667 18.720 1.00 88.62 411 ARG A C 1
ATOM 3318 O O . ARG A 1 411 ? 8.313 23.342 19.296 1.00 88.62 411 ARG A O 1
ATOM 3325 N N . GLY A 1 412 ? 9.370 21.376 18.984 1.00 92.12 412 GLY A N 1
ATOM 3326 C CA . GLY A 1 412 ? 8.462 20.563 19.794 1.00 92.12 412 GLY A CA 1
ATOM 3327 C C . GLY A 1 412 ? 7.283 20.030 18.979 1.00 92.12 412 GLY A C 1
ATOM 3328 O O . GLY A 1 412 ? 7.294 20.125 17.753 1.00 92.12 412 GLY A O 1
ATOM 3329 N N . LEU A 1 413 ? 6.311 19.436 19.671 1.00 95.19 413 LEU A N 1
ATOM 3330 C CA . LEU A 1 413 ? 5.086 18.907 19.071 1.00 95.19 413 LEU A CA 1
ATOM 3331 C C . LEU A 1 413 ? 4.064 20.039 18.879 1.00 95.19 413 LEU A C 1
ATOM 3333 O O . LEU A 1 413 ? 3.766 20.770 19.827 1.00 95.19 413 LEU A O 1
ATOM 3337 N N . ASP A 1 414 ? 3.547 20.186 17.664 1.00 95.38 414 ASP A N 1
ATOM 3338 C CA . ASP A 1 414 ? 2.428 21.065 17.340 1.00 95.38 414 ASP A CA 1
ATOM 3339 C C . ASP A 1 414 ? 1.137 20.569 18.024 1.00 95.38 414 ASP A C 1
ATOM 3341 O O . ASP A 1 414 ? 1.044 19.444 18.517 1.00 95.38 414 ASP A O 1
ATOM 3345 N N . THR A 1 415 ? 0.104 21.413 18.079 1.00 95.94 415 THR A N 1
ATOM 3346 C CA . THR A 1 415 ? -1.177 21.004 18.675 1.00 95.94 415 THR A CA 1
ATOM 3347 C C . THR A 1 415 ? -1.829 19.884 17.868 1.00 95.94 415 THR A C 1
ATOM 3349 O O . THR A 1 415 ? -1.718 19.850 16.641 1.00 95.94 415 THR A O 1
ATOM 3352 N N . LEU A 1 416 ? -2.594 19.013 18.535 1.00 97.31 416 LEU A N 1
ATOM 3353 C CA . LEU A 1 416 ? -3.345 17.956 17.851 1.00 97.31 416 LEU A CA 1
ATOM 3354 C C . LEU A 1 416 ? -4.278 18.497 16.759 1.00 97.31 416 LEU A C 1
ATOM 3356 O O . LEU A 1 416 ? -4.373 17.880 15.705 1.00 97.31 416 LEU A O 1
ATOM 3360 N N . ASP A 1 417 ? -4.885 19.673 16.955 1.00 96.56 417 ASP A N 1
ATOM 3361 C CA . ASP A 1 417 ? -5.683 20.339 15.916 1.00 96.56 417 ASP A CA 1
ATOM 3362 C C . ASP A 1 417 ? -4.854 20.600 14.646 1.00 96.56 417 ASP A C 1
ATOM 3364 O O . ASP A 1 417 ? -5.266 20.229 13.550 1.00 96.56 417 ASP A O 1
ATOM 3368 N N . THR A 1 418 ? -3.642 21.148 14.796 1.00 95.31 418 THR A N 1
ATOM 3369 C CA . THR A 1 418 ? -2.7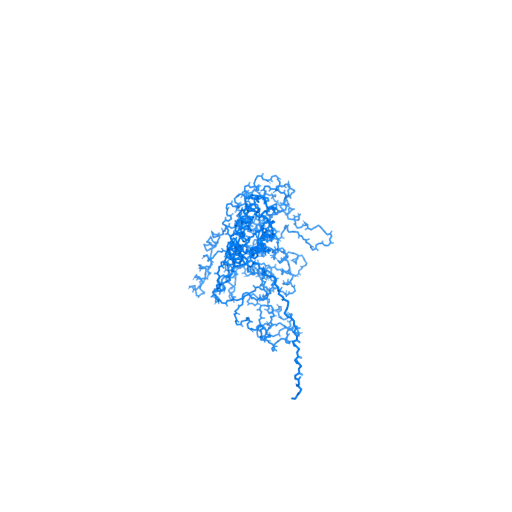19 21.397 13.672 1.00 95.31 418 THR A CA 1
ATOM 3370 C C . THR A 1 418 ? -2.325 20.087 12.983 1.00 95.31 418 THR A C 1
ATOM 3372 O O . THR A 1 418 ? -2.314 19.989 11.752 1.00 95.31 418 THR A O 1
ATOM 3375 N N . ILE A 1 419 ? -2.028 19.056 13.779 1.00 97.06 419 ILE A N 1
ATOM 3376 C CA . ILE A 1 419 ? -1.615 17.738 13.287 1.00 97.06 419 ILE A CA 1
ATOM 3377 C C . ILE A 1 419 ? -2.754 17.052 12.515 1.00 97.06 419 ILE A C 1
ATOM 3379 O O . ILE A 1 419 ? -2.505 16.463 11.459 1.00 97.06 419 ILE A O 1
ATOM 3383 N N . PHE A 1 420 ? -3.996 17.139 12.999 1.00 97.38 420 PHE A N 1
ATOM 3384 C CA . PHE A 1 420 ? -5.165 16.526 12.362 1.00 97.38 420 PHE A CA 1
ATOM 3385 C C . PHE A 1 420 ? -5.666 17.297 11.136 1.00 97.38 420 PHE A C 1
ATOM 3387 O O . PHE A 1 420 ? -6.090 16.659 10.165 1.00 97.38 420 PHE A O 1
ATOM 3394 N N . GLU A 1 421 ? -5.572 18.632 11.122 1.00 95.19 421 GLU A N 1
ATOM 3395 C CA . GLU A 1 421 ? -5.839 19.443 9.923 1.00 95.19 421 GLU A CA 1
ATOM 3396 C C . GLU A 1 421 ? -4.866 19.091 8.786 1.00 95.19 421 GLU A C 1
ATOM 3398 O O . GLU A 1 421 ? -5.272 18.956 7.626 1.00 95.19 421 GLU A O 1
ATOM 3403 N N . PHE A 1 422 ? -3.596 18.852 9.131 1.00 93.94 422 PHE A N 1
ATOM 3404 C CA . PHE A 1 422 ? -2.539 18.409 8.221 1.00 93.94 422 PHE A CA 1
ATOM 3405 C C . PHE A 1 422 ? -2.426 19.268 6.948 1.00 93.94 422 PHE A C 1
ATOM 3407 O O . PHE A 1 422 ? -2.471 18.787 5.804 1.00 93.94 422 PHE A O 1
ATOM 3414 N N . GLU A 1 423 ? -2.272 20.574 7.139 1.00 89.56 423 GLU A N 1
ATOM 3415 C CA . GLU A 1 423 ? -2.026 21.509 6.048 1.00 89.56 423 GLU A CA 1
ATOM 3416 C C . GLU A 1 423 ? -0.521 21.657 5.794 1.00 89.56 423 GLU A C 1
ATOM 3418 O O . GLU A 1 423 ? 0.231 22.193 6.602 1.00 89.56 423 GLU A O 1
ATOM 3423 N N . LEU A 1 424 ? -0.062 21.153 4.646 1.00 84.06 424 LEU A N 1
ATOM 3424 C CA . LEU A 1 424 ? 1.341 21.250 4.248 1.00 84.06 424 LEU A CA 1
ATOM 3425 C C . LEU A 1 424 ? 1.646 22.629 3.654 1.00 84.06 424 LEU A C 1
ATOM 3427 O O . LEU A 1 424 ? 1.051 23.016 2.646 1.00 84.06 424 LEU A O 1
ATOM 3431 N N . ASP A 1 425 ? 2.624 23.322 4.236 1.00 74.69 425 ASP A N 1
ATOM 3432 C CA . ASP A 1 425 ? 3.098 24.633 3.790 1.00 74.69 425 ASP A CA 1
ATOM 3433 C C . ASP A 1 425 ? 3.764 24.598 2.404 1.00 74.69 425 ASP A C 1
ATOM 3435 O O . ASP A 1 425 ? 4.403 23.621 2.010 1.00 74.69 425 ASP A O 1
ATOM 3439 N N . ASP A 1 426 ? 3.691 25.710 1.669 1.00 64.44 426 ASP A N 1
ATOM 3440 C CA . ASP A 1 426 ? 4.382 25.843 0.380 1.00 64.44 426 ASP A CA 1
ATOM 3441 C C . ASP A 1 426 ? 5.909 25.990 0.517 1.00 64.44 426 ASP A C 1
ATOM 3443 O O . ASP A 1 426 ? 6.645 25.703 -0.430 1.00 64.44 426 ASP A O 1
ATOM 3447 N N . ALA A 1 427 ? 6.403 26.401 1.693 1.00 60.19 427 ALA A N 1
ATOM 3448 C CA . ALA A 1 427 ? 7.825 26.636 1.964 1.00 60.19 427 ALA A CA 1
ATOM 3449 C C . ALA A 1 427 ? 8.611 25.367 2.369 1.00 60.19 427 ALA A C 1
ATOM 3451 O O . ALA A 1 427 ? 9.847 25.385 2.383 1.00 60.19 427 ALA A O 1
ATOM 3452 N N . GLY A 1 428 ? 7.928 24.258 2.670 1.00 61.69 428 GLY A N 1
ATOM 3453 C CA . GLY A 1 428 ? 8.470 22.903 2.792 1.00 61.69 428 GLY A CA 1
ATOM 3454 C C . GLY A 1 428 ? 9.209 22.563 4.089 1.00 61.69 428 GLY A C 1
ATOM 3455 O O . GLY A 1 428 ? 9.466 21.381 4.336 1.00 61.69 428 GLY A O 1
ATOM 3456 N N . ARG A 1 429 ? 9.575 23.542 4.931 1.00 63.75 429 ARG A N 1
ATOM 3457 C CA . ARG A 1 429 ? 10.227 23.251 6.224 1.00 63.75 429 ARG A CA 1
ATOM 3458 C C . ARG A 1 429 ? 9.204 22.810 7.266 1.00 63.75 429 ARG A C 1
ATOM 3460 O O . ARG A 1 429 ? 9.498 21.879 8.011 1.00 63.75 429 ARG A O 1
ATOM 3467 N N . GLU A 1 430 ? 8.025 23.424 7.285 1.00 76.50 430 GLU A N 1
ATOM 3468 C CA . GLU A 1 430 ? 6.956 23.036 8.211 1.00 76.50 430 GLU A CA 1
ATOM 3469 C C . GLU A 1 430 ? 6.351 21.691 7.791 1.00 76.50 430 GLU A C 1
ATOM 3471 O O . GLU A 1 430 ? 6.100 20.839 8.636 1.00 76.50 430 GLU A O 1
ATOM 3476 N N . SER A 1 431 ? 6.285 21.418 6.482 1.00 84.75 431 SER A N 1
ATOM 3477 C CA . SER A 1 431 ? 5.821 20.138 5.934 1.00 84.75 431 SER A CA 1
ATOM 3478 C C . SER A 1 431 ? 6.586 18.911 6.455 1.00 84.75 431 SER A C 1
ATOM 3480 O O . SER A 1 431 ? 5.972 17.897 6.774 1.00 84.75 431 SER A O 1
ATOM 3482 N N . LYS A 1 432 ? 7.925 18.962 6.550 1.00 89.56 432 LYS A N 1
ATOM 3483 C CA . LYS A 1 432 ? 8.729 17.819 7.045 1.00 89.56 432 LYS A CA 1
ATOM 3484 C C . LYS A 1 432 ? 8.532 17.560 8.534 1.00 89.56 432 LYS A C 1
ATOM 3486 O O . LYS A 1 432 ? 8.617 16.413 8.967 1.00 89.56 432 LYS A O 1
ATOM 3491 N N . HIS A 1 433 ? 8.342 18.634 9.295 1.00 93.19 433 HIS A N 1
ATOM 3492 C CA . HIS A 1 433 ? 8.062 18.560 10.722 1.00 93.19 433 HIS A CA 1
ATOM 3493 C C . HIS A 1 433 ? 6.699 17.909 10.942 1.00 93.19 433 HIS A C 1
ATOM 3495 O O . HIS A 1 433 ? 6.634 16.839 11.538 1.00 93.19 433 HIS A O 1
ATOM 3501 N N . LEU A 1 434 ? 5.668 18.439 10.284 1.00 94.62 434 LEU A N 1
ATOM 3502 C CA . LEU A 1 434 ? 4.304 17.925 10.352 1.00 94.62 434 LEU A CA 1
ATOM 3503 C C . LEU A 1 434 ? 4.197 16.460 9.902 1.00 94.62 434 LEU A C 1
ATOM 3505 O O . LEU A 1 434 ? 3.514 15.663 10.537 1.00 94.62 434 LEU A O 1
ATOM 3509 N N . LEU A 1 435 ? 4.925 16.067 8.847 1.00 95.56 435 LEU A N 1
ATOM 3510 C CA . LEU A 1 435 ? 5.026 14.668 8.406 1.00 95.56 435 LEU A CA 1
ATOM 3511 C C . LEU A 1 435 ? 5.610 13.748 9.487 1.00 95.56 435 LEU A C 1
ATOM 3513 O O . LEU A 1 435 ? 5.180 12.601 9.603 1.00 95.56 435 LEU A O 1
ATOM 3517 N N . ASN A 1 436 ? 6.574 14.229 10.273 1.00 96.56 436 ASN A N 1
ATOM 3518 C CA . ASN A 1 436 ? 7.130 13.478 11.397 1.00 96.56 436 ASN A CA 1
ATOM 3519 C C . ASN A 1 436 ? 6.093 13.309 12.514 1.00 96.56 436 ASN A C 1
ATOM 3521 O O . ASN A 1 436 ? 5.916 12.211 13.032 1.00 96.56 436 ASN A O 1
ATOM 3525 N N . GLU A 1 437 ? 5.379 14.384 12.843 1.00 98.00 437 GLU A N 1
ATOM 3526 C CA . GLU A 1 437 ? 4.391 14.423 13.925 1.00 98.00 437 GLU A CA 1
ATOM 3527 C C . GLU A 1 437 ? 3.195 13.514 13.654 1.00 98.00 437 GLU A C 1
ATOM 3529 O O . GLU A 1 437 ? 2.814 12.733 14.523 1.00 98.00 437 GLU A O 1
ATOM 3534 N N . VAL A 1 438 ? 2.652 13.499 12.432 1.00 98.31 438 VAL A N 1
ATOM 3535 C CA . VAL A 1 438 ? 1.604 12.516 12.096 1.00 98.31 438 VAL A CA 1
ATOM 3536 C C . VAL A 1 438 ? 2.119 11.077 12.157 1.00 98.31 438 VAL A C 1
ATOM 3538 O O . VAL A 1 438 ? 1.360 10.167 12.491 1.00 98.31 438 VAL A O 1
ATOM 3541 N N . GLY A 1 439 ? 3.408 10.857 11.876 1.00 98.50 439 GLY A N 1
ATOM 3542 C CA . GLY A 1 439 ? 4.065 9.563 12.070 1.00 98.50 439 GLY A CA 1
ATOM 3543 C C . GLY A 1 439 ? 4.116 9.157 13.543 1.00 98.50 439 GLY A C 1
ATOM 3544 O O . GLY A 1 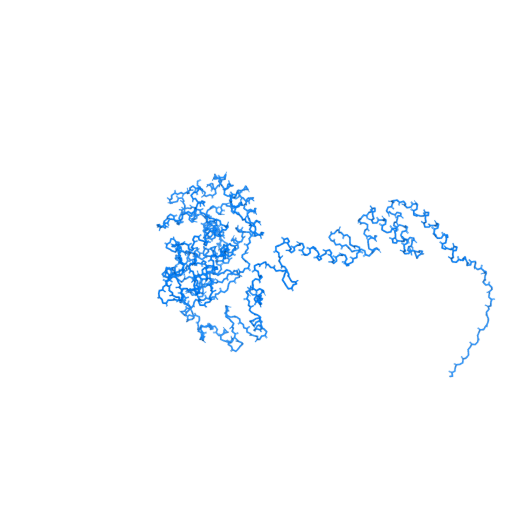439 ? 3.800 8.012 13.865 1.00 98.50 439 GLY A O 1
ATOM 3545 N N . LEU A 1 440 ? 4.438 10.101 14.435 1.00 98.62 440 LEU A N 1
ATOM 3546 C CA . LEU A 1 440 ? 4.405 9.910 15.888 1.00 98.62 440 LEU A CA 1
ATOM 3547 C C . LEU A 1 440 ? 2.997 9.570 16.379 1.00 98.62 440 LEU A C 1
ATOM 3549 O O . LEU A 1 440 ? 2.842 8.626 17.150 1.00 98.62 440 LEU A O 1
ATOM 3553 N N . VAL A 1 441 ? 1.973 10.293 15.919 1.00 98.69 441 VAL A N 1
ATOM 3554 C CA . VAL A 1 441 ? 0.585 10.023 16.320 1.00 98.69 441 VAL A CA 1
ATOM 3555 C C . VAL A 1 441 ? 0.160 8.619 15.893 1.00 98.69 441 VAL A C 1
ATOM 3557 O O . VAL A 1 441 ? -0.393 7.876 16.700 1.00 98.69 441 VAL A O 1
ATOM 3560 N N . VAL A 1 442 ? 0.467 8.194 14.662 1.00 98.75 442 VAL A N 1
ATOM 3561 C CA . VAL A 1 442 ? 0.179 6.813 14.232 1.00 98.75 442 VAL A CA 1
ATOM 3562 C C . VAL A 1 442 ? 1.007 5.792 15.022 1.00 98.75 442 VAL A C 1
ATOM 3564 O O . VAL A 1 442 ? 0.492 4.726 15.356 1.00 98.75 442 VAL A O 1
ATOM 3567 N N . ALA A 1 443 ? 2.250 6.119 15.389 1.00 98.56 443 ALA A N 1
ATOM 3568 C CA . ALA A 1 443 ? 3.057 5.269 16.261 1.00 98.56 443 ALA A CA 1
ATOM 3569 C C . ALA A 1 443 ? 2.439 5.108 17.653 1.00 98.56 443 ALA A C 1
ATOM 3571 O O . ALA A 1 443 ? 2.435 4.002 18.181 1.00 98.56 443 ALA A O 1
ATOM 3572 N N . PHE A 1 444 ? 1.880 6.174 18.224 1.00 98.62 444 PHE A N 1
ATOM 3573 C CA . PHE A 1 444 ? 1.164 6.121 19.496 1.00 98.62 444 PHE A CA 1
ATOM 3574 C C . PHE A 1 444 ? -0.103 5.265 19.399 1.00 98.62 444 PHE A C 1
ATOM 3576 O O . PHE A 1 444 ? -0.337 4.417 20.257 1.00 98.62 444 PHE A O 1
ATOM 3583 N N . VAL A 1 445 ? -0.872 5.412 18.314 1.00 98.50 445 VAL A N 1
ATOM 3584 C CA . VAL A 1 445 ? -2.060 4.581 18.055 1.00 98.50 445 VAL A CA 1
ATOM 3585 C C . VAL A 1 445 ? -1.714 3.089 18.052 1.00 98.50 445 VAL A C 1
ATOM 3587 O O . VAL A 1 445 ? -2.449 2.287 18.626 1.00 98.50 445 VAL A O 1
ATOM 3590 N N . LEU A 1 446 ? -0.597 2.718 17.422 1.00 96.62 446 LEU A N 1
ATOM 3591 C CA . LEU A 1 446 ? -0.183 1.321 17.279 1.00 96.62 446 LEU A CA 1
ATOM 3592 C C . LEU A 1 446 ? 0.545 0.761 18.504 1.00 96.62 446 LEU A C 1
ATOM 3594 O O . LEU A 1 446 ? 0.308 -0.380 18.897 1.00 96.62 446 LEU A O 1
ATOM 3598 N N . ASP A 1 447 ? 1.463 1.542 19.066 1.00 96.19 447 ASP A N 1
ATOM 3599 C CA . ASP A 1 447 ? 2.515 1.054 19.956 1.00 96.19 447 ASP A CA 1
ATOM 3600 C C . ASP A 1 447 ? 2.521 1.761 21.328 1.00 96.19 447 ASP A C 1
ATOM 3602 O O . ASP A 1 447 ? 3.388 1.467 22.151 1.00 96.19 447 ASP A O 1
ATOM 3606 N N . GLY A 1 448 ? 1.591 2.691 21.579 1.00 95.19 448 GLY A N 1
ATOM 3607 C CA . GLY A 1 448 ? 1.548 3.532 22.783 1.00 95.19 448 GLY A CA 1
ATOM 3608 C C . GLY A 1 448 ? 0.898 2.913 24.023 1.00 95.19 448 GLY A C 1
ATOM 3609 O O . GLY A 1 448 ? 0.836 3.571 25.050 1.00 95.19 448 GLY A O 1
ATOM 3610 N N . ASP A 1 449 ? 0.393 1.677 23.937 1.00 95.38 449 ASP A N 1
ATOM 3611 C CA . ASP A 1 449 ? -0.291 0.951 25.032 1.00 95.38 449 ASP A CA 1
ATOM 3612 C C . ASP A 1 449 ? -1.479 1.706 25.683 1.00 95.38 449 ASP A C 1
ATOM 3614 O O . ASP A 1 449 ? -1.914 1.411 26.797 1.00 95.38 449 ASP A O 1
ATOM 3618 N N . CYS A 1 450 ? -2.063 2.676 24.969 1.00 98.12 450 CYS A N 1
ATOM 3619 C CA . CYS A 1 450 ? -3.232 3.424 25.426 1.00 98.12 450 CYS A CA 1
ATOM 3620 C C . CYS A 1 450 ? -4.525 2.686 25.036 1.00 98.12 450 CYS A C 1
ATOM 3622 O O . CYS A 1 450 ? -4.998 2.776 23.898 1.00 98.12 450 CYS A O 1
ATOM 3624 N N . LYS A 1 451 ? -5.123 1.951 25.986 1.00 98.00 451 LYS A N 1
ATOM 3625 C CA . LYS A 1 451 ? -6.313 1.108 25.734 1.00 98.00 451 LYS A CA 1
ATOM 3626 C C . LYS A 1 451 ? -7.471 1.835 25.037 1.00 98.00 451 LYS A C 1
ATOM 3628 O O . LYS A 1 451 ? -7.971 1.289 24.056 1.00 98.00 451 LYS A O 1
ATOM 3633 N N . PRO A 1 452 ? -7.904 3.042 25.466 1.00 98.38 452 PRO A N 1
ATOM 3634 C CA . PRO A 1 452 ? -8.987 3.744 24.778 1.00 98.38 452 PRO A CA 1
ATOM 3635 C C . PRO A 1 452 ? -8.681 4.027 23.303 1.00 98.38 452 PRO A C 1
ATOM 3637 O O . PRO A 1 452 ? -9.579 3.946 22.470 1.00 98.38 452 PRO A O 1
ATOM 3640 N N . VAL A 1 453 ? -7.426 4.337 22.967 1.00 98.69 453 VAL A N 1
ATOM 3641 C CA . VAL A 1 453 ? -6.992 4.592 21.586 1.00 98.69 453 VAL A CA 1
ATOM 3642 C C . VAL A 1 453 ? -6.947 3.288 20.786 1.00 98.69 453 VAL A C 1
ATOM 3644 O O . VAL A 1 453 ? -7.489 3.238 19.681 1.00 98.69 453 VAL A O 1
ATOM 3647 N N . GLN A 1 454 ? -6.394 2.215 21.360 1.00 98.25 454 GLN A N 1
ATOM 3648 C CA . GLN A 1 454 ? -6.336 0.893 20.724 1.00 98.25 454 GLN A CA 1
ATOM 3649 C C . GLN A 1 454 ? -7.733 0.334 20.421 1.00 98.25 454 GLN A C 1
ATOM 3651 O O . GLN A 1 454 ? -7.978 -0.120 19.307 1.00 98.25 454 GLN A O 1
ATOM 3656 N N . GLU A 1 455 ? -8.688 0.450 21.348 1.00 98.50 455 GLU A N 1
ATOM 3657 C CA . GLU A 1 455 ? -10.078 0.027 21.117 1.00 98.50 455 GLU A CA 1
ATOM 3658 C C . GLU A 1 455 ? -10.719 0.783 19.938 1.00 98.50 455 GLU A C 1
ATOM 3660 O O . GLU A 1 455 ? -11.446 0.200 19.127 1.00 98.50 455 GLU A O 1
ATOM 3665 N N . ARG A 1 456 ? -10.443 2.089 19.793 1.00 98.69 456 ARG A N 1
ATOM 3666 C CA . ARG A 1 456 ? -10.922 2.870 18.638 1.00 98.69 456 ARG A CA 1
ATOM 3667 C C . ARG A 1 456 ? -10.229 2.474 17.345 1.00 98.69 456 ARG A C 1
ATOM 3669 O O . ARG A 1 456 ? -10.893 2.396 16.310 1.00 98.69 456 ARG A O 1
ATOM 3676 N N . HIS A 1 457 ? -8.933 2.192 17.398 1.00 98.69 457 HIS A N 1
ATOM 3677 C CA . HIS A 1 457 ? -8.178 1.712 16.246 1.00 98.69 457 HIS A CA 1
ATOM 3678 C C . HIS A 1 457 ? -8.664 0.336 15.775 1.00 98.69 457 HIS A C 1
ATOM 3680 O O . HIS A 1 457 ? -8.859 0.141 14.577 1.00 98.69 457 HIS A O 1
ATOM 3686 N N . GLU A 1 458 ? -8.983 -0.583 16.685 1.00 98.44 458 GLU A N 1
ATOM 3687 C CA . GLU A 1 458 ? -9.576 -1.884 16.353 1.00 98.44 458 GLU A CA 1
ATOM 3688 C C . GLU A 1 458 ? -10.925 -1.748 15.638 1.00 98.44 458 GLU A C 1
ATOM 3690 O O . GLU A 1 458 ? -11.166 -2.408 14.620 1.00 98.44 458 GLU A O 1
ATOM 3695 N N . ILE A 1 459 ? -11.792 -0.851 16.121 1.00 98.44 459 ILE A N 1
ATOM 3696 C CA . ILE A 1 459 ? -13.072 -0.542 15.467 1.00 98.44 459 ILE A CA 1
ATOM 3697 C C . ILE A 1 459 ? -12.836 0.037 14.068 1.00 98.44 459 ILE A C 1
ATOM 3699 O O . ILE A 1 459 ? -13.503 -0.370 13.112 1.00 98.44 459 ILE A O 1
ATOM 3703 N N . LEU A 1 460 ? -11.881 0.959 13.924 1.00 98.56 460 LEU A N 1
ATOM 3704 C CA . LEU A 1 460 ? -11.503 1.527 12.631 1.00 98.56 460 LEU A CA 1
ATOM 3705 C C . LEU A 1 460 ? -11.024 0.438 11.659 1.00 98.56 460 LEU A C 1
ATOM 3707 O O . LEU A 1 460 ? -11.522 0.362 10.534 1.00 98.56 460 LEU A O 1
ATOM 3711 N N . MET A 1 461 ? -10.110 -0.433 12.093 1.00 98.00 461 MET A N 1
ATOM 3712 C CA . MET A 1 461 ? -9.598 -1.546 11.290 1.00 98.00 461 MET A CA 1
ATOM 3713 C C . MET A 1 461 ? -10.719 -2.473 10.823 1.00 98.00 461 MET A C 1
ATOM 3715 O O . MET A 1 461 ? -10.760 -2.865 9.657 1.00 98.00 461 MET A O 1
ATOM 3719 N N . GLU A 1 462 ? -11.650 -2.819 11.710 1.00 96.62 462 GLU A N 1
ATOM 3720 C CA . GLU A 1 462 ? -12.787 -3.670 11.366 1.00 96.62 462 GLU A CA 1
ATOM 3721 C C . GLU A 1 462 ? -13.744 -2.985 10.378 1.00 96.62 462 GLU A C 1
ATOM 3723 O O . GLU A 1 462 ? -14.243 -3.627 9.451 1.00 96.62 462 GLU A O 1
ATOM 3728 N N . THR A 1 463 ? -13.943 -1.673 10.519 1.00 96.69 463 THR A N 1
ATOM 3729 C CA . THR A 1 463 ? -14.743 -0.857 9.591 1.00 96.69 463 THR A CA 1
ATOM 3730 C C . THR A 1 463 ? -14.123 -0.872 8.186 1.00 96.69 463 THR A C 1
ATOM 3732 O O . THR A 1 463 ? -14.803 -1.177 7.201 1.00 96.69 463 THR A O 1
ATOM 3735 N N . ILE A 1 464 ? -12.806 -0.648 8.082 1.00 95.06 464 ILE A N 1
ATOM 3736 C CA . ILE A 1 464 ? -12.056 -0.718 6.813 1.00 95.06 464 ILE A CA 1
ATOM 3737 C C . ILE A 1 464 ? -12.092 -2.138 6.230 1.00 95.06 464 ILE A C 1
ATOM 3739 O O . ILE A 1 464 ? -12.300 -2.318 5.025 1.00 95.06 464 ILE A O 1
ATOM 3743 N N . ARG A 1 465 ? -11.930 -3.168 7.069 1.00 91.19 465 ARG A N 1
ATOM 3744 C CA . ARG A 1 465 ? -11.970 -4.580 6.659 1.00 91.19 465 ARG A CA 1
ATOM 3745 C C . ARG A 1 465 ? -13.300 -4.953 6.013 1.00 91.19 465 ARG A C 1
ATOM 3747 O O . ARG A 1 465 ? -13.296 -5.617 4.978 1.00 91.19 465 ARG A O 1
ATOM 3754 N N . LYS A 1 466 ? -14.410 -4.471 6.573 1.00 89.94 466 LYS A N 1
ATOM 3755 C CA . LYS A 1 466 ? -15.767 -4.643 6.031 1.00 89.94 466 LYS A CA 1
ATOM 3756 C C . LYS A 1 466 ? -16.069 -3.769 4.809 1.00 89.94 466 LYS A C 1
ATOM 3758 O O . LYS A 1 466 ? -17.104 -3.954 4.175 1.00 89.94 466 LYS A O 1
ATOM 3763 N N . GLY A 1 467 ? -15.192 -2.822 4.468 1.00 88.50 467 GLY A N 1
ATOM 3764 C CA . GLY A 1 467 ? -15.409 -1.862 3.383 1.00 88.50 467 GLY A CA 1
ATOM 3765 C C . GLY A 1 467 ? -16.399 -0.741 3.729 1.00 88.50 467 GLY A C 1
ATOM 3766 O O . GLY A 1 467 ? -16.773 0.036 2.845 1.00 88.50 467 GLY A O 1
ATOM 3767 N N . GLU A 1 468 ? -16.799 -0.615 4.995 1.00 92.75 468 GLU A N 1
ATOM 3768 C CA . GLU A 1 468 ? -17.738 0.390 5.513 1.00 92.75 468 GLU A CA 1
ATOM 3769 C C . GLU A 1 468 ? -17.085 1.773 5.638 1.00 92.75 468 GLU A C 1
ATOM 3771 O O . GLU A 1 468 ? -15.867 1.875 5.778 1.00 92.75 468 GLU A O 1
ATOM 3776 N N . ASP A 1 469 ? -17.857 2.864 5.532 1.00 95.38 469 ASP A N 1
ATOM 3777 C CA . ASP A 1 469 ? -17.323 4.239 5.576 1.00 95.38 469 ASP A CA 1
ATOM 3778 C C . ASP A 1 469 ? -16.613 4.526 6.918 1.00 95.38 469 ASP A C 1
ATOM 3780 O O . ASP A 1 469 ? -17.284 4.606 7.947 1.00 95.38 469 ASP A O 1
ATOM 3784 N N . PRO A 1 470 ? -15.273 4.693 6.938 1.00 97.62 470 PRO A N 1
ATOM 3785 C CA . PRO A 1 470 ? -14.509 4.798 8.173 1.00 97.62 470 PRO A CA 1
ATOM 3786 C C . PRO A 1 470 ? -14.523 6.200 8.789 1.00 97.62 470 PRO A C 1
ATOM 3788 O O . PRO A 1 470 ? -13.946 6.384 9.856 1.00 97.62 470 PRO A O 1
ATOM 3791 N N . ARG A 1 471 ? -15.153 7.205 8.162 1.00 97.81 471 ARG A N 1
ATOM 3792 C CA . ARG A 1 471 ? -15.054 8.608 8.610 1.00 97.81 471 ARG A CA 1
ATOM 3793 C C . ARG A 1 471 ? -15.490 8.827 10.060 1.00 97.81 471 ARG A C 1
ATOM 3795 O O . ARG A 1 471 ? -14.796 9.512 10.801 1.00 97.81 471 ARG A O 1
ATOM 3802 N N . SER A 1 472 ? -16.581 8.199 10.498 1.00 98.19 472 SER A N 1
ATOM 3803 C CA . SER A 1 472 ? -17.006 8.282 11.904 1.00 98.19 472 SER A CA 1
ATOM 3804 C C . SER A 1 472 ? -16.074 7.524 12.856 1.00 98.19 472 SER A C 1
ATOM 3806 O O . SER A 1 472 ? -15.914 7.933 14.002 1.00 98.19 472 SER A O 1
ATOM 3808 N N . ALA A 1 473 ? -15.437 6.442 12.398 1.00 98.44 473 ALA A N 1
ATOM 3809 C CA . ALA A 1 473 ? -14.442 5.726 13.194 1.00 98.44 473 ALA A CA 1
ATOM 3810 C C . ALA A 1 473 ? -13.151 6.548 13.354 1.00 98.44 473 ALA A C 1
ATOM 3812 O O . ALA A 1 473 ? -12.580 6.558 14.440 1.00 98.44 473 ALA A O 1
ATOM 3813 N N . PHE A 1 474 ? -12.741 7.292 12.319 1.00 98.56 474 PHE A N 1
ATOM 3814 C CA . PHE A 1 474 ? -11.634 8.248 12.408 1.00 98.56 474 PHE A CA 1
ATOM 3815 C C . PHE A 1 474 ? -11.919 9.374 13.400 1.00 98.56 474 PHE A C 1
ATOM 3817 O O . PHE A 1 474 ? -11.093 9.608 14.270 1.00 98.56 474 PHE A O 1
ATOM 3824 N N . GLN A 1 475 ? -13.105 9.989 13.352 1.00 98.50 475 GLN A N 1
ATOM 3825 C CA . GLN A 1 475 ? -13.497 11.014 14.333 1.00 98.50 475 GLN A CA 1
ATOM 3826 C C . GLN A 1 475 ? -13.428 10.481 15.772 1.00 98.50 475 GLN A C 1
ATOM 3828 O O . GLN A 1 475 ? -12.877 11.124 16.658 1.00 98.50 475 GLN A O 1
ATOM 3833 N N . ALA A 1 476 ? -13.926 9.263 16.007 1.00 98.69 476 ALA A N 1
ATOM 3834 C CA . ALA A 1 476 ? -13.854 8.641 17.326 1.00 98.69 476 ALA A CA 1
ATOM 3835 C C . ALA A 1 476 ? -12.412 8.320 17.768 1.00 98.69 476 ALA A C 1
ATOM 3837 O O . ALA A 1 476 ? -12.131 8.332 18.967 1.00 98.69 476 ALA A O 1
ATOM 3838 N N . LEU A 1 477 ? -11.516 8.012 16.824 1.00 98.81 477 LEU A N 1
ATOM 3839 C CA . LEU A 1 477 ? -10.091 7.805 17.087 1.00 98.81 477 LEU A CA 1
ATOM 3840 C C . LEU A 1 477 ? -9.392 9.129 17.426 1.00 98.81 477 LEU A C 1
ATOM 3842 O O . LEU A 1 477 ? -8.691 9.186 18.430 1.00 98.81 477 LEU A O 1
ATOM 3846 N N . GLU A 1 478 ? -9.631 10.191 16.655 1.00 98.69 478 GLU A N 1
ATOM 3847 C CA . GLU A 1 478 ? -9.119 11.546 16.918 1.00 98.69 478 GLU A CA 1
ATOM 3848 C C . GLU A 1 478 ? -9.544 12.035 18.311 1.00 98.69 478 GLU A C 1
ATOM 3850 O O . GLU A 1 478 ? -8.708 12.469 19.100 1.00 98.69 478 GLU A O 1
ATOM 3855 N N . GLU A 1 479 ? -10.821 11.866 18.672 1.00 98.69 479 GLU A N 1
ATOM 3856 C CA . GLU A 1 479 ? -11.325 12.198 20.010 1.00 98.69 479 GLU A CA 1
ATOM 3857 C C . GLU A 1 479 ? -10.660 11.387 21.130 1.00 98.69 479 GLU A C 1
ATOM 3859 O O . GLU A 1 479 ? -10.518 11.884 22.249 1.00 98.69 479 GLU A O 1
ATOM 3864 N N . ALA A 1 480 ? -10.322 10.119 20.877 1.00 98.75 480 ALA A N 1
ATOM 3865 C CA . ALA A 1 480 ? -9.645 9.281 21.862 1.00 98.75 480 ALA A CA 1
ATOM 3866 C C . ALA A 1 480 ? -8.186 9.704 22.044 1.00 98.75 480 ALA A C 1
ATOM 3868 O O . ALA A 1 480 ? -7.734 9.780 23.182 1.00 98.75 480 ALA A O 1
ATOM 3869 N N . ILE A 1 481 ? -7.492 10.038 20.953 1.00 98.69 481 ILE A N 1
ATOM 3870 C CA . ILE A 1 481 ? -6.125 10.573 20.991 1.00 98.69 481 ILE A CA 1
ATOM 3871 C C . ILE A 1 481 ? -6.110 11.912 21.735 1.00 98.69 481 ILE A C 1
ATOM 3873 O O . ILE A 1 481 ? -5.318 12.079 22.650 1.00 98.69 481 ILE A O 1
ATOM 3877 N N . ALA A 1 482 ? -7.040 12.824 21.436 1.00 98.31 482 ALA A N 1
ATOM 3878 C CA . ALA A 1 482 ? -7.127 14.122 22.109 1.00 98.31 482 ALA A CA 1
ATOM 3879 C C . ALA A 1 482 ? -7.399 14.023 23.619 1.00 98.31 482 ALA A C 1
ATOM 3881 O O . ALA A 1 482 ? -6.983 14.883 24.389 1.00 98.31 482 ALA A O 1
ATOM 3882 N N . LYS A 1 483 ? -8.092 12.969 24.069 1.00 98.50 483 LYS A N 1
ATOM 3883 C CA . LYS A 1 483 ? -8.290 12.687 25.503 1.00 98.50 483 LYS A CA 1
ATOM 3884 C C . LYS A 1 483 ? -7.075 12.035 26.163 1.00 98.50 483 LYS A C 1
ATOM 3886 O O . LYS A 1 483 ? -7.017 12.021 27.388 1.00 98.50 483 LYS A O 1
ATOM 3891 N N . ALA A 1 484 ? -6.163 11.488 25.367 1.00 98.25 484 ALA A N 1
ATOM 3892 C CA . ALA A 1 484 ? -4.941 10.815 25.784 1.00 98.25 484 ALA A CA 1
ATOM 3893 C C . ALA A 1 484 ? -3.692 11.647 25.426 1.00 98.25 484 ALA A C 1
ATOM 3895 O O . ALA A 1 484 ? -2.636 11.085 25.158 1.00 98.25 484 ALA A O 1
ATOM 3896 N N . ASP A 1 485 ? -3.821 12.979 25.390 1.00 97.06 485 ASP A N 1
ATOM 3897 C CA . ASP A 1 485 ? -2.731 13.896 25.026 1.00 97.06 485 ASP A CA 1
ATOM 3898 C C . ASP A 1 485 ? -1.518 13.738 25.958 1.00 97.06 485 ASP A C 1
ATOM 3900 O O . ASP A 1 485 ? -0.392 13.601 25.490 1.00 97.06 485 ASP A O 1
ATOM 3904 N N . ASP A 1 486 ? -1.754 13.622 27.271 1.00 97.44 486 ASP A N 1
ATOM 3905 C CA . ASP A 1 486 ? -0.690 13.370 28.252 1.00 97.44 486 ASP A CA 1
ATOM 3906 C C . ASP A 1 486 ? 0.036 12.033 27.985 1.00 97.44 486 ASP A C 1
ATOM 3908 O O . ASP A 1 486 ? 1.265 11.984 28.010 1.00 97.44 486 ASP A O 1
ATOM 3912 N N . ASP A 1 487 ? -0.705 10.962 27.664 1.00 98.12 487 ASP A N 1
ATOM 3913 C CA . ASP A 1 487 ? -0.126 9.649 27.331 1.00 98.12 487 ASP A CA 1
ATOM 3914 C C . ASP A 1 487 ? 0.687 9.714 26.022 1.00 98.12 487 ASP A C 1
ATOM 3916 O O . ASP A 1 487 ? 1.722 9.057 25.886 1.00 98.12 487 ASP A O 1
ATOM 3920 N N . LEU A 1 488 ? 0.232 10.506 25.043 1.00 97.88 488 LEU A N 1
ATOM 3921 C CA . LEU A 1 488 ? 0.945 10.743 23.788 1.00 97.88 488 LEU A CA 1
ATOM 3922 C C . LEU A 1 488 ? 2.262 11.490 24.033 1.00 97.88 488 LEU A C 1
ATOM 3924 O O . LEU A 1 488 ? 3.287 11.116 23.456 1.00 97.88 488 LEU A O 1
ATOM 3928 N N . LEU A 1 489 ? 2.250 12.525 24.875 1.00 96.50 489 LEU A N 1
ATOM 3929 C CA . LEU A 1 489 ? 3.454 13.269 25.250 1.00 96.50 489 LEU A CA 1
ATOM 3930 C C . LEU A 1 489 ? 4.442 12.369 26.001 1.00 96.50 489 LEU A C 1
ATOM 3932 O O . LEU A 1 489 ? 5.621 12.327 25.639 1.00 96.50 489 LEU A O 1
ATOM 3936 N N . GLU A 1 490 ? 3.962 11.560 26.951 1.00 96.75 490 GLU A N 1
ATOM 3937 C CA . GLU A 1 490 ? 4.791 10.569 27.646 1.00 96.75 490 GLU A CA 1
ATOM 3938 C C . GLU A 1 490 ? 5.400 9.560 26.660 1.00 96.75 490 GLU A C 1
ATOM 3940 O O . GLU A 1 490 ? 6.609 9.311 26.687 1.00 96.75 490 GLU A O 1
ATOM 3945 N N . PHE A 1 491 ? 4.600 9.032 25.729 1.00 96.19 491 PHE A N 1
ATOM 3946 C CA . PHE A 1 491 ? 5.071 8.125 24.679 1.00 96.19 491 PHE A CA 1
ATOM 3947 C C . PHE A 1 491 ? 6.133 8.765 23.772 1.00 96.19 491 PHE A C 1
ATOM 3949 O O . PHE A 1 491 ? 7.080 8.096 23.343 1.00 96.19 491 PHE A O 1
ATOM 3956 N N . ALA A 1 492 ? 5.994 10.059 23.483 1.00 93.75 492 ALA A N 1
ATOM 3957 C CA . ALA A 1 492 ? 6.951 10.836 22.703 1.00 93.75 492 ALA A CA 1
ATOM 3958 C C . ALA A 1 492 ? 8.234 11.182 23.481 1.00 93.75 492 ALA A C 1
ATOM 3960 O O . ALA A 1 492 ? 9.235 11.558 22.862 1.00 93.75 492 ALA A O 1
ATOM 3961 N N . GLY A 1 493 ? 8.221 11.033 24.810 1.00 91.75 493 GLY A N 1
ATOM 3962 C CA . GLY A 1 493 ? 9.292 11.459 25.708 1.00 91.75 493 GLY A CA 1
ATOM 3963 C C . GLY A 1 493 ? 9.377 12.981 25.860 1.00 91.75 493 GLY A C 1
ATOM 3964 O O . GLY A 1 493 ? 10.491 13.510 25.925 1.00 91.75 493 GLY A O 1
ATOM 3965 N N . LEU A 1 494 ? 8.226 13.662 25.847 1.00 86.94 494 LEU A N 1
ATOM 3966 C CA . LEU A 1 494 ? 8.077 15.121 25.905 1.00 86.94 494 LEU A CA 1
ATOM 3967 C C . LEU A 1 494 ? 7.626 15.639 27.272 1.00 86.94 494 LEU A C 1
ATOM 3969 O O . LEU A 1 494 ? 6.882 14.920 27.972 1.00 86.94 494 LEU A O 1
#

pLDDT: mean 88.42, std 12.85, range [35.75, 98.81]